Protein AF-0000000076191071 (afdb_homodimer)

Solvent-accessible surface area (backbone atoms only — not comparable to full-atom values): 24967 Å² total; per-residue (Å²): 43,14,32,34,33,32,49,63,74,74,67,77,75,71,65,75,71,72,71,62,66,61,55,51,50,50,45,49,48,48,50,48,48,50,49,38,72,73,47,75,65,87,52,49,63,75,56,60,53,90,53,92,70,77,57,72,87,53,54,81,71,45,52,56,24,39,54,51,14,39,45,52,16,48,44,14,65,70,53,83,60,22,46,65,83,58,52,74,64,58,53,44,42,50,20,42,46,45,25,70,73,34,89,54,34,42,24,14,29,40,44,48,44,69,68,32,42,71,90,40,75,61,52,21,40,30,14,35,64,53,96,94,31,43,35,33,33,50,46,44,75,83,38,76,57,84,38,81,81,31,56,80,46,34,58,61,59,72,48,85,44,80,79,56,48,71,44,56,39,37,34,29,51,66,60,90,90,41,79,46,70,74,44,77,47,76,41,69,43,57,52,81,83,67,33,46,71,50,58,43,19,40,33,34,85,68,79,64,41,48,29,33,38,42,27,21,53,18,37,42,63,44,98,86,67,44,54,32,75,50,42,14,33,35,32,31,50,63,73,74,66,77,73,69,65,77,70,73,72,62,66,59,57,50,50,50,45,48,49,49,49,47,49,51,50,37,71,73,47,72,64,88,54,51,64,75,57,59,52,90,53,91,69,78,56,71,85,54,54,83,72,44,53,57,24,39,51,50,13,40,44,51,15,47,45,12,65,72,53,82,60,22,47,66,83,58,53,73,64,59,53,43,42,50,20,43,47,45,25,69,73,34,88,54,32,42,23,14,30,38,45,47,44,68,69,31,42,70,91,39,73,61,51,20,40,31,15,34,64,53,96,92,32,42,36,32,34,50,46,42,78,83,39,76,59,85,37,82,81,31,55,81,47,33,58,60,59,73,49,86,44,82,80,55,49,73,43,56,38,37,35,27,51,67,59,90,89,39,77,46,72,74,42,77,46,77,41,68,44,58,52,81,83,66,33,47,71,52,57,44,19,40,32,34,85,69,79,65,42,48,30,33,37,41,26,19,54,17,37,42,62,47,96,86,67,44,53,34,75,49

pLDDT: mean 80.53, std 22.05, range [27.61, 98.5]

Organism: Mytilus galloprovincialis (NCBI:txid29158)

Secondary structure (DSSP, 8-state):
-EEEEEE------------HHHHHHHHHHHHHHHHHHHS---SBS--B--S---GGGGGGG-HHHHHHHHHHHHHHHHTTT--TTS-HHHHHHHHHHHHHH-TTEEEEEE---TTSSTT-SS--EEEEEETTEEEEEEGGGT--TTSTT-HHHHHHHTS--TT--EEEEEEEEEETTEEEEEEEEEEE---GGGSEEPPPEEEBTTT-EEEEEEEE--EEE-TTS-EEE-/-EEEEEE------------HHHHHHHHHHHHHHHHHHHS---SBS--B--S---GGGGGGG-HHHHHHHHHHHHHHHHTTT--TTS-HHHHHHHHHHHHHH-TTEEEEEE---TTSSTT-SS--EEEEEETTEEEEEEGGGT--TTSTT-HHHHHHHTS--TT--EEEEEEEEEETTEEEEEEEEEEE---GGGSEEPPPEEEBTTT-EEEEEEEE--EEE-TTS-EEE-

Structure (mmCIF, N/CA/C/O backbone):
data_AF-0000000076191071-model_v1
#
loop_
_entity.id
_entity.type
_entity.pdbx_description
1 polymer 'Uncharacterized protein'
#
loop_
_atom_site.group_PDB
_atom_site.id
_atom_site.type_symbol
_atom_site.label_atom_id
_atom_site.label_alt_id
_atom_site.label_comp_id
_atom_site.label_asym_id
_atom_site.label_entity_id
_atom_site.label_seq_id
_atom_site.pdbx_PDB_ins_code
_atom_site.Cartn_x
_atom_site.Cartn_y
_atom_site.Cartn_z
_atom_site.occupancy
_atom_si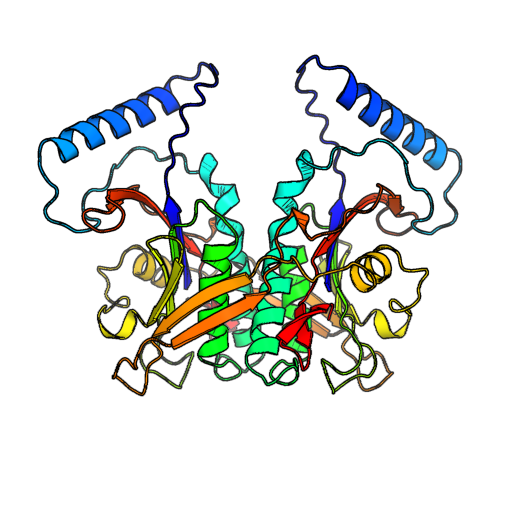te.B_iso_or_equiv
_atom_site.auth_seq_id
_atom_site.auth_comp_id
_atom_site.auth_asym_id
_atom_site.auth_atom_id
_atom_site.pdbx_PDB_model_num
ATOM 1 N N . MET A 1 1 ? -5.758 10.375 8.156 1 95.5 1 MET A N 1
ATOM 2 C CA . MET A 1 1 ? -5.617 10.461 6.703 1 95.5 1 MET A CA 1
ATOM 3 C C . MET A 1 1 ? -4.176 10.203 6.277 1 95.5 1 MET A C 1
ATOM 5 O O . MET A 1 1 ? -3.273 10.172 7.117 1 95.5 1 MET A O 1
ATOM 9 N N . VAL A 1 2 ? -4.059 9.898 5.004 1 95.19 2 VAL A N 1
ATOM 10 C CA . VAL A 1 2 ? -2.75 9.727 4.383 1 95.19 2 VAL A CA 1
ATOM 11 C C . VAL A 1 2 ? -2.529 10.805 3.326 1 95.19 2 VAL A C 1
ATOM 13 O O . VAL A 1 2 ? -3.391 11.039 2.477 1 95.19 2 VAL A O 1
ATOM 16 N N . LEU A 1 3 ? -1.415 11.516 3.49 1 88.44 3 LEU A N 1
ATOM 17 C CA . LEU A 1 3 ? -1.103 12.633 2.6 1 88.44 3 LEU A CA 1
ATOM 18 C C . LEU A 1 3 ? 0.007 12.25 1.625 1 88.44 3 LEU A C 1
ATOM 20 O O . LEU A 1 3 ? 0.937 11.523 1.987 1 88.44 3 LEU A O 1
ATOM 24 N N . LEU A 1 4 ? -0.157 12.766 0.418 1 79.19 4 LEU A N 1
ATOM 25 C CA . LEU A 1 4 ? 0.929 12.805 -0.554 1 79.19 4 LEU A CA 1
ATOM 26 C C . LEU A 1 4 ? 1.215 14.242 -0.99 1 79.19 4 LEU A C 1
ATOM 28 O O . LEU A 1 4 ? 0.296 14.977 -1.352 1 79.19 4 LEU A O 1
ATOM 32 N N . ILE A 1 5 ? 2.426 14.703 -0.844 1 75 5 ILE A N 1
ATOM 33 C CA . ILE A 1 5 ? 2.896 15.969 -1.397 1 75 5 ILE A CA 1
ATOM 34 C C . ILE A 1 5 ? 3.557 15.727 -2.752 1 75 5 ILE A C 1
ATOM 36 O O . ILE A 1 5 ? 4.551 15.008 -2.846 1 75 5 ILE A O 1
ATOM 40 N N . ILE A 1 6 ? 3.025 16.297 -3.768 1 64.25 6 ILE A N 1
ATOM 41 C CA . ILE A 1 6 ? 3.41 15.992 -5.141 1 64.25 6 ILE A CA 1
ATOM 42 C C . ILE A 1 6 ? 4.016 17.234 -5.797 1 64.25 6 ILE A C 1
ATOM 44 O O . ILE A 1 6 ? 3.443 18.312 -5.734 1 64.25 6 ILE A O 1
ATOM 48 N N . LEU A 1 7 ? 5.211 16.984 -6.336 1 64.19 7 LEU A N 1
ATOM 49 C CA . LEU A 1 7 ? 5.867 18.062 -7.074 1 64.19 7 LEU A CA 1
ATOM 50 C C . LEU A 1 7 ? 5.129 18.359 -8.375 1 64.19 7 LEU A C 1
ATOM 52 O O . LEU A 1 7 ? 4.699 17.438 -9.07 1 64.19 7 LEU A O 1
ATOM 56 N N . MET A 1 8 ? 4.918 19.594 -8.602 1 54.22 8 MET A N 1
ATOM 57 C CA . MET A 1 8 ? 4.336 19.969 -9.891 1 54.22 8 MET A CA 1
ATOM 58 C C . MET A 1 8 ? 5.422 20.219 -10.93 1 54.22 8 MET A C 1
ATOM 60 O O . MET A 1 8 ? 5.934 21.328 -11.039 1 54.22 8 MET A O 1
ATOM 64 N N . LEU A 1 9 ? 6.141 19 -11.344 1 46.75 9 LEU A N 1
ATOM 65 C CA . LEU A 1 9 ? 7.16 19.172 -12.375 1 46.75 9 LEU A CA 1
ATOM 66 C C . LEU A 1 9 ? 6.527 19.578 -13.695 1 46.75 9 LEU A C 1
ATOM 68 O O . LEU A 1 9 ? 5.664 18.875 -14.219 1 46.75 9 LEU A O 1
ATOM 72 N N . PHE A 1 10 ? 6.281 20.766 -13.906 1 40.22 10 PHE A N 1
ATOM 73 C CA . PHE A 1 10 ? 5.855 21.219 -15.219 1 40.22 10 PHE A CA 1
ATOM 74 C C . PHE A 1 10 ? 6.809 20.719 -16.297 1 40.22 10 PHE A C 1
ATOM 76 O O . PHE A 1 10 ? 7.973 21.141 -16.344 1 40.22 10 PHE A O 1
ATOM 83 N N . TRP A 1 11 ? 6.902 19.438 -16.469 1 35.62 11 TRP A N 1
ATOM 84 C CA . TRP A 1 11 ? 7.562 19.125 -17.734 1 35.62 11 TRP A CA 1
ATOM 85 C C . TRP A 1 11 ? 7.062 20.031 -18.859 1 35.62 11 TRP A C 1
ATOM 87 O O . TRP A 1 11 ? 5.887 20.406 -18.875 1 35.62 11 TRP A O 1
ATOM 97 N N . GLN A 1 12 ? 8.031 20.734 -19.531 1 30.42 12 GLN A N 1
ATOM 98 C CA . GLN A 1 12 ? 8.023 21.344 -20.844 1 30.42 12 GLN A CA 1
ATOM 99 C C . GLN A 1 12 ? 7.406 20.422 -21.891 1 30.42 12 GLN A C 1
ATOM 101 O O . GLN A 1 12 ? 7.676 20.547 -23.078 1 30.42 12 GLN A O 1
ATOM 106 N N . THR A 1 13 ? 7.113 19.266 -21.688 1 31.05 13 THR A N 1
ATOM 107 C CA . THR A 1 13 ? 6.57 18.766 -22.953 1 31.05 13 THR A CA 1
ATOM 108 C C . THR A 1 13 ? 5.285 19.516 -23.312 1 31.05 13 THR A C 1
ATOM 110 O O . THR A 1 13 ? 4.312 19.484 -22.547 1 31.05 13 THR A O 1
ATOM 113 N N . TYR A 1 14 ? 5.504 20.672 -24 1 29.45 14 TYR A N 1
ATOM 114 C CA . TYR A 1 14 ? 4.586 21.328 -24.922 1 29.45 14 TYR A CA 1
ATOM 115 C C . TYR A 1 14 ? 3.812 20.312 -25.734 1 29.45 14 TYR A C 1
ATOM 117 O O . TYR A 1 14 ? 4.305 19.812 -26.766 1 29.45 14 TYR A O 1
ATOM 125 N N . ASP A 1 15 ? 3.465 19.266 -25.297 1 29.5 15 ASP A N 1
ATOM 126 C CA . ASP A 1 15 ? 2.525 18.797 -26.312 1 29.5 15 ASP A CA 1
ATOM 127 C C . ASP A 1 15 ? 1.517 19.875 -26.672 1 29.5 15 ASP A C 1
ATOM 129 O O . ASP A 1 15 ? 1.041 20.609 -25.797 1 29.5 15 ASP A O 1
ATOM 133 N N . ASN A 1 16 ? 1.626 20.359 -27.953 1 29.12 16 ASN A N 1
ATOM 134 C CA . ASN A 1 16 ? 0.774 21.219 -28.766 1 29.12 16 ASN A CA 1
ATOM 135 C C . ASN A 1 16 ? -0.705 20.969 -28.484 1 29.12 16 ASN A C 1
ATOM 137 O O . ASN A 1 16 ? -1.559 21.25 -29.328 1 29.12 16 ASN A O 1
ATOM 141 N N . TYR A 1 17 ? -0.992 20.062 -27.703 1 27.66 17 TYR A N 1
ATOM 142 C CA . TYR A 1 17 ? -2.443 20.109 -27.828 1 27.66 17 TYR A CA 1
ATOM 143 C C . TYR A 1 17 ? -2.984 21.453 -27.375 1 27.66 17 TYR A C 1
ATOM 145 O O . TYR A 1 17 ? -2.518 22.016 -26.375 1 27.66 17 TYR A O 1
ATOM 153 N N . ALA A 1 18 ? -3.73 22.219 -28.219 1 28.88 18 ALA A N 1
ATOM 154 C CA . ALA A 1 18 ? -4.375 23.516 -28.406 1 28.88 18 ALA A CA 1
ATOM 155 C C . ALA A 1 18 ? -5.055 23.984 -27.109 1 28.88 18 ALA A C 1
ATOM 157 O O . ALA A 1 18 ? -5.414 25.156 -26.984 1 28.88 18 ALA A O 1
ATOM 158 N N . GLY A 1 19 ? -5.734 23.094 -26.359 1 30.45 19 GLY A N 1
ATOM 159 C CA . GLY A 1 19 ? -6.664 23.969 -25.672 1 30.45 19 GLY A CA 1
ATOM 160 C C . GLY A 1 19 ? -6 24.859 -24.641 1 30.45 19 GLY A C 1
ATOM 161 O O . GLY A 1 19 ? -4.926 24.547 -24.125 1 30.45 19 GLY A O 1
ATOM 162 N N . HIS A 1 20 ? -6.191 26.219 -24.531 1 33.41 20 HIS A N 1
ATOM 163 C CA . HIS A 1 20 ? -5.863 27.484 -23.891 1 33.41 20 HIS A CA 1
ATOM 164 C C . HIS A 1 20 ? -5.617 27.281 -22.391 1 33.41 20 HIS A C 1
ATOM 166 O O . HIS A 1 20 ? -4.855 28.031 -21.781 1 33.41 20 HIS A O 1
ATOM 172 N N . THR A 1 21 ? -6.348 26.344 -21.766 1 35.38 21 THR A N 1
ATOM 173 C CA . THR A 1 21 ? -6.504 26.5 -20.328 1 35.38 21 THR A CA 1
ATOM 174 C C . THR A 1 21 ? -5.258 26 -19.594 1 35.38 21 THR A C 1
ATOM 176 O O . THR A 1 21 ? -4.891 26.547 -18.547 1 35.38 21 THR A O 1
ATOM 179 N N . GLY A 1 22 ? -4.559 25.062 -20.109 1 36.94 22 GLY A N 1
ATOM 180 C CA . GLY A 1 22 ? -3.35 24.594 -19.453 1 36.94 22 GLY A CA 1
ATOM 181 C C . GLY A 1 22 ? -2.189 25.562 -19.562 1 36.94 22 GLY A C 1
ATOM 182 O O . GLY A 1 22 ? -1.414 25.734 -18.625 1 36.94 22 GLY A O 1
ATOM 183 N N . LYS A 1 23 ? -2.113 26.188 -20.797 1 41.91 23 LYS A N 1
ATOM 184 C CA . LYS A 1 23 ? -1.057 27.172 -21.047 1 41.91 23 LYS A CA 1
ATOM 185 C C . LYS A 1 23 ? -1.201 28.391 -20.141 1 41.91 23 LYS A C 1
ATOM 187 O O . LYS A 1 23 ? -0.209 28.891 -19.625 1 41.91 23 LYS A O 1
ATOM 192 N N . GLU A 1 24 ? -2.449 28.75 -20.078 1 39.25 24 GLU A N 1
ATOM 193 C CA . GLU A 1 24 ? -2.666 29.953 -19.281 1 39.25 24 GLU A CA 1
ATOM 194 C C . GLU A 1 24 ? -2.35 29.688 -17.812 1 39.25 24 GLU A C 1
ATOM 196 O O . GLU A 1 24 ? -1.743 30.531 -17.141 1 39.25 24 GLU A O 1
ATOM 201 N N . ALA A 1 25 ? -2.729 28.453 -17.406 1 40.78 25 ALA A N 1
ATOM 202 C CA . ALA A 1 25 ? -2.447 28.109 -16.016 1 40.78 25 ALA A CA 1
ATOM 203 C C . ALA A 1 25 ? -0.947 27.969 -15.773 1 40.78 25 ALA A C 1
ATOM 205 O O . ALA A 1 25 ? -0.425 28.453 -14.766 1 40.78 25 ALA A O 1
ATOM 206 N N . ALA A 1 26 ? -0.253 27.312 -16.75 1 43.25 26 ALA A N 1
ATOM 207 C CA . ALA A 1 26 ? 1.204 27.234 -16.688 1 43.25 26 ALA A CA 1
ATOM 208 C C . ALA A 1 26 ? 1.836 28.625 -16.734 1 43.25 26 ALA A C 1
ATOM 210 O O . ALA A 1 26 ? 2.779 28.906 -15.992 1 43.25 26 ALA A O 1
ATOM 211 N N . LYS A 1 27 ? 1.235 29.391 -17.562 1 43.53 27 LYS A N 1
ATOM 212 C CA . LYS A 1 27 ? 1.751 30.766 -17.656 1 43.53 27 LYS A CA 1
ATOM 213 C C . LYS A 1 27 ? 1.574 31.516 -16.344 1 43.53 27 LYS A C 1
ATOM 215 O O . LYS A 1 27 ? 2.492 32.188 -15.891 1 43.53 27 LYS A O 1
ATOM 220 N N . LEU A 1 28 ? 0.405 31.359 -15.812 1 42.84 28 LEU A N 1
ATOM 221 C CA . LEU A 1 28 ? 0.143 32.062 -14.555 1 42.84 28 LEU A CA 1
ATOM 222 C C . LEU A 1 28 ? 1.006 31.5 -13.43 1 42.84 28 LEU A C 1
ATOM 224 O O . LEU A 1 28 ? 1.518 32.25 -12.602 1 42.84 28 LEU A O 1
ATOM 228 N N . ALA A 1 29 ? 1.16 30.188 -13.508 1 46.19 29 ALA A N 1
ATOM 229 C CA . ALA A 1 29 ? 2.076 29.578 -12.547 1 46.19 29 ALA A CA 1
ATOM 230 C C . ALA A 1 29 ? 3.498 30.109 -12.742 1 46.19 29 ALA A C 1
ATOM 232 O O . ALA A 1 29 ? 4.184 30.438 -11.766 1 46.19 29 ALA A O 1
ATOM 233 N N . LEU A 1 30 ? 3.852 30.109 -13.953 1 45.78 30 LEU A N 1
ATOM 234 C CA . LEU A 1 30 ? 5.172 30.625 -14.273 1 45.78 30 LEU A CA 1
ATOM 235 C C . LEU A 1 30 ? 5.289 32.094 -13.875 1 45.78 30 LEU A C 1
ATOM 237 O O . LEU A 1 30 ? 6.32 32.531 -13.352 1 45.78 30 LEU A O 1
ATOM 241 N N . GLU A 1 31 ? 4.266 32.844 -14.172 1 45.91 31 GLU A N 1
ATOM 242 C CA . GLU A 1 31 ? 4.301 34.25 -13.781 1 45.91 31 GLU A CA 1
ATOM 243 C C . GLU A 1 31 ? 4.371 34.406 -12.266 1 45.91 31 GLU A C 1
ATOM 245 O O . GLU A 1 31 ? 5.098 35.25 -11.75 1 45.91 31 GLU A O 1
ATOM 250 N N . TYR A 1 32 ? 3.68 33.656 -11.617 1 44.78 32 TYR A N 1
ATOM 251 C CA . TYR A 1 32 ? 3.705 33.688 -10.156 1 44.78 32 TYR A CA 1
ATOM 252 C C . TYR A 1 32 ? 5.059 33.25 -9.617 1 44.78 32 TYR A C 1
ATOM 254 O O . TYR A 1 32 ? 5.629 33.906 -8.742 1 44.78 32 TYR A O 1
ATOM 262 N N . VAL A 1 33 ? 5.578 32.219 -10.195 1 46.28 33 VAL A N 1
ATOM 263 C CA . VAL A 1 33 ? 6.934 31.812 -9.844 1 46.28 33 VAL A CA 1
ATOM 264 C C . VAL A 1 33 ? 7.898 32.969 -10.055 1 46.28 33 VAL A C 1
ATOM 266 O O . VAL A 1 33 ? 8.758 33.25 -9.211 1 46.28 33 VAL A O 1
ATOM 269 N N . SER A 1 34 ? 7.664 33.531 -11.148 1 46.28 34 SER A N 1
ATOM 270 C CA . SER A 1 34 ? 8.516 34.656 -11.438 1 46.28 34 SER A CA 1
ATOM 271 C C . SER A 1 34 ? 8.375 35.75 -10.367 1 46.28 34 SER A C 1
ATOM 273 O O . SER A 1 34 ? 9.367 36.344 -9.953 1 46.28 34 SER A O 1
ATOM 275 N N . ARG A 1 35 ? 7.223 36 -9.914 1 46.34 35 ARG A N 1
ATOM 276 C CA . ARG A 1 35 ? 7.02 37.031 -8.906 1 46.34 35 ARG A CA 1
ATOM 277 C C . ARG A 1 35 ? 7.656 36.656 -7.582 1 46.34 35 ARG A C 1
ATOM 279 O O . ARG A 1 35 ? 8.258 37.469 -6.902 1 46.34 35 ARG A O 1
ATOM 286 N N . ILE A 1 36 ? 7.52 35.469 -7.27 1 47.19 36 ILE A N 1
ATOM 287 C CA . ILE A 1 36 ? 8.102 35 -6.016 1 47.19 36 ILE A CA 1
ATOM 288 C C . ILE A 1 36 ? 9.625 35.031 -6.117 1 47.19 36 ILE A C 1
ATOM 290 O O . ILE A 1 36 ? 10.32 35.375 -5.152 1 47.19 36 ILE A O 1
ATOM 294 N N . GLU A 1 37 ? 10.109 34.531 -7.191 1 47.47 37 GLU A N 1
ATOM 295 C CA . GLU A 1 37 ? 11.547 34.656 -7.391 1 47.47 37 GLU A CA 1
ATOM 296 C C . GLU A 1 37 ? 12.016 36.094 -7.227 1 47.47 37 GLU A C 1
ATOM 298 O O . GLU A 1 37 ? 13.117 36.344 -6.727 1 47.47 37 GLU A O 1
ATOM 303 N N . GLN A 1 38 ? 11.242 36.938 -7.594 1 49.19 38 GLN A N 1
ATOM 304 C CA . GLN A 1 38 ? 11.648 38.344 -7.5 1 49.19 38 GLN A CA 1
ATOM 305 C C . GLN A 1 38 ? 11.438 38.875 -6.09 1 49.19 38 GLN A C 1
ATOM 307 O O . GLN A 1 38 ? 12.133 39.781 -5.66 1 49.19 38 GLN A O 1
ATOM 312 N N . ASN A 1 39 ? 10.391 38.312 -5.332 1 45.19 39 ASN A N 1
ATOM 313 C CA . ASN A 1 39 ? 10.211 38.625 -3.924 1 45.19 39 ASN A CA 1
ATOM 314 C C . ASN A 1 39 ? 10.344 37.406 -3.033 1 45.19 39 ASN A C 1
ATOM 316 O O . ASN A 1 39 ? 9.453 36.562 -3.01 1 45.19 39 ASN A O 1
ATOM 320 N N . PRO A 1 40 ? 11.625 37.156 -2.525 1 43.12 40 PRO A N 1
ATOM 321 C CA . PRO A 1 40 ? 12 35.969 -1.767 1 43.12 40 PRO A CA 1
ATOM 322 C C . PRO A 1 40 ? 10.969 35.594 -0.701 1 43.12 40 PRO A C 1
ATOM 324 O O . PRO A 1 40 ? 10.531 36.469 0.062 1 43.12 40 PRO A O 1
ATOM 327 N N . CYS A 1 41 ? 10.219 34.656 -1.024 1 45.81 41 CYS A N 1
ATOM 328 C CA . CYS A 1 41 ? 9.211 34.125 -0.106 1 45.81 41 CYS A CA 1
ATOM 329 C C . CYS A 1 41 ? 9.828 33.781 1.246 1 45.81 41 CYS A C 1
ATOM 331 O O . CYS A 1 41 ? 10.977 33.375 1.316 1 45.81 41 CYS A O 1
ATOM 333 N N . THR A 1 42 ? 9.414 34.469 2.252 1 42.94 42 THR A N 1
ATOM 334 C CA . THR A 1 42 ? 9.938 34.375 3.609 1 42.94 42 THR A CA 1
ATOM 335 C C . THR A 1 42 ? 9.547 33.062 4.25 1 42.94 42 THR A C 1
ATOM 337 O O . THR A 1 42 ? 9.508 32.938 5.477 1 42.94 42 THR A O 1
ATOM 340 N N . GLY A 1 43 ? 9.234 32.094 3.459 1 42.81 43 GLY A N 1
ATOM 341 C CA . GLY A 1 43 ? 9.039 30.828 4.148 1 42.81 43 GLY A CA 1
ATOM 342 C C . GLY A 1 43 ? 7.582 30.422 4.258 1 42.81 43 GLY A C 1
ATOM 343 O O . GLY A 1 43 ? 6.691 31.266 4.188 1 42.81 43 GLY A O 1
ATOM 344 N N . GLY A 1 44 ? 7.078 29.266 4.137 1 47.22 44 GLY A N 1
ATOM 345 C CA . GLY A 1 44 ? 5.77 28.688 4.41 1 47.22 44 GLY A CA 1
ATOM 346 C C . GLY A 1 44 ? 4.973 28.406 3.15 1 47.22 44 GLY A C 1
ATOM 347 O O . GLY A 1 44 ? 5.531 28.359 2.053 1 47.22 44 GLY A O 1
ATOM 348 N N . THR A 1 45 ? 3.955 27.547 3.146 1 44.25 45 THR A N 1
ATOM 349 C CA . THR A 1 45 ? 3.008 27.125 2.125 1 44.25 45 THR A CA 1
ATOM 350 C C . THR A 1 45 ? 1.914 28.172 1.924 1 44.25 45 THR A C 1
ATOM 352 O O . THR A 1 45 ? 0.822 27.844 1.451 1 44.25 45 THR A O 1
ATOM 355 N N . GLU A 1 46 ? 2.1 29.328 2.242 1 42.38 46 GLU A N 1
ATOM 356 C CA . GLU A 1 46 ? 0.985 30.266 2.348 1 42.38 46 GLU A CA 1
ATOM 357 C C . GLU A 1 46 ? 0.575 30.797 0.976 1 42.38 46 GLU A C 1
ATOM 359 O O . GLU A 1 46 ? -0.512 31.359 0.819 1 42.38 46 GLU A O 1
ATOM 364 N N . GLU A 1 47 ? 1.378 30.656 -0.013 1 40.62 47 GLU A N 1
ATOM 365 C CA . GLU A 1 47 ? 0.917 31.25 -1.264 1 40.62 47 GLU A CA 1
ATOM 366 C C . GLU A 1 47 ? 0.122 30.25 -2.092 1 40.62 47 GLU A C 1
ATOM 368 O O . GLU A 1 47 ? 0.646 29.188 -2.473 1 40.62 47 GLU A O 1
ATOM 373 N N . THR A 1 48 ? -1.246 30.328 -2.078 1 44 48 THR A N 1
ATOM 374 C CA . THR A 1 48 ? -2.15 29.438 -2.803 1 44 48 THR A CA 1
ATOM 375 C C . THR A 1 48 ? -2.611 30.094 -4.105 1 44 48 THR A C 1
ATOM 377 O O . THR A 1 48 ? -2.799 31.312 -4.168 1 44 48 THR A O 1
ATOM 380 N N . LEU A 1 49 ? -2.436 29.453 -5.242 1 42.91 49 LEU A N 1
ATOM 381 C CA . LEU A 1 49 ? -3.018 29.875 -6.512 1 42.91 49 LEU A CA 1
ATOM 382 C C . LEU A 1 49 ? -4.457 29.391 -6.637 1 42.91 49 LEU A C 1
ATOM 384 O O . LEU A 1 49 ? -4.723 28.188 -6.578 1 42.91 49 LEU A O 1
ATOM 388 N N . ILE A 1 50 ? -5.492 30.25 -6.566 1 41.53 50 ILE A N 1
ATOM 389 C CA . ILE A 1 50 ? -6.918 29.938 -6.645 1 41.53 50 ILE A CA 1
ATOM 390 C C . ILE A 1 50 ? -7.289 29.578 -8.086 1 41.53 50 ILE A C 1
ATOM 392 O O . ILE A 1 50 ? -7.621 30.453 -8.883 1 41.53 50 ILE A O 1
ATOM 396 N N . LEU A 1 51 ? -6.473 29.188 -8.945 1 40.28 51 LEU A N 1
ATOM 397 C CA . LEU A 1 51 ? -6.941 28.781 -10.258 1 40.28 51 LEU A CA 1
ATOM 398 C C . LEU A 1 51 ? -7.656 27.438 -10.195 1 40.28 51 LEU A C 1
ATOM 400 O O . LEU A 1 51 ? -7.391 26.625 -9.297 1 40.28 51 LEU A O 1
ATOM 404 N N . THR A 1 52 ? -8.859 27.391 -10.898 1 45.19 52 THR A N 1
ATOM 405 C CA . THR A 1 52 ? -9.469 26.094 -11.125 1 45.19 52 THR A CA 1
ATOM 406 C C . THR A 1 52 ? -8.406 25.047 -11.43 1 45.19 52 THR A C 1
ATOM 408 O O . THR A 1 52 ? -7.809 25.047 -12.508 1 45.19 52 THR A O 1
ATOM 411 N N . PHE A 1 53 ? -7.801 24.719 -10.477 1 54.66 53 PHE A N 1
ATOM 412 C CA . PHE A 1 53 ? -6.738 23.719 -10.578 1 54.66 53 PHE A CA 1
ATOM 413 C C . PHE A 1 53 ? -7.293 22.375 -11.062 1 54.66 53 PHE A C 1
ATOM 415 O O . PHE A 1 53 ? -8.164 21.797 -10.422 1 54.66 53 PHE A O 1
ATOM 422 N N . ASN A 1 54 ? -7.16 22.156 -12.406 1 59.34 54 ASN A N 1
ATOM 423 C CA . ASN A 1 54 ? -7.449 20.828 -12.922 1 59.34 54 ASN A CA 1
ATOM 424 C C . ASN A 1 54 ? -6.41 19.812 -12.453 1 59.34 54 ASN A C 1
ATOM 426 O O . ASN A 1 54 ? -5.27 19.828 -12.914 1 59.34 54 ASN A O 1
ATOM 430 N N . HIS A 1 55 ? -6.793 19.016 -11.492 1 67.69 55 HIS A N 1
ATOM 431 C CA . HIS A 1 55 ? -5.859 18.094 -10.859 1 67.69 55 HIS A CA 1
ATOM 432 C C . HIS A 1 55 ? -5.785 16.766 -11.625 1 67.69 55 HIS A C 1
ATOM 434 O O . HIS A 1 55 ? -5.059 15.859 -11.227 1 67.69 55 HIS A O 1
ATOM 440 N N . THR A 1 56 ? -6.469 16.641 -12.727 1 70.12 56 THR A N 1
ATOM 441 C CA . THR A 1 56 ? -6.59 15.352 -13.406 1 70.12 56 THR A CA 1
ATOM 442 C C . THR A 1 56 ? -5.215 14.797 -13.773 1 70.12 56 THR A C 1
ATOM 444 O O . THR A 1 56 ? -4.988 13.594 -13.711 1 70.12 56 THR A O 1
ATOM 447 N N . ALA A 1 57 ? -4.301 15.719 -14.094 1 67.88 57 ALA A N 1
ATOM 448 C CA . ALA A 1 57 ? -2.971 15.297 -14.516 1 67.88 57 ALA A CA 1
ATOM 449 C C . ALA A 1 57 ? -2.221 14.617 -13.375 1 67.88 57 ALA A C 1
ATOM 451 O O . ALA A 1 57 ? -1.3 13.836 -13.602 1 67.88 57 ALA A O 1
ATOM 452 N N . TRP A 1 58 ? -2.68 14.859 -12.109 1 78.88 58 TRP A N 1
ATOM 453 C CA . TRP A 1 58 ? -1.925 14.367 -10.961 1 78.88 58 TRP A CA 1
ATOM 454 C C . TRP A 1 58 ? -2.656 13.219 -10.273 1 78.88 58 TRP A C 1
ATOM 456 O O . TRP A 1 58 ? -2.156 12.641 -9.305 1 78.88 58 TRP A O 1
ATOM 466 N N . ASP A 1 59 ? -3.791 12.844 -10.859 1 80.44 59 ASP A N 1
ATOM 467 C CA . ASP A 1 59 ? -4.598 11.773 -10.273 1 80.44 59 ASP A CA 1
ATOM 468 C C . ASP A 1 59 ? -3.809 10.469 -10.195 1 80.44 59 ASP A C 1
ATOM 470 O O . ASP A 1 59 ? -3.953 9.703 -9.242 1 80.44 59 ASP A O 1
ATOM 474 N N . LYS A 1 60 ? -2.924 10.312 -11.117 1 77.25 60 LYS A N 1
ATOM 475 C CA . LYS A 1 60 ? -2.188 9.055 -11.227 1 77.25 60 LYS A CA 1
ATOM 476 C C . LYS A 1 60 ? -1.21 8.898 -10.062 1 77.25 60 LYS A C 1
ATOM 478 O O . LYS A 1 60 ? -0.742 7.789 -9.789 1 77.25 60 LYS A O 1
ATOM 483 N N . TYR A 1 61 ? -0.934 9.992 -9.352 1 85.38 61 TYR A N 1
ATOM 484 C CA . TYR A 1 61 ? 0.071 9.945 -8.297 1 85.38 61 TYR A CA 1
ATOM 485 C C . TYR A 1 61 ? -0.576 9.711 -6.938 1 85.38 61 TYR A C 1
ATOM 487 O O . TYR A 1 61 ? 0.119 9.57 -5.93 1 85.38 61 TYR A O 1
ATOM 495 N N . THR A 1 62 ? -1.925 9.523 -6.91 1 91 62 THR A N 1
ATOM 496 C CA . THR A 1 62 ? -2.619 9.516 -5.625 1 91 62 THR A CA 1
ATOM 497 C C . THR A 1 62 ? -2.754 8.094 -5.09 1 91 62 THR A C 1
ATOM 499 O O . THR A 1 62 ? -3.094 7.895 -3.92 1 91 62 THR A O 1
ATOM 502 N N . GLN A 1 63 ? -2.361 7.121 -5.824 1 91.25 63 GLN A N 1
ATOM 503 C CA . GLN A 1 63 ? -2.658 5.727 -5.508 1 91.25 63 GLN A CA 1
ATOM 504 C C . GLN A 1 63 ? -1.99 5.305 -4.203 1 91.25 63 GLN A C 1
ATOM 506 O O . GLN A 1 63 ? -2.613 4.648 -3.367 1 91.25 63 GLN A O 1
ATOM 511 N N . PRO A 1 64 ? -0.749 5.703 -3.971 1 94.62 64 PRO A N 1
ATOM 512 C CA . PRO A 1 64 ? -0.125 5.293 -2.713 1 94.62 64 PRO A CA 1
ATOM 513 C C . PRO A 1 64 ? -0.888 5.785 -1.485 1 94.62 64 PRO A C 1
ATOM 515 O O . PRO A 1 64 ? -1.01 5.059 -0.496 1 94.62 64 PRO A O 1
ATOM 518 N N . ALA A 1 65 ? -1.422 6.996 -1.562 1 96.12 65 ALA A N 1
ATOM 519 C CA . ALA A 1 65 ? -2.174 7.535 -0.43 1 96.12 65 ALA A CA 1
ATOM 520 C C . ALA A 1 65 ? -3.473 6.766 -0.217 1 96.12 65 ALA A C 1
ATOM 522 O O . ALA A 1 65 ? -3.824 6.43 0.917 1 96.12 65 ALA A O 1
ATOM 523 N N . ILE A 1 66 ? -4.137 6.449 -1.291 1 96.06 66 ILE A N 1
ATOM 524 C CA . ILE A 1 66 ? -5.426 5.77 -1.224 1 96.06 66 ILE A CA 1
ATOM 525 C C . ILE A 1 66 ? -5.23 4.336 -0.731 1 96.06 66 ILE A C 1
ATOM 527 O O . ILE A 1 66 ? -5.961 3.869 0.144 1 96.06 66 ILE A O 1
ATOM 531 N N . LEU A 1 67 ? -4.207 3.66 -1.222 1 96.69 67 LEU A N 1
ATOM 532 C CA . LEU A 1 67 ? -3.908 2.297 -0.797 1 96.69 67 LEU A CA 1
ATOM 533 C C . LEU A 1 67 ? -3.539 2.256 0.681 1 96.69 67 LEU A C 1
ATOM 535 O O . LEU A 1 67 ? -4.016 1.391 1.421 1 96.69 67 LEU A O 1
ATOM 539 N N . THR A 1 68 ? -2.711 3.195 1.078 1 98.12 68 THR A N 1
ATOM 540 C CA . THR A 1 68 ? -2.281 3.236 2.471 1 98.12 68 THR A CA 1
ATOM 541 C C . THR A 1 68 ? -3.463 3.527 3.393 1 98.12 68 THR A C 1
ATOM 543 O O . THR A 1 68 ? -3.639 2.859 4.414 1 98.12 68 THR A O 1
ATOM 546 N N . SER A 1 69 ? -4.301 4.5 3.035 1 98.25 69 SER A N 1
ATOM 547 C CA . SER A 1 69 ? -5.449 4.844 3.869 1 98.25 69 SER A CA 1
ATOM 548 C C . SER A 1 69 ? -6.41 3.668 3.996 1 98.25 69 SER A C 1
ATOM 550 O O . SER A 1 69 ? -6.895 3.369 5.09 1 98.25 69 SER A O 1
ATOM 552 N N . ASN A 1 70 ? -6.656 2.986 2.902 1 98 70 ASN A N 1
ATOM 553 C CA . ASN A 1 70 ? -7.59 1.866 2.926 1 98 70 ASN A CA 1
ATOM 554 C C . ASN A 1 70 ? -7.016 0.673 3.684 1 98 70 ASN A C 1
ATOM 556 O O . ASN A 1 70 ? -7.754 -0.071 4.332 1 98 70 ASN A O 1
ATOM 560 N N . PHE A 1 71 ? -5.727 0.499 3.609 1 98.25 71 PHE A N 1
ATOM 561 C CA . PHE A 1 71 ? -5.098 -0.532 4.43 1 98.25 71 PHE A CA 1
ATOM 562 C C . PHE A 1 71 ? -5.281 -0.232 5.91 1 98.25 71 PHE A C 1
ATOM 564 O O . PHE A 1 71 ? -5.68 -1.107 6.684 1 98.25 71 PHE A O 1
ATOM 571 N N . LEU A 1 72 ? -5.004 0.995 6.309 1 98.5 72 LEU A N 1
ATOM 572 C CA . LEU A 1 72 ? -5.152 1.382 7.711 1 98.5 72 LEU A CA 1
ATOM 573 C C . LEU A 1 72 ? -6.605 1.261 8.156 1 98.5 72 LEU A C 1
ATOM 575 O O . LEU A 1 72 ? -6.879 0.831 9.281 1 98.5 72 LEU A O 1
ATOM 579 N N . THR A 1 73 ? -7.527 1.629 7.285 1 98.12 73 THR A N 1
ATOM 580 C CA . THR A 1 73 ? -8.945 1.443 7.578 1 98.12 73 THR A CA 1
ATOM 581 C C . THR A 1 73 ? -9.25 -0.026 7.848 1 98.12 73 THR A C 1
ATOM 583 O O . THR A 1 73 ? -9.953 -0.353 8.805 1 98.12 73 THR A O 1
ATOM 586 N N . SER A 1 74 ? -8.711 -0.904 7.016 1 97.19 74 SER A N 1
ATOM 587 C CA . SER A 1 74 ? -8.938 -2.334 7.203 1 97.19 74 SER A CA 1
ATOM 588 C C . SER A 1 74 ? -8.398 -2.811 8.547 1 97.19 74 SER A C 1
ATOM 590 O O . SER A 1 74 ? -9.016 -3.641 9.211 1 97.19 74 SER A O 1
ATOM 592 N N . VAL A 1 75 ? -7.219 -2.299 8.914 1 97.25 75 VAL A N 1
ATOM 593 C CA . VAL A 1 75 ? -6.617 -2.668 10.188 1 97.25 75 VAL A CA 1
ATOM 594 C C . VAL A 1 75 ? -7.52 -2.213 11.336 1 97.25 75 VAL A C 1
ATOM 596 O O . VAL A 1 75 ? -7.746 -2.961 12.289 1 97.25 75 VAL A O 1
ATOM 599 N N . ILE A 1 76 ? -8.047 -1.01 11.227 1 97.19 76 ILE A N 1
ATOM 600 C CA . ILE A 1 76 ? -8.93 -0.476 12.25 1 97.19 76 ILE A CA 1
ATOM 601 C C . ILE A 1 76 ? -10.172 -1.36 12.367 1 97.19 76 ILE A C 1
ATOM 603 O O . ILE A 1 76 ? -10.586 -1.712 13.477 1 97.19 76 ILE A O 1
ATOM 607 N N . MET A 1 77 ? -10.734 -1.712 11.234 1 94.75 77 MET A N 1
ATOM 608 C CA . MET A 1 77 ? -11.969 -2.492 11.195 1 94.75 77 MET A CA 1
ATOM 609 C C . MET A 1 77 ? -11.766 -3.871 11.812 1 94.75 77 MET A C 1
ATOM 611 O O . MET A 1 77 ? -12.656 -4.398 12.477 1 94.75 77 MET A O 1
ATOM 615 N N . LYS A 1 78 ? -10.602 -4.441 11.648 1 91.25 78 LYS A N 1
ATOM 616 C CA . LYS A 1 78 ? -10.32 -5.781 12.148 1 91.25 78 LYS A CA 1
ATOM 617 C C . LYS A 1 78 ? -9.977 -5.75 13.633 1 91.25 78 LYS A C 1
ATOM 619 O O . LYS A 1 78 ? -10.281 -6.699 14.367 1 91.25 78 LYS A O 1
ATOM 624 N N . ASN A 1 79 ? -9.297 -4.754 14.109 1 86.38 79 ASN A N 1
ATOM 625 C CA . ASN A 1 79 ? -8.75 -4.703 15.461 1 86.38 79 ASN A CA 1
ATOM 626 C C . ASN A 1 79 ? -9.641 -3.895 16.391 1 86.38 79 ASN A C 1
ATOM 628 O O . ASN A 1 79 ? -9.148 -3.111 17.203 1 86.38 79 ASN A O 1
ATOM 632 N N . THR A 1 80 ? -10.922 -4 16.234 1 82.88 80 THR A N 1
ATOM 633 C CA . THR A 1 80 ? -11.914 -3.402 17.141 1 82.88 80 THR A CA 1
ATOM 634 C C . THR A 1 80 ? -11.734 -1.889 17.203 1 82.88 80 THR A C 1
ATOM 636 O O . THR A 1 80 ? -11.734 -1.305 18.281 1 82.88 80 THR A O 1
ATOM 639 N N . GLY A 1 81 ? -11.266 -1.35 16.188 1 90.25 81 GLY A N 1
ATOM 640 C CA . GLY A 1 81 ? -11.32 0.1 16.078 1 90.25 81 GLY A CA 1
ATOM 641 C C . GLY A 1 81 ? -10 0.772 16.375 1 90.25 81 GLY A C 1
ATOM 642 O O . GLY A 1 81 ? -9.953 1.972 16.656 1 90.25 81 GLY A O 1
ATOM 643 N N . SER A 1 82 ? -8.891 0.05 16.406 1 95.44 82 SER A N 1
ATOM 644 C CA . SER A 1 82 ? -7.609 0.673 16.734 1 95.44 82 SER A CA 1
ATOM 645 C C . SER A 1 82 ? -6.523 0.245 15.75 1 95.44 82 SER A C 1
ATOM 647 O O . SER A 1 82 ? -6.707 -0.702 14.984 1 95.44 82 SER A O 1
ATOM 649 N N . LEU A 1 83 ? -5.457 0.97 15.781 1 97.62 83 LEU A N 1
ATOM 650 C CA . LEU A 1 83 ? -4.277 0.657 14.984 1 97.62 83 LEU A CA 1
ATOM 651 C C . LEU A 1 83 ? -3.176 0.057 15.852 1 97.62 83 LEU A C 1
ATOM 653 O O . LEU A 1 83 ? -2.02 -0.019 15.43 1 97.62 83 LEU A O 1
ATOM 657 N N . ASP A 1 84 ? -3.525 -0.491 17.047 1 97 84 ASP A N 1
ATOM 658 C CA . ASP A 1 84 ? -2.547 -0.902 18.047 1 97 84 ASP A CA 1
ATOM 659 C C . ASP A 1 84 ? -1.875 -2.215 17.656 1 97 84 ASP A C 1
ATOM 661 O O . ASP A 1 84 ? -0.866 -2.604 18.25 1 97 84 ASP A O 1
ATOM 665 N N . SER A 1 85 ? -2.436 -2.881 16.641 1 95.75 85 SER A N 1
ATOM 666 C CA . SER A 1 85 ? -1.787 -4.09 16.156 1 95.75 85 SER A CA 1
ATOM 667 C C . SER A 1 85 ? -0.585 -3.758 15.273 1 95.75 85 SER A C 1
ATOM 669 O O . SER A 1 85 ? 0.19 -4.645 14.906 1 95.75 85 SER A O 1
ATOM 671 N N . LEU A 1 86 ? -0.408 -2.475 14.883 1 96.62 86 LEU A N 1
ATOM 672 C CA . LEU A 1 86 ? 0.747 -2.033 14.109 1 96.62 86 LEU A CA 1
ATOM 673 C C . LEU A 1 86 ? 1.85 -1.517 15.023 1 96.62 86 LEU A C 1
ATOM 675 O O . LEU A 1 86 ? 1.652 -1.4 16.234 1 96.62 86 LEU A O 1
ATOM 679 N N . THR A 1 87 ? 3.01 -1.321 14.461 1 95.94 87 THR A N 1
ATOM 680 C CA . THR A 1 87 ? 4.152 -0.748 15.156 1 95.94 87 THR A CA 1
ATOM 681 C C . THR A 1 87 ? 4.555 0.586 14.539 1 95.94 87 THR A C 1
ATOM 683 O O . THR A 1 87 ? 4.172 0.891 13.406 1 95.94 87 THR A O 1
ATOM 686 N N . ASP A 1 88 ? 5.383 1.351 15.297 1 97.38 88 ASP A N 1
ATOM 687 C CA . ASP A 1 88 ? 5.91 2.594 14.742 1 97.38 88 ASP A CA 1
ATOM 688 C C . ASP A 1 88 ? 6.59 2.35 13.398 1 97.38 88 ASP A C 1
ATOM 690 O O . ASP A 1 88 ? 6.367 3.088 12.438 1 97.38 88 ASP A O 1
ATOM 694 N N . GLU A 1 89 ? 7.371 1.353 13.344 1 96.38 89 GLU A N 1
ATOM 695 C CA . GLU A 1 89 ? 8.148 1.074 12.133 1 96.38 89 GLU A CA 1
ATOM 696 C C . GLU A 1 89 ? 7.23 0.795 10.945 1 96.38 89 GLU A C 1
ATOM 698 O O . GLU A 1 89 ? 7.543 1.179 9.812 1 96.38 89 GLU A O 1
ATOM 703 N N . MET A 1 90 ? 6.152 0.103 11.188 1 96.94 90 MET A N 1
ATOM 704 C CA . MET A 1 90 ? 5.238 -0.189 10.086 1 96.94 90 MET A CA 1
ATOM 705 C C . MET A 1 90 ? 4.652 1.096 9.508 1 96.94 90 MET A C 1
ATOM 707 O O . MET A 1 90 ? 4.551 1.241 8.289 1 96.94 90 MET A O 1
ATOM 711 N N . PHE A 1 91 ? 4.305 2.059 10.359 1 98.31 91 PHE A N 1
ATOM 712 C CA . PHE A 1 91 ? 3.812 3.348 9.883 1 98.31 91 PHE A CA 1
ATOM 713 C C . PHE A 1 91 ? 4.883 4.074 9.078 1 98.31 91 PHE A C 1
ATOM 715 O O . PHE A 1 91 ? 4.617 4.566 7.984 1 98.31 91 PHE A O 1
ATOM 722 N N . PHE A 1 92 ? 6.066 4.098 9.617 1 98.25 92 PHE A N 1
ATOM 723 C CA . PHE A 1 92 ? 7.156 4.785 8.938 1 98.25 92 PHE A CA 1
ATOM 724 C C . PHE A 1 92 ? 7.484 4.105 7.617 1 98.25 92 PHE A C 1
ATOM 726 O O . PHE A 1 92 ? 7.785 4.773 6.625 1 98.25 92 PHE A O 1
ATOM 733 N N . SER A 1 93 ? 7.441 2.803 7.613 1 97.75 93 SER A N 1
ATOM 734 C CA . SER A 1 93 ? 7.707 2.082 6.371 1 97.75 93 SER A CA 1
ATOM 735 C C . SER A 1 93 ? 6.688 2.439 5.293 1 97.75 93 SER A C 1
ATOM 737 O O . SER A 1 93 ? 7.035 2.547 4.117 1 97.75 93 SER A O 1
ATOM 739 N N . LEU A 1 94 ? 5.434 2.582 5.688 1 98.12 94 LEU A N 1
ATOM 740 C CA . LEU A 1 94 ? 4.387 2.934 4.734 1 98.12 94 LEU A CA 1
ATOM 741 C C . LEU A 1 94 ? 4.664 4.293 4.102 1 98.12 94 LEU A C 1
ATOM 743 O O . LEU A 1 94 ? 4.629 4.43 2.875 1 98.12 94 LEU A O 1
ATOM 747 N N . VAL A 1 95 ? 4.992 5.297 4.902 1 97.88 95 VAL A N 1
ATOM 748 C CA . VAL A 1 95 ? 5.176 6.637 4.352 1 97.88 95 VAL A CA 1
ATOM 749 C C . VAL A 1 95 ? 6.48 6.691 3.559 1 97.88 95 VAL A C 1
ATOM 751 O O . VAL A 1 95 ? 6.562 7.371 2.531 1 97.88 95 VAL A O 1
ATOM 754 N N . ARG A 1 96 ? 7.523 6 3.977 1 97.81 96 ARG A N 1
ATOM 755 C CA . ARG A 1 96 ? 8.766 5.945 3.215 1 97.81 96 ARG A CA 1
ATOM 756 C C . ARG A 1 96 ? 8.547 5.277 1.86 1 97.81 96 ARG A C 1
ATOM 758 O O . ARG A 1 96 ? 9.062 5.746 0.841 1 97.81 96 ARG A O 1
ATOM 765 N N . ASN A 1 97 ? 7.809 4.227 1.943 1 97.06 97 ASN A N 1
ATOM 766 C CA . ASN A 1 97 ? 7.5 3.504 0.714 1 97.06 97 ASN A CA 1
ATOM 767 C C . ASN A 1 97 ? 6.695 4.363 -0.255 1 97.06 97 ASN A C 1
ATOM 769 O O . ASN A 1 97 ? 6.926 4.328 -1.465 1 97.06 97 ASN A O 1
ATOM 773 N N . ASN A 1 98 ? 5.715 5.09 0.249 1 96.06 98 ASN A N 1
ATOM 774 C CA . ASN A 1 98 ? 4.945 6 -0.588 1 96.06 98 ASN A CA 1
ATOM 775 C C . ASN A 1 98 ? 5.848 6.996 -1.313 1 96.06 98 ASN A C 1
ATOM 777 O O . ASN A 1 98 ? 5.715 7.195 -2.521 1 96.06 98 ASN A O 1
ATOM 781 N N . VAL A 1 99 ? 6.801 7.559 -0.629 1 94.5 99 VAL A N 1
ATOM 782 C CA . VAL A 1 99 ? 7.703 8.555 -1.196 1 94.5 99 VAL A CA 1
ATOM 783 C C . VAL A 1 99 ? 8.648 7.891 -2.191 1 94.5 99 VAL A C 1
ATOM 785 O O . VAL A 1 99 ? 8.867 8.406 -3.291 1 94.5 99 VAL A O 1
ATOM 788 N N . ASN A 1 100 ? 9.125 6.758 -1.824 1 94.38 100 ASN A N 1
ATOM 789 C CA . ASN A 1 100 ? 10.125 6.074 -2.635 1 94.38 100 ASN A CA 1
ATOM 790 C C . ASN A 1 100 ? 9.523 5.531 -3.93 1 94.38 100 ASN A C 1
ATOM 792 O O . ASN A 1 100 ? 10.234 5.355 -4.922 1 94.38 100 ASN A O 1
ATOM 796 N N . SER A 1 101 ? 8.266 5.273 -3.951 1 89 101 SER A N 1
ATOM 797 C CA . SER A 1 101 ? 7.625 4.559 -5.051 1 89 101 SER A CA 1
ATOM 798 C C . SER A 1 101 ? 7.445 5.461 -6.266 1 89 101 SER A C 1
ATOM 800 O O . SER A 1 101 ? 7.328 4.977 -7.395 1 89 101 SER A O 1
ATOM 802 N N . ILE A 1 102 ? 7.312 6.738 -6.043 1 85.94 102 ILE A N 1
ATOM 803 C CA . ILE A 1 102 ? 7.062 7.676 -7.133 1 85.94 102 ILE A CA 1
ATOM 804 C C . ILE A 1 102 ? 8.047 8.844 -7.043 1 85.94 102 ILE A C 1
ATOM 806 O O . ILE A 1 102 ? 8.062 9.578 -6.055 1 85.94 102 ILE A O 1
ATOM 810 N N . LYS A 1 103 ? 8.711 9.047 -8.109 1 83.31 103 LYS A N 1
ATOM 811 C CA . LYS A 1 103 ? 9.773 10.047 -8.125 1 83.31 103 LYS A CA 1
ATOM 812 C C . LYS A 1 103 ? 9.211 11.445 -7.902 1 83.31 103 LYS A C 1
ATOM 814 O O . LYS A 1 103 ? 9.867 12.297 -7.297 1 83.31 103 LYS A O 1
ATOM 819 N N . THR A 1 104 ? 7.965 11.664 -8.328 1 81.69 104 THR A N 1
ATOM 820 C CA . THR A 1 104 ? 7.395 13.008 -8.281 1 81.69 104 THR A CA 1
ATOM 821 C C . THR A 1 104 ? 6.766 13.289 -6.918 1 81.69 104 THR A C 1
ATOM 823 O O . THR A 1 104 ? 6.355 14.414 -6.637 1 81.69 104 THR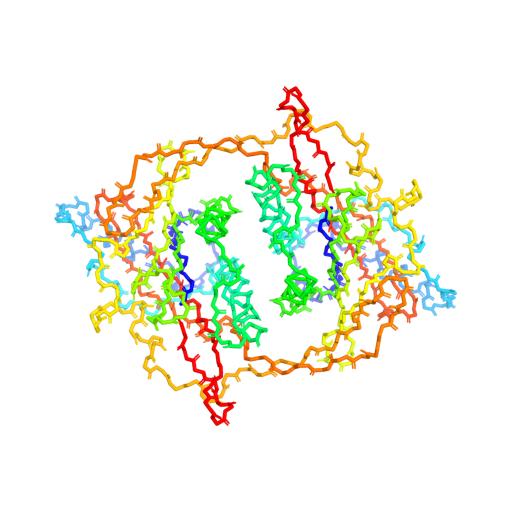 A O 1
ATOM 826 N N . VAL A 1 105 ? 6.711 12.305 -6.055 1 88.38 105 VAL A N 1
ATOM 827 C CA . VAL A 1 105 ? 6.203 12.508 -4.699 1 88.38 105 VAL A CA 1
ATOM 828 C C . VAL A 1 105 ? 7.324 13.008 -3.795 1 88.38 105 VAL A C 1
ATOM 830 O O . VAL A 1 105 ? 8.352 12.344 -3.639 1 88.38 105 VAL A O 1
ATOM 833 N N . PHE A 1 106 ? 7.113 14.172 -3.281 1 87.44 106 PHE A N 1
ATOM 834 C CA . PHE A 1 106 ? 8.109 14.781 -2.406 1 87.44 106 PHE A CA 1
ATOM 835 C C . PHE A 1 106 ? 7.973 14.25 -0.984 1 87.44 106 PHE A C 1
ATOM 837 O O . PHE A 1 106 ? 8.977 14.023 -0.306 1 87.44 106 PHE A O 1
ATOM 844 N N . GLY A 1 107 ? 6.711 14.102 -0.577 1 92.62 107 GLY A N 1
ATOM 845 C CA . GLY A 1 107 ? 6.492 13.695 0.802 1 92.62 107 GLY A CA 1
ATOM 846 C C . GLY A 1 107 ? 5.207 12.922 0.997 1 92.62 107 GLY A C 1
ATOM 847 O O . GLY A 1 107 ? 4.312 12.969 0.15 1 92.62 107 GLY A O 1
ATOM 848 N N . SER A 1 108 ? 5.133 12.211 2.078 1 96.25 108 SER A N 1
ATOM 849 C CA . SER A 1 108 ? 3.953 11.461 2.512 1 96.25 108 SER A CA 1
ATOM 850 C C . SER A 1 108 ? 3.832 11.461 4.031 1 96.25 108 SER A C 1
ATOM 852 O O . SER A 1 108 ? 4.84 11.406 4.742 1 96.25 108 SER A O 1
ATOM 854 N N . CYS A 1 109 ? 2.602 11.555 4.48 1 97 109 CYS A N 1
ATOM 855 C CA . CYS A 1 109 ? 2.33 11.602 5.91 1 97 109 CYS A CA 1
ATOM 856 C C . CYS A 1 109 ? 1.086 10.789 6.258 1 97 109 CYS A C 1
ATOM 858 O O . CYS A 1 109 ? 0.122 10.773 5.492 1 97 109 CYS A O 1
ATOM 860 N N . ILE A 1 110 ? 1.131 10.086 7.293 1 98.25 110 ILE A N 1
ATOM 861 C CA . ILE A 1 110 ? -0.048 9.508 7.934 1 98.25 110 ILE A CA 1
ATOM 862 C C . ILE A 1 110 ? -0.407 10.328 9.18 1 98.25 110 ILE A C 1
ATOM 864 O O . ILE A 1 110 ? 0.379 10.406 10.125 1 98.25 110 ILE A O 1
ATOM 868 N N . ALA A 1 111 ? -1.505 10.977 9.18 1 97.25 111 ALA A N 1
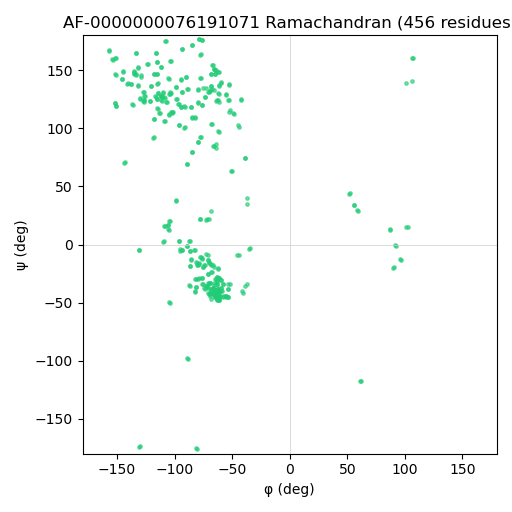ATOM 869 C CA . ALA A 1 111 ? -1.988 11.781 10.305 1 97.25 111 ALA A CA 1
ATOM 870 C C . ALA A 1 111 ? -3.248 11.164 10.914 1 97.25 111 ALA A C 1
ATOM 872 O O . ALA A 1 111 ? -4.309 11.164 10.281 1 97.25 111 ALA A O 1
ATOM 873 N N . ILE A 1 112 ? -3.166 10.68 12.133 1 96.44 112 ILE A N 1
ATOM 874 C CA . ILE A 1 112 ? -4.281 9.898 12.656 1 96.44 112 ILE A CA 1
ATOM 875 C C . ILE A 1 112 ? -4.973 10.664 13.781 1 96.44 112 ILE A C 1
ATOM 877 O O . ILE A 1 112 ? -4.355 11.508 14.438 1 96.44 112 ILE A O 1
ATOM 881 N N . GLU A 1 113 ? -6.227 10.375 13.93 1 96.69 113 GLU A N 1
ATOM 882 C CA . GLU A 1 113 ? -7.008 10.93 15.031 1 96.69 113 GLU A CA 1
ATOM 883 C C . GLU A 1 113 ? -6.516 10.414 16.375 1 96.69 113 GLU A C 1
ATOM 885 O O . GLU A 1 113 ? -6 9.297 16.469 1 96.69 113 GLU A O 1
ATOM 890 N N . PRO A 1 114 ? -6.711 11.273 17.375 1 95.69 114 PRO A N 1
ATOM 891 C CA . PRO A 1 114 ? -6.34 10.805 18.703 1 95.69 114 PRO A CA 1
ATOM 892 C C . PRO A 1 114 ? -7.113 9.555 19.125 1 95.69 114 PRO A C 1
ATOM 894 O O . PRO A 1 114 ? -8.305 9.43 18.828 1 95.69 114 PRO A O 1
ATOM 897 N N . GLY A 1 115 ? -6.383 8.609 19.781 1 94.62 115 GLY A N 1
ATOM 898 C CA . GLY A 1 115 ? -7.039 7.461 20.391 1 94.62 115 GLY A CA 1
ATOM 899 C C . GLY A 1 115 ? -7.02 6.227 19.516 1 94.62 115 GLY A C 1
ATOM 900 O O . GLY A 1 115 ? -7.301 5.121 19.984 1 94.62 115 GLY A O 1
ATOM 901 N N . ILE A 1 116 ? -6.68 6.363 18.25 1 95.62 116 ILE A N 1
ATOM 902 C CA . ILE A 1 116 ? -6.75 5.227 17.344 1 95.62 116 ILE A CA 1
ATOM 903 C C . ILE A 1 116 ? -5.453 4.426 17.406 1 95.62 116 ILE A C 1
ATOM 905 O O . ILE A 1 116 ? -5.445 3.221 17.156 1 95.62 116 ILE A O 1
ATOM 909 N N . TYR A 1 117 ? -4.355 5.066 17.562 1 97.38 117 TYR A N 1
ATOM 910 C CA . TYR A 1 117 ? -3.078 4.48 17.953 1 97.38 117 TYR A CA 1
ATOM 911 C C . TYR A 1 117 ? -2.715 4.871 19.391 1 97.38 117 TYR A C 1
ATOM 913 O O . TYR A 1 117 ? -2.336 6.016 19.641 1 97.38 117 TYR A O 1
ATOM 921 N N . SER A 1 118 ? -2.82 3.963 20.328 1 96.69 118 SER A N 1
ATOM 922 C CA . SER A 1 118 ? -2.855 4.289 21.75 1 96.69 118 SER A CA 1
ATOM 923 C C . SER A 1 118 ? -1.476 4.691 22.266 1 96.69 118 SER A C 1
ATOM 925 O O . SER A 1 118 ? -1.354 5.281 23.344 1 96.69 118 SER A O 1
ATOM 927 N N . LYS A 1 119 ? -0.498 4.367 21.547 1 96.62 119 LYS A N 1
ATOM 928 C CA . LYS A 1 119 ? 0.868 4.605 22 1 96.62 119 LYS A CA 1
ATOM 929 C C . LYS A 1 119 ? 1.138 6.098 22.172 1 96.62 119 LYS A C 1
ATOM 931 O O . LYS A 1 119 ? 1.929 6.504 23.016 1 96.62 119 LYS A O 1
ATOM 936 N N . TYR A 1 120 ? 0.495 6.914 21.344 1 97.12 120 TYR A N 1
ATOM 937 C CA . TYR A 1 120 ? 0.723 8.352 21.375 1 97.12 120 TYR A CA 1
ATOM 938 C C . TYR A 1 120 ? -0.595 9.117 21.312 1 97.12 120 TYR A C 1
ATOM 940 O O . TYR A 1 120 ? -1.547 8.672 20.672 1 97.12 120 TYR A O 1
ATOM 948 N N . SER A 1 121 ? -0.675 10.281 21.969 1 95.38 121 SER A N 1
ATOM 949 C CA . SER A 1 121 ? -1.854 11.141 21.891 1 95.38 121 SER A CA 1
ATOM 950 C C . SER A 1 121 ? -1.994 11.758 20.5 1 95.38 121 SER A C 1
ATOM 952 O O . SER A 1 121 ? -3.102 12.086 20.062 1 95.38 121 SER A O 1
ATOM 954 N N . SER A 1 122 ? -0.871 12.031 19.844 1 96.06 122 SER A N 1
ATOM 955 C CA . SER A 1 122 ? -0.788 12.469 18.453 1 96.06 122 SER A CA 1
ATOM 956 C C . SER A 1 122 ? 0.345 11.766 17.719 1 96.06 122 SER A C 1
ATOM 958 O O . SER A 1 122 ? 1.413 11.531 18.281 1 96.06 122 SER A O 1
ATOM 960 N N . PHE A 1 123 ? 0.094 11.375 16.516 1 97.56 123 PHE A N 1
ATOM 961 C CA . PHE A 1 123 ? 1.073 10.602 15.75 1 97.56 123 PHE A CA 1
ATOM 962 C C . PHE A 1 123 ? 0.922 10.867 14.258 1 97.56 123 PHE A C 1
ATOM 964 O O . PHE A 1 123 ? -0.154 10.664 13.688 1 97.56 123 PHE A O 1
ATOM 971 N N . ALA A 1 124 ? 1.98 11.383 13.656 1 97.38 124 ALA A N 1
ATOM 972 C CA . ALA A 1 124 ? 1.952 11.727 12.242 1 97.38 124 ALA A CA 1
ATOM 973 C C . ALA A 1 124 ? 3.297 11.438 11.578 1 97.38 124 ALA A C 1
ATOM 975 O O . ALA A 1 124 ? 4.004 12.359 11.164 1 97.38 124 ALA A O 1
ATOM 976 N N . PRO A 1 125 ? 3.604 10.102 11.43 1 98.06 125 PRO A N 1
ATOM 977 C CA . PRO A 1 125 ? 4.812 9.781 10.664 1 98.06 125 PRO A CA 1
ATOM 978 C C . PRO A 1 125 ? 4.836 10.445 9.289 1 98.06 125 PRO A C 1
ATOM 980 O O . PRO A 1 125 ? 3.879 10.312 8.523 1 98.06 125 PRO A O 1
ATOM 983 N N . TYR A 1 126 ? 5.8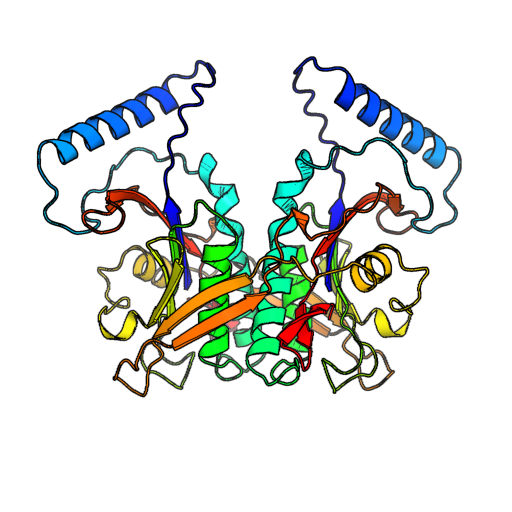98 11.195 9.023 1 96.56 126 TYR A N 1
ATOM 984 C CA . TYR A 1 126 ? 6.09 11.992 7.816 1 96.56 126 TYR A CA 1
ATOM 985 C C . TYR A 1 126 ? 7.418 11.648 7.148 1 96.56 126 TYR A C 1
ATOM 987 O O . TYR A 1 126 ? 8.469 11.648 7.797 1 96.56 126 TYR A O 1
ATOM 995 N N . SER A 1 127 ? 7.371 11.281 5.902 1 96.81 127 SER A N 1
ATOM 996 C CA . SER A 1 127 ? 8.555 11.016 5.098 1 96.81 127 SER A CA 1
ATOM 997 C C . SER A 1 127 ? 8.68 12.016 3.953 1 96.81 127 SER A C 1
ATOM 999 O O . SER A 1 127 ? 7.676 12.484 3.42 1 96.81 127 SER A O 1
ATOM 1001 N N . TYR A 1 128 ? 9.914 12.367 3.586 1 90.75 128 TYR A N 1
ATOM 1002 C CA . TYR A 1 128 ? 10.164 13.32 2.518 1 90.75 128 TYR A CA 1
ATOM 1003 C C . TYR A 1 128 ? 11.523 13.078 1.875 1 90.75 128 TYR A C 1
ATOM 1005 O O . TYR A 1 128 ? 12.398 12.445 2.477 1 90.75 128 TYR A O 1
ATOM 1013 N N . ARG A 1 129 ? 11.641 13.57 0.683 1 90.12 129 ARG A N 1
ATOM 1014 C CA . ARG A 1 129 ? 12.906 13.461 -0.042 1 90.12 129 ARG A CA 1
ATOM 1015 C C . ARG A 1 129 ? 13.82 14.648 0.267 1 90.12 129 ARG A C 1
ATOM 1017 O O . ARG A 1 129 ? 13.359 15.789 0.325 1 90.12 129 ARG A O 1
ATOM 1024 N N . GLN A 1 130 ? 15.023 14.297 0.521 1 85.25 130 GLN A N 1
ATOM 1025 C CA . GLN A 1 130 ? 16.031 15.336 0.72 1 85.25 130 GLN A CA 1
ATOM 1026 C C . GLN A 1 130 ? 17.422 14.836 0.315 1 85.25 130 GLN A C 1
ATOM 1028 O O . GLN A 1 130 ? 17.891 13.812 0.814 1 85.25 130 GLN A O 1
ATOM 1033 N N . SER A 1 131 ? 18.016 15.594 -0.667 1 84.06 131 SER A N 1
ATOM 1034 C CA . SER A 1 131 ? 19.391 15.328 -1.074 1 84.06 131 SER A CA 1
ATOM 1035 C C . SER A 1 131 ? 19.578 13.883 -1.521 1 84.06 131 SER A C 1
ATOM 1037 O O . SER A 1 131 ? 20.516 13.211 -1.104 1 84.06 131 SER A O 1
ATOM 1039 N N . GLY A 1 132 ? 18.625 13.297 -2.107 1 84 132 GLY A N 1
ATOM 1040 C CA . GLY A 1 132 ? 18.75 11.969 -2.68 1 84 132 GLY A CA 1
ATOM 1041 C C . GLY A 1 132 ? 18.344 10.867 -1.718 1 84 132 GLY A C 1
ATOM 1042 O O . GLY A 1 132 ? 18.344 9.688 -2.084 1 84 132 GLY A O 1
ATOM 1043 N N . PHE A 1 133 ? 17.953 11.266 -0.47 1 90.75 133 PHE A N 1
ATOM 1044 C CA . PHE A 1 133 ? 17.547 10.289 0.532 1 90.75 133 PHE A CA 1
ATOM 1045 C C . PHE A 1 133 ? 16.078 10.469 0.886 1 90.75 133 PHE A C 1
ATOM 1047 O O . PHE A 1 133 ? 15.469 11.492 0.564 1 90.75 133 PHE A O 1
ATOM 1054 N N . VAL A 1 134 ? 15.562 9.398 1.369 1 95.44 134 VAL A N 1
ATOM 1055 C CA . VAL A 1 134 ? 14.227 9.453 1.955 1 95.44 134 VAL A CA 1
ATOM 1056 C C . VAL A 1 134 ? 14.336 9.492 3.479 1 95.44 134 VAL A C 1
ATOM 1058 O O . VAL A 1 134 ? 14.844 8.555 4.098 1 95.44 134 VAL A O 1
ATOM 1061 N N . LEU A 1 135 ? 13.938 10.594 4.051 1 96.44 135 LEU A N 1
ATOM 1062 C CA . LEU A 1 135 ? 13.961 10.812 5.492 1 96.44 135 LEU A CA 1
ATOM 1063 C C . LEU A 1 135 ? 12.562 10.703 6.082 1 96.44 135 LEU A C 1
ATOM 1065 O O . LEU A 1 135 ? 11.57 10.844 5.367 1 96.44 135 LEU A O 1
ATOM 1069 N N . ALA A 1 136 ? 12.516 10.43 7.387 1 97.5 136 ALA A N 1
ATOM 1070 C CA . ALA A 1 136 ? 11.211 10.367 8.039 1 97.5 136 ALA A CA 1
ATOM 1071 C C . ALA A 1 136 ? 11.312 10.75 9.516 1 97.5 136 ALA A C 1
ATOM 1073 O O . ALA A 1 136 ? 12.359 10.562 10.141 1 97.5 136 ALA A O 1
ATOM 1074 N N . HIS A 1 137 ? 10.32 11.352 9.984 1 97.38 137 HIS A N 1
ATOM 1075 C CA . HIS A 1 137 ? 10.148 11.656 11.398 1 97.38 137 HIS A CA 1
ATOM 1076 C C . HIS A 1 137 ? 8.68 11.852 11.75 1 97.38 137 HIS A C 1
ATOM 1078 O O . HIS A 1 137 ? 7.82 11.875 10.867 1 97.38 137 HIS A O 1
ATOM 1084 N N . ASP A 1 138 ? 8.398 11.875 13.055 1 97.31 138 ASP A N 1
ATOM 1085 C CA . ASP A 1 138 ? 7.039 12.164 13.5 1 97.31 138 ASP A CA 1
ATOM 1086 C C . ASP A 1 138 ? 6.809 13.672 13.594 1 97.31 138 ASP A C 1
ATOM 1088 O O . ASP A 1 138 ? 7.258 14.32 14.547 1 97.31 138 ASP A O 1
ATOM 1092 N N . ILE A 1 139 ? 6.012 14.203 12.695 1 94.56 139 ILE A N 1
ATOM 1093 C CA . ILE A 1 139 ? 5.871 15.648 12.609 1 94.56 139 ILE A CA 1
ATOM 1094 C C . ILE A 1 139 ? 4.938 16.141 13.711 1 94.56 139 ILE A C 1
ATOM 1096 O O . ILE A 1 139 ? 4.895 17.344 14 1 94.56 139 ILE A O 1
ATOM 1100 N N . ALA A 1 140 ? 4.18 15.234 14.305 1 94.75 140 ALA A N 1
ATOM 1101 C CA . ALA A 1 140 ? 3.271 15.602 15.383 1 94.75 140 ALA A CA 1
ATOM 1102 C C . ALA A 1 140 ? 4.039 16.156 16.578 1 94.75 140 ALA A C 1
ATOM 1104 O O . ALA A 1 140 ? 3.461 16.812 17.453 1 94.75 140 ALA A O 1
ATOM 1105 N N . LEU A 1 141 ? 5.328 15.852 16.688 1 94.69 141 LEU A N 1
ATOM 1106 C CA . LEU A 1 141 ? 6.152 16.344 17.781 1 94.69 141 LEU A CA 1
ATOM 1107 C C . LEU A 1 141 ? 6.34 17.859 17.688 1 94.69 141 LEU A C 1
ATOM 1109 O O . LEU A 1 141 ? 6.582 18.516 18.703 1 94.69 141 LEU A O 1
ATOM 1113 N N . SER A 1 142 ? 6.223 18.516 16.516 1 90.25 142 SER A N 1
ATOM 1114 C CA . SER A 1 142 ? 6.527 19.922 16.344 1 90.25 142 SER A CA 1
ATOM 1115 C C . SER A 1 142 ? 5.395 20.656 15.625 1 90.25 142 SER A C 1
ATOM 1117 O O . SER A 1 142 ? 5.484 21.859 15.383 1 90.25 142 SER A O 1
ATOM 1119 N N . TYR A 1 143 ? 4.441 19.938 15.227 1 88.25 143 TYR A N 1
ATOM 1120 C CA . TYR A 1 143 ? 3.352 20.5 14.43 1 88.25 143 TYR A CA 1
ATOM 1121 C C . TYR A 1 143 ? 2.006 19.969 14.914 1 88.25 143 TYR A C 1
ATOM 1123 O O . TYR A 1 143 ? 1.773 18.75 14.93 1 88.25 143 TYR A O 1
ATOM 1131 N N . MET A 1 144 ? 1.093 20.875 15.344 1 90.75 144 MET A N 1
ATOM 1132 C CA . MET A 1 144 ? -0.241 20.484 15.797 1 90.75 144 MET A CA 1
ATOM 1133 C C . MET A 1 144 ? -1.197 20.359 14.617 1 90.75 144 MET A C 1
ATOM 1135 O O . MET A 1 144 ? -2.086 21.188 14.43 1 90.75 144 MET A O 1
ATOM 1139 N N . TYR A 1 145 ? -1.132 19.281 13.938 1 89.44 145 TYR A N 1
ATOM 1140 C CA . TYR A 1 145 ? -1.866 19.109 12.695 1 89.44 145 TYR A CA 1
ATOM 1141 C C . TYR A 1 145 ? -3.363 18.984 12.953 1 89.44 145 TYR A C 1
ATOM 1143 O O . TYR A 1 145 ? -4.172 19.156 12.039 1 89.44 145 TYR A O 1
ATOM 1151 N N . GLN A 1 146 ? -3.768 18.781 14.172 1 92.38 146 GLN A N 1
ATOM 1152 C CA . GLN A 1 146 ? -5.172 18.562 14.508 1 92.38 146 GLN A CA 1
ATOM 1153 C C . GLN A 1 146 ? -5.906 19.891 14.641 1 92.38 146 GLN A C 1
ATOM 1155 O O . GLN A 1 146 ? -7.129 19.922 14.812 1 92.38 146 GLN A O 1
ATOM 1160 N N . ASP A 1 147 ? -5.188 20.906 14.531 1 90 147 ASP A N 1
ATOM 1161 C CA . ASP A 1 147 ? -5.766 22.25 14.641 1 90 147 ASP A CA 1
ATOM 1162 C C . ASP A 1 147 ? -6.688 22.547 13.461 1 90 147 ASP A C 1
ATOM 1164 O O . ASP A 1 147 ? -6.496 22 12.367 1 90 147 ASP A O 1
ATOM 1168 N N . ASN A 1 148 ? -7.656 23.422 13.617 1 90.81 148 ASN A N 1
ATOM 1169 C CA . ASN A 1 148 ? -8.633 23.766 12.578 1 90.81 148 ASN A CA 1
ATOM 1170 C C . ASN A 1 148 ? -8 24.578 11.461 1 90.81 148 ASN A C 1
ATOM 1172 O O . ASN A 1 148 ? -8.586 24.719 10.383 1 90.81 148 ASN A O 1
ATOM 1176 N N . LYS A 1 149 ? -6.809 25.016 11.602 1 85.31 149 LYS A N 1
ATOM 1177 C CA . LYS A 1 149 ? -6.113 25.797 10.578 1 85.31 149 LYS A CA 1
ATOM 1178 C C . LYS A 1 149 ? -5.418 24.875 9.578 1 85.31 149 LYS A C 1
ATOM 1180 O O . LYS A 1 149 ? -5.012 25.328 8.5 1 85.31 149 LYS A O 1
ATOM 1185 N N . THR A 1 150 ? -5.242 23.625 10.016 1 84.38 150 THR A N 1
ATOM 1186 C CA . THR A 1 150 ? -4.613 22.672 9.125 1 84.38 150 THR A CA 1
ATOM 1187 C C . THR A 1 150 ? -5.609 22.172 8.078 1 84.38 150 THR A C 1
ATOM 1189 O O . THR A 1 150 ? -6.262 21.141 8.281 1 84.38 150 THR A O 1
ATOM 1192 N N . GLU A 1 151 ? -5.664 22.797 6.941 1 79.94 151 GLU A N 1
ATOM 1193 C CA . GLU A 1 151 ? -6.711 22.594 5.945 1 79.94 151 GLU A CA 1
ATOM 1194 C C . GLU A 1 151 ? -6.688 21.172 5.398 1 79.94 151 GLU A C 1
ATOM 1196 O O . GLU A 1 151 ? -7.742 20.562 5.184 1 79.94 151 GLU A O 1
ATOM 1201 N N . TRP A 1 152 ? -5.473 20.672 5.195 1 84.81 152 TRP A N 1
ATOM 1202 C CA . TRP A 1 152 ? -5.363 19.344 4.59 1 84.81 152 TRP A CA 1
ATOM 1203 C C . TRP A 1 152 ? -5.863 18.266 5.539 1 84.81 152 TRP A C 1
ATOM 1205 O O . TRP A 1 152 ? -6.113 17.125 5.125 1 84.81 152 TRP A O 1
ATOM 1215 N N . TYR A 1 153 ? -6.012 18.531 6.824 1 90 153 TYR A N 1
ATOM 1216 C CA . TYR A 1 153 ? -6.504 17.609 7.836 1 90 153 TYR A CA 1
ATOM 1217 C C . TYR A 1 153 ? -7.934 17.953 8.242 1 90 153 TYR A C 1
ATOM 1219 O O . TYR A 1 153 ? -8.828 17.109 8.156 1 90 153 TYR A O 1
ATOM 1227 N N . TYR A 1 154 ? -8.172 19.203 8.555 1 91.25 154 TYR A N 1
ATOM 1228 C CA . TYR A 1 154 ? -9.414 19.641 9.195 1 91.25 154 TYR A CA 1
ATOM 1229 C C . TYR A 1 154 ? -10.586 19.562 8.227 1 91.25 154 TYR A C 1
ATOM 1231 O O . TYR A 1 154 ? -11.695 19.188 8.617 1 91.25 154 TYR A O 1
ATOM 1239 N N . ASN A 1 155 ? -10.328 19.875 6.977 1 91.06 155 ASN A N 1
ATOM 1240 C CA . ASN A 1 155 ? -11.422 19.859 6.008 1 91.06 155 ASN A CA 1
ATOM 1241 C C . ASN A 1 155 ? -11.961 18.453 5.801 1 91.06 155 ASN A C 1
ATOM 1243 O O . ASN A 1 155 ? -13.156 18.266 5.578 1 91.06 155 ASN A O 1
ATOM 1247 N N . LEU A 1 156 ? -11.117 17.469 5.859 1 94.88 156 LEU A N 1
ATOM 1248 C CA . LEU A 1 156 ? -11.586 16.094 5.766 1 94.88 156 LEU A CA 1
ATOM 1249 C C . LEU A 1 156 ? -12.242 15.648 7.07 1 94.88 156 LEU A C 1
ATOM 1251 O O . LEU A 1 156 ? -13.219 14.898 7.055 1 94.88 156 LEU A O 1
ATOM 1255 N N . LYS A 1 157 ? -11.742 16.141 8.148 1 95.06 157 LYS A N 1
ATOM 1256 C CA . LYS A 1 157 ? -12.242 15.758 9.469 1 95.06 157 LYS A CA 1
ATOM 1257 C C . LYS A 1 157 ? -13.703 16.156 9.633 1 95.06 157 LYS A C 1
ATOM 1259 O O . LYS A 1 157 ? -14.5 15.398 10.188 1 95.06 157 LYS A O 1
ATOM 1264 N N . ILE A 1 158 ? -14.086 17.266 9.156 1 95.75 158 ILE A N 1
ATOM 1265 C CA . ILE A 1 158 ? -15.414 17.812 9.445 1 95.75 158 ILE A CA 1
ATOM 1266 C C . ILE A 1 158 ? -16.375 17.438 8.32 1 95.75 158 ILE A C 1
ATOM 1268 O O . ILE A 1 158 ? -17.562 17.797 8.367 1 95.75 158 ILE A O 1
ATOM 1272 N N . ARG A 1 159 ? -15.883 16.828 7.27 1 95.88 159 ARG A N 1
ATOM 1273 C CA . ARG A 1 159 ? -16.734 16.422 6.16 1 95.88 159 ARG A CA 1
ATOM 1274 C C . ARG A 1 159 ? -17.734 15.359 6.602 1 95.88 159 ARG A C 1
ATOM 1276 O O . ARG A 1 159 ? -17.422 14.516 7.449 1 95.88 159 ARG A O 1
ATOM 1283 N N . ASN A 1 160 ? -18.922 15.422 5.98 1 95.81 160 ASN A N 1
ATOM 1284 C CA . ASN A 1 160 ? -19.906 14.359 6.207 1 95.81 160 ASN A CA 1
ATOM 1285 C C . ASN A 1 160 ? -19.547 13.094 5.438 1 95.81 160 ASN A C 1
ATOM 1287 O O . ASN A 1 160 ? -19.484 13.102 4.207 1 95.81 160 ASN A O 1
ATOM 1291 N N . TRP A 1 161 ? -19.344 11.977 6.148 1 96.94 161 TRP A N 1
ATOM 1292 C CA . TRP A 1 161 ? -18.859 10.75 5.52 1 96.94 161 TRP A CA 1
ATOM 1293 C C . TRP A 1 161 ? -19.969 9.695 5.457 1 96.94 161 TRP A C 1
ATOM 1295 O O . TRP A 1 161 ? -19.688 8.523 5.207 1 96.94 161 TRP A O 1
ATOM 1305 N N . GLU A 1 162 ? -21.172 10.062 5.633 1 93.38 162 GLU A N 1
ATOM 1306 C CA . GLU A 1 162 ? -22.297 9.125 5.68 1 93.38 162 GLU A CA 1
ATOM 1307 C C . GLU A 1 162 ? -22.438 8.375 4.359 1 93.38 162 GLU A C 1
ATOM 1309 O O . GLU A 1 162 ? -22.859 7.219 4.344 1 93.38 162 GLU A O 1
ATOM 1314 N N . ASN A 1 163 ? -22.031 9 3.289 1 93.38 163 ASN A N 1
ATOM 1315 C CA . ASN A 1 163 ? -22.266 8.414 1.971 1 93.38 163 ASN A CA 1
ATOM 1316 C C . ASN A 1 163 ? -20.984 7.848 1.374 1 93.38 163 ASN A C 1
ATOM 1318 O O . ASN A 1 163 ? -20.891 7.637 0.163 1 93.38 163 ASN A O 1
ATOM 1322 N N . VAL A 1 164 ? -19.969 7.641 2.195 1 96.44 164 VAL A N 1
ATOM 1323 C CA . VAL A 1 164 ? -18.734 7.062 1.688 1 96.44 164 VAL A CA 1
ATOM 1324 C C . VAL A 1 164 ? -19 5.668 1.134 1 96.44 164 VAL A C 1
ATOM 1326 O O . VAL A 1 164 ? -19.938 4.992 1.557 1 96.44 164 VAL A O 1
ATOM 1329 N N . THR A 1 165 ? -18.25 5.297 0.138 1 95.81 165 THR A N 1
ATOM 1330 C CA . THR A 1 165 ? -18.375 3.979 -0.475 1 95.81 165 THR A CA 1
ATOM 1331 C C . THR A 1 165 ? -18.234 2.879 0.572 1 95.81 165 THR A C 1
ATOM 1333 O O . THR A 1 165 ? -17.297 2.896 1.37 1 95.81 165 THR A O 1
ATOM 1336 N N . GLN A 1 166 ? -19.203 1.962 0.572 1 95.12 166 GLN A N 1
ATOM 1337 C CA . GLN A 1 166 ? -19.125 0.75 1.383 1 95.12 166 GLN A CA 1
ATOM 1338 C C . GLN A 1 166 ? -18.812 -0.469 0.524 1 95.12 166 GLN A C 1
ATOM 1340 O O . GLN A 1 166 ? -19.641 -0.919 -0.265 1 95.12 166 GLN A O 1
ATOM 1345 N N . THR A 1 167 ? -17.609 -0.998 0.747 1 96 167 THR A N 1
ATOM 1346 C CA . THR A 1 167 ? -17.156 -2.107 -0.086 1 96 167 THR A CA 1
ATOM 1347 C C . THR A 1 167 ? -17.375 -3.439 0.623 1 96 167 THR A C 1
ATOM 1349 O O . THR A 1 167 ? -17.062 -3.58 1.806 1 96 167 THR A O 1
ATOM 1352 N N . VAL A 1 168 ? -17.875 -4.375 -0.114 1 95 168 VAL A N 1
ATOM 1353 C CA . VAL A 1 168 ? -18.094 -5.711 0.422 1 95 168 VAL A CA 1
ATOM 1354 C C . VAL A 1 168 ? -16.922 -6.613 0.057 1 95 168 VAL A C 1
ATOM 1356 O O . VAL A 1 168 ? -16.609 -6.797 -1.124 1 95 168 VAL A O 1
ATOM 1359 N N . PHE A 1 169 ? -16.281 -7.145 1.033 1 97.06 169 PHE A N 1
ATOM 1360 C CA . PHE A 1 169 ? -15.227 -8.133 0.86 1 97.06 169 PHE A CA 1
ATOM 1361 C C . PHE A 1 169 ? -15.68 -9.5 1.352 1 97.06 169 PHE A C 1
ATOM 1363 O O . PHE A 1 169 ? -16.25 -9.625 2.438 1 97.06 169 PHE A O 1
ATOM 1370 N N . LYS A 1 170 ? -15.484 -10.5 0.576 1 97.69 170 LYS A N 1
ATOM 1371 C CA . LYS A 1 170 ? -15.758 -11.883 0.948 1 97.69 170 LYS A CA 1
ATOM 1372 C C . LYS A 1 170 ? -14.469 -12.703 0.988 1 97.69 170 LYS A C 1
ATOM 1374 O O . LYS A 1 170 ? -13.805 -12.875 -0.035 1 97.69 170 LYS A O 1
ATOM 1379 N N . THR A 1 171 ? -14.148 -13.203 2.168 1 97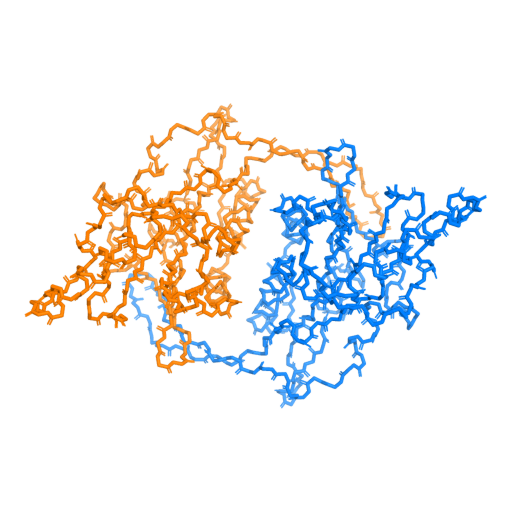.88 171 THR A N 1
ATOM 1380 C CA . THR A 1 171 ? -12.859 -13.867 2.33 1 97.88 171 THR A CA 1
ATOM 1381 C C . THR A 1 171 ? -13.031 -15.258 2.924 1 97.88 171 THR A C 1
ATOM 1383 O O . THR A 1 171 ? -13.805 -15.438 3.873 1 97.88 171 THR A O 1
ATOM 1386 N N . LYS A 1 172 ? -12.398 -16.25 2.326 1 98.06 172 LYS A N 1
ATOM 1387 C CA . LYS A 1 172 ? -12.234 -17.562 2.936 1 98.06 172 LYS A CA 1
ATOM 1388 C C . LYS A 1 172 ? -10.883 -17.688 3.627 1 98.06 172 LYS A C 1
ATOM 1390 O O . LYS A 1 172 ? -9.852 -17.875 2.969 1 98.06 172 LYS A O 1
ATOM 1395 N N . TYR A 1 173 ? -10.906 -17.594 4.891 1 97.5 173 TYR A N 1
ATOM 1396 C CA . TYR A 1 173 ? -9.703 -17.812 5.684 1 97.5 173 TYR A CA 1
ATOM 1397 C C . TYR A 1 173 ? -9.391 -19.312 5.785 1 97.5 173 TYR A C 1
ATOM 1399 O O . TYR A 1 173 ? -10.094 -20.141 5.211 1 97.5 173 TYR A O 1
ATOM 1407 N N . ARG A 1 174 ? -8.234 -19.547 6.449 1 96.62 174 ARG A N 1
ATOM 1408 C CA . ARG A 1 174 ? -7.93 -20.969 6.605 1 96.62 174 ARG A CA 1
ATOM 1409 C C . ARG A 1 174 ? -7.539 -21.297 8.047 1 96.62 174 ARG A C 1
ATOM 1411 O O . ARG A 1 174 ? -7.137 -20.406 8.797 1 96.62 174 ARG A O 1
ATOM 1418 N N . LYS A 1 175 ? -7.762 -22.469 8.5 1 95.81 175 LYS A N 1
ATOM 1419 C CA . LYS A 1 175 ? -7.234 -23.078 9.703 1 95.81 175 LYS A CA 1
ATOM 1420 C C . LYS A 1 175 ? -6.391 -24.312 9.367 1 95.81 175 LYS A C 1
ATOM 1422 O O . LYS A 1 175 ? -6.93 -25.359 8.984 1 95.81 175 LYS A O 1
ATOM 1427 N N . GLY A 1 176 ? -5.066 -24.125 9.539 1 94.31 176 GLY A N 1
ATOM 1428 C CA . GLY A 1 176 ? -4.199 -25.188 9.047 1 94.31 176 GLY A CA 1
ATOM 1429 C C . GLY A 1 176 ? -4.316 -25.406 7.551 1 94.31 176 GLY A C 1
ATOM 1430 O O . GLY A 1 176 ? -4.102 -24.484 6.766 1 94.31 176 GLY A O 1
ATOM 1431 N N . LYS A 1 177 ? -4.754 -26.594 7.152 1 94.88 177 LYS A N 1
ATOM 1432 C CA . LYS A 1 177 ? -4.859 -26.938 5.734 1 94.88 177 LYS A CA 1
ATOM 1433 C C . LYS A 1 177 ? -6.316 -26.922 5.277 1 94.88 177 LYS A C 1
ATOM 1435 O O . LYS A 1 177 ? -6.633 -27.391 4.184 1 94.88 177 LYS A O 1
ATOM 1440 N N . ILE A 1 178 ? -7.215 -26.359 6.113 1 95.62 178 ILE A N 1
ATOM 1441 C CA . ILE A 1 178 ? -8.641 -26.391 5.828 1 95.62 178 ILE A CA 1
ATOM 1442 C C . ILE A 1 178 ? -9.133 -24.984 5.512 1 95.62 178 ILE A C 1
ATOM 1444 O O . ILE A 1 178 ? -8.828 -24.031 6.242 1 95.62 178 ILE A O 1
ATOM 1448 N N . SER A 1 179 ? -9.812 -24.891 4.371 1 96.69 179 SER A N 1
ATOM 1449 C CA . SER A 1 179 ? -10.477 -23.641 4.043 1 96.69 179 SER A CA 1
ATOM 1450 C C . SER A 1 179 ? -11.727 -23.422 4.891 1 96.69 179 SER A C 1
ATOM 1452 O O . SER A 1 179 ? -12.547 -24.344 5.023 1 96.69 179 SER A O 1
ATOM 1454 N N . LEU A 1 180 ? -11.859 -22.312 5.543 1 97.62 180 LEU A N 1
ATOM 1455 C CA . LEU A 1 180 ? -13.023 -21.984 6.355 1 97.62 180 LEU A CA 1
ATOM 1456 C C . LEU A 1 180 ? -14.133 -21.391 5.496 1 97.62 180 LEU A C 1
ATOM 1458 O O . LEU A 1 180 ? -13.945 -21.156 4.301 1 97.62 180 LEU A O 1
ATOM 1462 N N . LEU A 1 181 ? -15.266 -21.219 6.094 1 97.44 181 LEU A N 1
ATOM 1463 C CA . LEU A 1 181 ? -16.406 -20.641 5.398 1 97.44 181 LEU A CA 1
ATOM 1464 C C . LEU A 1 181 ? -16.125 -19.188 5.012 1 97.44 181 LEU A C 1
ATOM 1466 O O . LEU A 1 181 ? -15.375 -18.5 5.703 1 97.44 181 LEU A O 1
ATOM 1470 N N . GLU A 1 182 ? -16.766 -18.844 3.934 1 97.44 182 GLU A N 1
ATOM 1471 C CA . GLU A 1 182 ? -16.625 -17.469 3.463 1 97.44 182 GLU A CA 1
ATOM 1472 C C . GLU A 1 182 ? -17.141 -16.469 4.496 1 97.44 182 GLU A C 1
ATOM 1474 O O . GLU A 1 182 ? -18.219 -16.672 5.07 1 97.44 182 GLU A O 1
ATOM 1479 N N . HIS A 1 183 ? -16.406 -15.555 4.789 1 96.62 183 HIS A N 1
ATOM 1480 C CA . HIS A 1 183 ? -16.75 -14.477 5.703 1 96.62 183 HIS A CA 1
ATOM 1481 C C . HIS A 1 183 ? -16.906 -13.148 4.961 1 96.62 183 HIS A C 1
ATOM 1483 O O . HIS A 1 183 ? -16 -12.734 4.234 1 96.62 183 HIS A O 1
ATOM 1489 N N . GLU A 1 184 ? -18.047 -12.461 5.137 1 95.88 184 GLU A N 1
ATOM 1490 C CA . GLU A 1 184 ? -18.328 -11.188 4.48 1 95.88 184 GLU A CA 1
ATOM 1491 C C . GLU A 1 184 ? -18.141 -10.023 5.449 1 95.88 184 GLU A C 1
ATOM 1493 O O . GLU A 1 184 ? -18.609 -10.078 6.59 1 95.88 184 GLU A O 1
ATOM 1498 N N . ILE A 1 185 ? -17.406 -9.039 4.992 1 93.62 185 ILE A N 1
ATOM 1499 C CA . ILE A 1 185 ? -17.297 -7.801 5.758 1 93.62 185 ILE A CA 1
ATOM 1500 C C . ILE A 1 185 ? -17.594 -6.605 4.855 1 93.62 185 ILE A C 1
ATOM 1502 O O . ILE A 1 185 ? -17.297 -6.641 3.656 1 93.62 185 ILE A O 1
ATOM 1506 N N . VAL A 1 186 ? -18.203 -5.621 5.445 1 94.56 186 VAL A N 1
ATOM 1507 C CA . VAL A 1 186 ? -18.438 -4.352 4.77 1 94.56 186 VAL A CA 1
ATOM 1508 C C . VAL A 1 186 ? -17.516 -3.279 5.34 1 94.56 186 VAL A C 1
ATOM 1510 O O . VAL A 1 186 ? -17.531 -3.023 6.547 1 94.56 186 VAL A O 1
ATOM 1513 N N . VAL A 1 187 ? -16.734 -2.68 4.5 1 95.88 187 VAL A N 1
ATOM 1514 C CA . VAL A 1 187 ? -15.695 -1.747 4.93 1 95.88 187 VAL A CA 1
ATOM 1515 C C . VAL A 1 187 ? -15.859 -0.417 4.195 1 95.88 187 VAL A C 1
ATOM 1517 O O . VAL A 1 187 ? -16.016 -0.389 2.975 1 95.88 187 VAL A O 1
ATOM 1520 N N . PRO A 1 188 ? -15.914 0.759 4.98 1 97.38 188 PRO A N 1
ATOM 1521 C CA . PRO A 1 188 ? -15.805 2.027 4.258 1 97.38 188 PRO A CA 1
ATOM 1522 C C . PRO A 1 188 ? -14.453 2.197 3.559 1 97.38 188 PRO A C 1
ATOM 1524 O O . PRO A 1 188 ? -13.406 2.035 4.188 1 97.38 188 PRO A O 1
ATOM 1527 N N . THR A 1 189 ? -14.477 2.426 2.285 1 97.38 189 THR A N 1
ATOM 1528 C CA . THR A 1 189 ? -13.234 2.559 1.521 1 97.38 189 THR A CA 1
ATOM 1529 C C . THR A 1 189 ? -13.156 3.928 0.856 1 97.38 189 THR A C 1
ATOM 1531 O O . THR A 1 189 ? -14.156 4.434 0.341 1 97.38 189 THR A O 1
ATOM 1534 N N . ALA A 1 190 ? -12 4.543 0.929 1 97.44 190 ALA A N 1
ATOM 1535 C CA . ALA A 1 190 ? -11.75 5.824 0.272 1 97.44 190 ALA A CA 1
ATOM 1536 C C . ALA A 1 190 ? -11.469 5.629 -1.216 1 97.44 190 ALA A C 1
ATOM 1538 O O . ALA A 1 190 ? -10.727 4.723 -1.603 1 97.44 190 ALA A O 1
ATOM 1539 N N . THR A 1 191 ? -12.117 6.441 -2.027 1 95.31 191 THR A N 1
ATOM 1540 C CA . THR A 1 191 ? -11.812 6.574 -3.447 1 95.31 191 THR A CA 1
ATOM 1541 C C . THR A 1 191 ? -11.125 7.906 -3.734 1 95.31 191 THR A C 1
ATOM 1543 O O . THR A 1 191 ? -10.945 8.727 -2.83 1 95.31 191 THR A O 1
ATOM 1546 N N . LEU A 1 192 ? -10.703 8.078 -5.004 1 92.81 192 LEU A N 1
ATOM 1547 C CA . LEU A 1 192 ? -10.047 9.32 -5.41 1 92.81 192 LEU A CA 1
ATOM 1548 C C . LEU A 1 192 ? -10.898 10.531 -5.051 1 92.81 192 LEU A C 1
ATOM 1550 O O . LEU A 1 192 ? -10.391 11.523 -4.531 1 92.81 192 LEU A O 1
ATOM 1554 N N . GLU A 1 193 ? -12.227 10.422 -5.195 1 92.5 193 GLU A N 1
ATOM 1555 C CA . GLU A 1 193 ? -13.148 11.531 -5.02 1 92.5 193 GLU A CA 1
ATOM 1556 C C . GLU A 1 193 ? -13.344 11.859 -3.541 1 92.5 193 GLU A C 1
ATOM 1558 O O . GLU A 1 193 ? -13.805 12.953 -3.199 1 92.5 193 GLU A O 1
ATOM 1563 N N . ASP A 1 194 ? -13.031 10.961 -2.744 1 95.25 194 ASP A N 1
ATOM 1564 C CA . ASP A 1 194 ? -13.195 11.172 -1.31 1 95.25 194 ASP A CA 1
ATOM 1565 C C . ASP A 1 194 ? -12.031 11.992 -0.743 1 95.25 194 ASP A C 1
ATOM 1567 O O . ASP A 1 194 ? -12.109 12.492 0.382 1 95.25 194 ASP A O 1
ATOM 1571 N N . GLY A 1 195 ? -10.953 12.047 -1.516 1 94.62 195 GLY A N 1
ATOM 1572 C CA . GLY A 1 195 ? -9.797 12.797 -1.049 1 94.62 195 GLY A CA 1
ATOM 1573 C C . GLY A 1 195 ? -9.945 14.297 -1.232 1 94.62 195 GLY A C 1
ATOM 1574 O O . GLY A 1 195 ? -10.984 14.773 -1.694 1 94.62 195 GLY A O 1
ATOM 1575 N N . LEU A 1 196 ? -8.922 15.039 -0.745 1 90.88 196 LEU A N 1
ATOM 1576 C CA . LEU A 1 196 ? -8.867 16.5 -0.811 1 90.88 196 LEU A CA 1
ATOM 1577 C C . LEU A 1 196 ? -7.562 16.969 -1.443 1 90.88 196 LEU A C 1
ATOM 1579 O O . LEU A 1 196 ? -6.477 16.547 -1.025 1 90.88 196 LEU A O 1
ATOM 1583 N N . TRP A 1 197 ? -7.723 17.703 -2.479 1 86.19 197 TRP A N 1
ATOM 1584 C CA . TRP A 1 197 ? -6.574 18.375 -3.076 1 86.19 197 TRP A CA 1
ATOM 1585 C C . TRP A 1 197 ? -6.422 19.797 -2.518 1 86.19 197 TRP A C 1
ATOM 1587 O O . TRP A 1 197 ? -7.41 20.516 -2.348 1 86.19 197 TRP A O 1
ATOM 1597 N N . THR A 1 198 ? -5.281 20.094 -2.141 1 76.25 198 THR A N 1
ATOM 1598 C CA . THR A 1 198 ? -5.031 21.5 -1.842 1 76.25 198 THR A CA 1
ATOM 1599 C C . THR A 1 198 ? -4.832 22.297 -3.127 1 76.25 198 THR A C 1
ATOM 1601 O O . THR A 1 198 ? -4.602 21.719 -4.191 1 76.25 198 THR A O 1
ATOM 1604 N N . LYS A 1 199 ? -4.953 23.59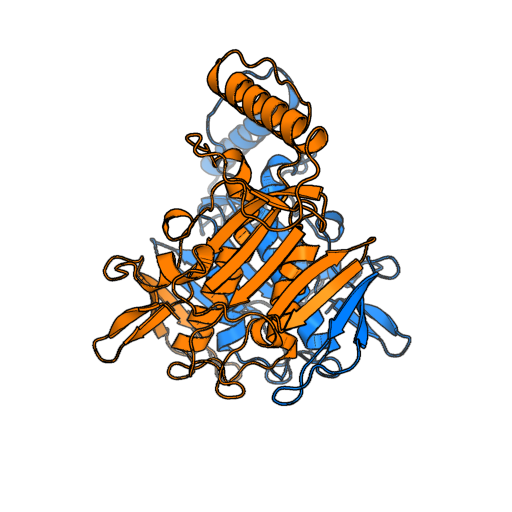4 -2.928 1 70.81 199 LYS A N 1
ATOM 1605 C CA . LYS A 1 199 ? -4.441 24.469 -3.982 1 70.81 199 LYS A CA 1
ATOM 1606 C C . LYS A 1 199 ? -2.92 24.391 -4.07 1 70.81 199 LYS A C 1
ATOM 1608 O O . LYS A 1 199 ? -2.25 24.078 -3.082 1 70.81 199 LYS A O 1
ATOM 1613 N N . PRO A 1 200 ? -2.443 24.531 -5.332 1 70.31 200 PRO A N 1
ATOM 1614 C CA . PRO A 1 200 ? -0.981 24.562 -5.418 1 70.31 200 PRO A CA 1
ATOM 1615 C C . PRO A 1 200 ? -0.357 25.594 -4.488 1 70.31 200 PRO A C 1
ATOM 1617 O O . PRO A 1 200 ? -0.909 26.688 -4.312 1 70.31 200 PRO A O 1
ATOM 1620 N N . TYR A 1 201 ? 0.689 25.25 -3.826 1 68.5 201 TYR A N 1
ATOM 1621 C CA . TYR A 1 201 ? 1.417 26.156 -2.939 1 68.5 201 TYR A CA 1
ATOM 1622 C C . TYR A 1 201 ? 2.92 26.031 -3.158 1 68.5 201 TYR A C 1
ATOM 1624 O O . TYR A 1 201 ? 3.412 25 -3.6 1 68.5 201 TYR A O 1
ATOM 1632 N N . PHE A 1 202 ? 3.566 27.109 -2.951 1 62.47 202 PHE A N 1
ATOM 1633 C CA . PHE A 1 202 ? 5.016 27.141 -3.123 1 62.47 202 PHE A CA 1
ATOM 1634 C C . PHE A 1 202 ? 5.723 26.828 -1.811 1 62.47 202 PHE A C 1
ATOM 1636 O O . PHE A 1 202 ? 5.438 27.438 -0.781 1 62.47 202 PHE A O 1
ATOM 1643 N N . ASP A 1 203 ? 6.504 25.719 -1.853 1 61.94 203 ASP A N 1
ATOM 1644 C CA . ASP A 1 203 ? 7.293 25.328 -0.684 1 61.94 203 ASP A CA 1
ATOM 1645 C C . ASP A 1 203 ? 8.578 26.156 -0.596 1 61.94 203 ASP A C 1
ATOM 1647 O O . ASP A 1 203 ? 9.633 25.719 -1.051 1 61.94 203 ASP A O 1
ATOM 1651 N N . CYS A 1 204 ? 8.461 27.266 0.043 1 55.66 204 CYS A N 1
ATOM 1652 C CA . CYS A 1 204 ? 9.586 28.188 0.161 1 55.66 204 CYS A CA 1
ATOM 1653 C C . CYS A 1 204 ? 10.555 27.734 1.246 1 55.66 204 CYS A C 1
ATOM 1655 O O . CYS A 1 204 ? 10.164 27.578 2.404 1 55.66 204 CYS A O 1
ATOM 1657 N N . GLY A 1 205 ? 11.766 27.516 0.879 1 49.28 205 GLY A N 1
ATOM 1658 C CA . GLY A 1 205 ? 12.789 27.125 1.844 1 49.28 205 GLY A CA 1
ATOM 1659 C C . GLY A 1 205 ? 12.914 25.625 2.02 1 49.28 205 GLY A C 1
ATOM 1660 O O . GLY A 1 205 ? 13.859 25.156 2.645 1 49.28 205 GLY A O 1
ATOM 1661 N N . GLY A 1 206 ? 11.898 25.031 1.621 1 54.59 206 GLY A N 1
ATOM 1662 C CA . GLY A 1 206 ? 12.016 23.594 1.575 1 54.59 206 GLY A CA 1
ATOM 1663 C C . GLY A 1 206 ? 12.555 23.078 0.254 1 54.59 206 GLY A C 1
ATOM 1664 O O . GLY A 1 206 ? 13.766 23.062 0.034 1 54.59 206 GLY A O 1
ATOM 1665 N N . GLY A 1 207 ? 11.688 22.703 -0.498 1 54.97 207 GLY A N 1
ATOM 1666 C CA . GLY A 1 207 ? 12.078 22.234 -1.817 1 54.97 207 GLY A CA 1
ATOM 1667 C C . GLY A 1 207 ? 12.203 23.344 -2.84 1 54.97 207 GLY A C 1
ATOM 1668 O O . GLY A 1 207 ? 12.828 23.156 -3.887 1 54.97 207 GLY A O 1
ATOM 1669 N N . ASP A 1 208 ? 11.656 24.641 -2.459 1 57.12 208 ASP A N 1
ATOM 1670 C CA . ASP A 1 208 ? 11.602 25.75 -3.391 1 57.12 208 ASP A CA 1
ATOM 1671 C C . ASP A 1 208 ? 10.938 25.344 -4.703 1 57.12 208 ASP A C 1
ATOM 1673 O O . ASP A 1 208 ? 11.484 25.578 -5.781 1 57.12 208 ASP A O 1
ATOM 1677 N N . ILE A 1 209 ? 9.906 24.656 -4.617 1 62.97 209 ILE A N 1
ATOM 1678 C CA . ILE A 1 209 ? 9.156 24.125 -5.75 1 62.97 209 ILE A CA 1
ATOM 1679 C C . ILE A 1 209 ? 7.664 24.125 -5.438 1 62.97 209 ILE A C 1
ATOM 1681 O O . ILE A 1 209 ? 7.27 24.125 -4.27 1 62.97 209 ILE A O 1
ATOM 1685 N N . TRP A 1 210 ? 6.828 24.297 -6.496 1 66.38 210 TRP A N 1
ATOM 1686 C CA . TRP A 1 210 ? 5.379 24.219 -6.344 1 66.38 210 TRP A CA 1
ATOM 1687 C C . TRP A 1 210 ? 4.934 22.797 -6.012 1 66.38 210 TRP A C 1
ATOM 1689 O O . TRP A 1 210 ? 5.438 21.844 -6.59 1 66.38 210 TRP A O 1
ATOM 1699 N N . MET A 1 211 ? 4.023 22.812 -5.047 1 74.25 211 MET A N 1
ATOM 1700 C CA . MET A 1 211 ? 3.539 21.516 -4.586 1 74.25 211 MET A CA 1
ATOM 1701 C C . MET A 1 211 ? 2.018 21.516 -4.48 1 74.25 211 MET A C 1
ATOM 1703 O O . MET A 1 211 ? 1.393 22.578 -4.402 1 74.25 211 MET A O 1
ATOM 1707 N N . VAL A 1 212 ? 1.457 20.422 -4.75 1 78.62 212 VAL A N 1
ATOM 1708 C CA . VAL A 1 212 ? 0.07 20.156 -4.391 1 78.62 212 VAL A CA 1
ATOM 1709 C C . VAL A 1 212 ? 0.011 18.984 -3.412 1 78.62 212 VAL A C 1
ATOM 1711 O O . VAL A 1 212 ? 0.887 18.109 -3.42 1 78.62 212 VAL A O 1
ATOM 1714 N N . THR A 1 213 ? -0.958 19.078 -2.535 1 83.56 213 THR A N 1
ATOM 1715 C CA . THR A 1 213 ? -1.129 18 -1.563 1 83.56 213 THR A CA 1
ATOM 1716 C C . THR A 1 213 ? -2.453 17.281 -1.787 1 83.56 213 THR A C 1
ATOM 1718 O O . THR A 1 213 ? -3.477 17.922 -2.055 1 83.56 213 THR A O 1
ATOM 1721 N N . TYR A 1 214 ? -2.436 16 -1.851 1 90.88 214 TYR A N 1
ATOM 1722 C CA . TYR A 1 214 ? -3.631 15.164 -1.851 1 90.88 214 TYR A CA 1
ATOM 1723 C C . TYR A 1 214 ? -3.77 14.414 -0.535 1 90.88 214 TYR A C 1
ATOM 1725 O O . TYR A 1 214 ? -2.814 13.781 -0.07 1 90.88 214 TYR A O 1
ATOM 1733 N N . SER A 1 215 ? -4.953 14.547 0.122 1 93.88 215 SER A N 1
ATOM 1734 C CA . SER A 1 215 ? -5.25 13.844 1.365 1 93.88 215 SER A CA 1
ATOM 1735 C C . SER A 1 215 ? -6.328 12.781 1.158 1 93.88 215 SER A C 1
ATOM 1737 O O . SER A 1 215 ? -7.391 13.078 0.605 1 93.88 215 SER A O 1
ATOM 1739 N N . SER A 1 216 ? -6.008 11.562 1.494 1 97.38 216 SER A N 1
ATOM 1740 C CA . SER A 1 216 ? -6.98 10.477 1.481 1 97.38 216 SER A CA 1
ATOM 1741 C C . SER A 1 216 ? -7.43 10.117 2.895 1 97.38 216 SER A C 1
ATOM 1743 O O . SER A 1 216 ? -6.598 9.867 3.77 1 97.38 216 SER A O 1
ATOM 1745 N N . PRO A 1 217 ? -8.727 10.039 3.15 1 98 217 PRO A N 1
ATOM 1746 C CA . PRO A 1 217 ? -9.211 9.805 4.516 1 98 217 PRO A CA 1
ATOM 1747 C C . PRO A 1 217 ? -9.07 8.344 4.949 1 98 217 PRO A C 1
ATOM 1749 O O . PRO A 1 217 ? -9.195 7.438 4.125 1 98 217 PRO A O 1
ATOM 1752 N N . ILE A 1 218 ? -8.75 8.141 6.215 1 98.38 218 ILE A N 1
ATOM 1753 C CA . ILE A 1 218 ? -8.852 6.863 6.91 1 98.38 218 ILE A CA 1
ATOM 1754 C C . ILE A 1 218 ? -10.188 6.781 7.641 1 98.38 218 ILE A C 1
ATOM 1756 O O . ILE A 1 218 ? -10.648 7.766 8.227 1 98.38 218 ILE A O 1
ATOM 1760 N N . PHE A 1 219 ? -10.773 5.578 7.633 1 97.94 219 PHE A N 1
ATOM 1761 C CA . PHE A 1 219 ? -12.109 5.48 8.211 1 97.94 219 PHE A CA 1
ATOM 1762 C C . PHE A 1 219 ? -12.141 4.43 9.312 1 97.94 219 PHE A C 1
ATOM 1764 O O . PHE A 1 219 ? -11.273 3.555 9.375 1 97.94 219 PHE A O 1
ATOM 1771 N N . SER A 1 220 ? -13.055 4.578 10.188 1 96.69 220 SER A N 1
ATOM 1772 C CA . SER A 1 220 ? -13.617 3.572 11.086 1 96.69 220 SER A CA 1
ATOM 1773 C C . SER A 1 220 ? -15.141 3.59 11.047 1 96.69 220 SER A C 1
ATOM 1775 O O . SER A 1 220 ? -15.742 4.18 10.148 1 96.69 220 SER A O 1
ATOM 1777 N N . LEU A 1 221 ? -15.719 2.82 11.891 1 94.5 221 LEU A N 1
ATOM 1778 C CA . LEU A 1 221 ? -17.156 2.885 12.117 1 94.5 221 LEU A CA 1
ATOM 1779 C C . LEU A 1 221 ? -17.469 3.359 13.531 1 94.5 221 LEU A C 1
ATOM 1781 O O . LEU A 1 221 ? -16.797 2.973 14.484 1 94.5 221 LEU A O 1
ATOM 1785 N N . ASP A 1 222 ? -18.453 4.207 13.641 1 91.62 222 ASP A N 1
ATOM 1786 C CA . ASP A 1 222 ? -18.859 4.613 14.977 1 91.62 222 ASP A CA 1
ATOM 1787 C C . ASP A 1 222 ? -19.781 3.568 15.609 1 91.62 222 ASP A C 1
ATOM 1789 O O . ASP A 1 222 ? -19.953 2.471 15.07 1 91.62 222 ASP A O 1
ATOM 1793 N N . ILE A 1 223 ? -20.297 3.848 16.781 1 89.88 223 ILE A N 1
ATOM 1794 C CA . ILE A 1 223 ? -21.062 2.885 17.562 1 89.88 223 ILE A CA 1
ATOM 1795 C C . ILE A 1 223 ? -22.328 2.496 16.797 1 89.88 223 ILE A C 1
ATOM 1797 O O . ILE A 1 223 ? -22.859 1.396 16.984 1 89.88 223 ILE A O 1
ATOM 1801 N N . ALA A 1 224 ? -22.875 3.375 15.93 1 92 224 ALA A N 1
ATOM 1802 C CA . ALA A 1 224 ? -24.078 3.119 15.148 1 92 224 ALA A CA 1
ATOM 1803 C C . ALA A 1 224 ? -23.734 2.455 13.812 1 92 224 ALA A C 1
ATOM 1805 O O . ALA A 1 224 ? -24.625 2.211 12.992 1 92 224 ALA A O 1
ATOM 1806 N N . GLY A 1 225 ? -22.453 2.234 13.523 1 90.44 225 GLY A N 1
ATOM 1807 C CA . GLY A 1 225 ? -22.031 1.586 12.297 1 90.44 225 GLY A CA 1
ATOM 1808 C C . GLY A 1 225 ? -21.844 2.555 11.141 1 90.44 225 GLY A C 1
ATOM 1809 O O . GLY A 1 225 ? -21.828 2.148 9.977 1 90.44 225 GLY A O 1
ATOM 1810 N N . ARG A 1 226 ? -21.828 3.859 11.5 1 93.81 226 ARG A N 1
ATOM 1811 C CA . ARG A 1 226 ? -21.641 4.875 10.469 1 93.81 226 ARG A CA 1
ATOM 1812 C C . ARG A 1 226 ? -20.156 5.188 10.289 1 93.81 226 ARG A C 1
ATOM 1814 O O . ARG A 1 226 ? -19.391 5.211 11.258 1 93.81 226 ARG A O 1
ATOM 1821 N N . PRO A 1 227 ? -19.734 5.469 8.984 1 96.31 227 PRO A N 1
ATOM 1822 C CA . PRO A 1 227 ? -18.328 5.809 8.75 1 96.31 227 PRO A CA 1
ATOM 1823 C C . PRO A 1 227 ? -17.906 7.07 9.492 1 96.31 227 PRO A C 1
ATOM 1825 O O . PRO A 1 227 ? -18.672 8.039 9.578 1 96.31 227 PRO A O 1
ATOM 1828 N N . LYS A 1 228 ? -16.75 6.945 10.047 1 96 228 LYS A N 1
ATOM 1829 C CA . LYS A 1 228 ? -16.156 8.047 10.797 1 96 228 LYS A CA 1
ATOM 1830 C C . LYS A 1 228 ? -14.695 8.273 10.375 1 96 228 LYS A C 1
ATOM 1832 O O . LYS A 1 228 ? -13.945 7.312 10.203 1 96 228 LYS A O 1
ATOM 1837 N N . PHE A 1 229 ? -14.359 9.539 10.211 1 97.25 229 PHE A N 1
ATOM 1838 C CA . PHE A 1 229 ? -12.992 9.93 9.891 1 97.25 229 PHE A CA 1
ATOM 1839 C C . PHE A 1 229 ? -12.047 9.609 11.039 1 97.25 229 PHE A C 1
ATOM 1841 O O . PHE A 1 229 ? -12.383 9.828 12.203 1 97.25 229 PHE A O 1
ATOM 1848 N N . GLN A 1 230 ? -10.914 8.992 10.633 1 96.62 230 GLN A N 1
ATOM 1849 C CA . GLN A 1 230 ? -9.906 8.672 11.641 1 96.62 230 GLN A CA 1
ATOM 1850 C C . GLN A 1 230 ? -8.523 9.164 11.219 1 96.62 230 GLN A C 1
ATOM 1852 O O . GLN A 1 230 ? -7.598 9.188 12.031 1 96.62 230 GLN A O 1
ATOM 1857 N N . MET B 1 1 ? 6.527 -12.742 -3.453 1 95.5 1 MET B N 1
ATOM 1858 C CA . MET B 1 1 ? 6.199 -11.711 -4.438 1 95.5 1 MET B CA 1
ATOM 1859 C C . MET B 1 1 ? 4.734 -11.305 -4.336 1 95.5 1 MET B C 1
ATOM 1861 O O . MET B 1 1 ? 3.951 -11.961 -3.648 1 95.5 1 MET B O 1
ATOM 1865 N N . VAL B 1 2 ? 4.469 -10.148 -4.914 1 95.12 2 VAL B N 1
ATOM 1866 C CA . VAL B 1 2 ? 3.107 -9.641 -5.016 1 95.12 2 VAL B CA 1
ATOM 1867 C C . VAL B 1 2 ? 2.691 -9.555 -6.48 1 95.12 2 VAL B C 1
ATOM 1869 O O . VAL B 1 2 ? 3.428 -9.023 -7.312 1 95.12 2 VAL B O 1
ATOM 1872 N N . LEU B 1 3 ? 1.565 -10.203 -6.766 1 88.62 3 LEU B N 1
ATOM 1873 C CA . LEU B 1 3 ? 1.074 -10.281 -8.133 1 88.62 3 LEU B CA 1
ATOM 1874 C C . LEU B 1 3 ? -0.119 -9.352 -8.336 1 88.62 3 LEU B C 1
ATOM 1876 O O . LEU B 1 3 ? -0.953 -9.195 -7.445 1 88.62 3 LEU B O 1
ATOM 1880 N N . LEU B 1 4 ? -0.13 -8.773 -9.523 1 80.19 4 LEU B N 1
ATOM 1881 C CA . LEU B 1 4 ? -1.328 -8.117 -10.047 1 80.19 4 LEU B CA 1
ATOM 1882 C C . LEU B 1 4 ? -1.75 -8.742 -11.375 1 80.19 4 LEU B C 1
ATOM 1884 O O . LEU B 1 4 ? -0.927 -8.898 -12.281 1 80.19 4 LEU B O 1
ATOM 1888 N N . ILE B 1 5 ? -2.953 -9.219 -11.484 1 74.5 5 ILE B N 1
ATOM 1889 C CA . ILE B 1 5 ? -3.562 -9.656 -12.742 1 74.5 5 ILE B CA 1
ATOM 1890 C C . ILE B 1 5 ? -4.371 -8.508 -13.344 1 74.5 5 ILE B C 1
ATOM 1892 O O . ILE B 1 5 ? -5.324 -8.023 -12.727 1 74.5 5 ILE B O 1
ATOM 1896 N N . ILE B 1 6 ? -4.016 -8.07 -14.492 1 63.84 6 ILE B N 1
ATOM 1897 C CA . ILE B 1 6 ? -4.551 -6.855 -15.086 1 63.84 6 ILE B CA 1
ATOM 1898 C C . ILE B 1 6 ? -5.309 -7.195 -16.375 1 63.84 6 ILE B C 1
ATOM 1900 O O . ILE B 1 6 ? -4.797 -7.922 -17.219 1 63.84 6 ILE B O 1
ATOM 1904 N N . LEU B 1 7 ? -6.547 -6.691 -16.391 1 64.19 7 LEU B N 1
ATOM 1905 C CA . LEU B 1 7 ? -7.355 -6.867 -17.594 1 64.19 7 LEU B CA 1
ATOM 1906 C C . LEU B 1 7 ? -6.801 -6.039 -18.734 1 64.19 7 LEU B C 1
ATOM 1908 O O . LEU B 1 7 ? -6.414 -4.883 -18.547 1 64.19 7 LEU B O 1
ATOM 1912 N N . MET B 1 8 ? -6.68 -6.664 -19.828 1 54.34 8 MET B N 1
ATOM 1913 C CA . MET B 1 8 ? -6.285 -5.914 -21.016 1 54.34 8 MET B CA 1
ATOM 1914 C C . MET B 1 8 ? -7.508 -5.371 -21.75 1 54.34 8 MET B C 1
ATOM 1916 O O . MET B 1 8 ? -8.094 -6.066 -22.578 1 54.34 8 MET B O 1
ATOM 1920 N N . LEU B 1 9 ? -8.211 -4.301 -21.016 1 47.28 9 LEU B N 1
ATOM 1921 C CA . LEU B 1 9 ? -9.352 -3.703 -21.688 1 47.28 9 LEU B CA 1
ATOM 1922 C C . LEU B 1 9 ? -8.914 -2.945 -22.938 1 47.28 9 LEU B C 1
ATOM 1924 O O . LEU B 1 9 ? -8.078 -2.045 -22.859 1 47.28 9 LEU B O 1
ATOM 1928 N N . PHE B 1 10 ? -8.766 -3.553 -23.984 1 40.09 10 PHE B N 1
ATOM 1929 C CA . PHE B 1 10 ? -8.531 -2.846 -25.234 1 40.09 10 PHE B CA 1
ATOM 1930 C C . PHE B 1 10 ? -9.562 -1.743 -25.438 1 40.09 10 PHE B C 1
ATOM 1932 O O . PHE B 1 10 ? -10.758 -2.021 -25.594 1 40.09 10 PHE B O 1
ATOM 1939 N N . TRP B 1 11 ? -9.578 -0.765 -24.562 1 35.59 11 TRP B N 1
ATOM 1940 C CA . TRP B 1 11 ? -10.359 0.366 -25.062 1 35.59 11 TRP B CA 1
ATOM 1941 C C . TRP B 1 11 ? -10.07 0.631 -26.531 1 35.59 11 TRP B C 1
ATOM 1943 O O . TRP B 1 11 ? -8.938 0.434 -26.984 1 35.59 11 TRP B O 1
ATOM 1953 N N . GLN B 1 12 ? -11.172 0.646 -27.344 1 30.55 12 GLN B N 1
ATOM 1954 C CA . GLN B 1 12 ? -11.367 1.218 -28.672 1 30.55 12 GLN B CA 1
ATOM 1955 C C . GLN B 1 12 ? -10.805 2.633 -28.75 1 30.55 12 GLN B C 1
ATOM 1957 O O . GLN B 1 12 ? -11.211 3.424 -29.609 1 30.55 12 GLN B O 1
ATOM 1962 N N . THR B 1 13 ? -10.414 3.242 -27.797 1 30.89 13 THR B N 1
ATOM 1963 C CA . THR B 1 13 ? -9.992 4.539 -28.312 1 30.89 13 THR B CA 1
ATOM 1964 C C . THR B 1 13 ? -8.805 4.383 -29.266 1 30.89 13 THR B C 1
ATOM 1966 O O . THR B 1 13 ? -7.738 3.912 -28.859 1 30.89 13 THR B O 1
ATOM 1969 N N . TYR B 1 14 ? -9.164 4.051 -30.531 1 29.02 14 TYR B N 1
ATOM 1970 C CA . TYR B 1 14 ? -8.391 4.34 -31.734 1 29.02 14 TYR B CA 1
ATOM 1971 C C . TYR B 1 14 ? -7.715 5.699 -31.625 1 29.02 14 TYR B C 1
ATOM 1973 O O . TYR B 1 14 ? -8.344 6.734 -31.859 1 29.02 14 TYR B O 1
ATOM 1981 N N . ASP B 1 15 ? -7.215 6.098 -30.625 1 29.28 15 ASP B N 1
ATOM 1982 C CA . ASP B 1 15 ? -6.418 7.23 -31.094 1 29.28 15 ASP B CA 1
ATOM 1983 C C . ASP B 1 15 ? -5.57 6.852 -32.312 1 29.28 15 ASP B C 1
ATOM 1985 O O . ASP B 1 15 ? -5.016 5.75 -32.344 1 29.28 15 ASP B O 1
ATOM 1989 N N . ASN B 1 16 ? -5.938 7.457 -33.469 1 29.16 16 ASN B N 1
ATOM 1990 C CA . ASN B 1 16 ? -5.285 7.562 -34.781 1 29.16 16 ASN B CA 1
ATOM 1991 C C . ASN B 1 16 ? -3.768 7.641 -34.625 1 29.16 16 ASN B C 1
ATOM 1993 O O . ASN B 1 16 ? -3.084 8.172 -35.531 1 29.16 16 ASN B O 1
ATOM 1997 N N . TYR B 1 17 ? -3.289 7.66 -33.5 1 27.61 17 TYR B N 1
ATOM 1998 C CA . TYR B 1 17 ? -1.882 7.848 -33.844 1 27.61 17 TYR B CA 1
ATOM 1999 C C . TYR B 1 17 ? -1.349 6.664 -34.625 1 27.61 17 TYR B C 1
ATOM 2001 O O . TYR B 1 17 ? -1.688 5.512 -34.344 1 27.61 17 TYR B O 1
ATOM 2009 N N . ALA B 1 18 ? -0.778 6.875 -35.875 1 29.12 18 ALA B N 1
ATOM 2010 C CA . ALA B 1 18 ? -0.241 6.219 -37.062 1 29.12 18 ALA B CA 1
ATOM 2011 C C . ALA B 1 18 ? 0.612 5.008 -36.688 1 29.12 18 ALA B C 1
ATOM 2013 O O . ALA B 1 18 ? 0.945 4.184 -37.531 1 29.12 18 ALA B O 1
ATOM 2014 N N . GLY B 1 19 ? 1.432 5.055 -35.625 1 30.47 19 GLY B N 1
ATOM 2015 C CA . GLY B 1 19 ? 2.398 4.02 -35.938 1 30.47 19 GLY B CA 1
ATOM 2016 C C . GLY B 1 19 ? 1.832 2.617 -35.844 1 30.47 19 GLY B C 1
ATOM 2017 O O . GLY B 1 19 ? 0.868 2.385 -35.125 1 30.47 19 GLY B O 1
ATOM 2018 N N . HIS B 1 20 ? 1.972 1.651 -36.812 1 33.47 20 HIS B N 1
ATOM 2019 C CA . HIS B 1 20 ? 1.657 0.31 -37.281 1 33.47 20 HIS B CA 1
ATOM 2020 C C . HIS B 1 20 ? 1.642 -0.693 -36.125 1 33.47 20 HIS B C 1
ATOM 2022 O O . HIS B 1 20 ? 0.908 -1.684 -36.188 1 33.47 20 HIS B O 1
ATOM 2028 N N . THR B 1 21 ? 2.533 -0.483 -35.156 1 35.22 21 THR B N 1
ATOM 2029 C CA . THR B 1 21 ? 2.873 -1.661 -34.375 1 35.22 21 THR B CA 1
ATOM 2030 C C . THR B 1 21 ? 1.787 -1.954 -33.344 1 35.22 21 THR B C 1
ATOM 2032 O O . THR B 1 21 ? 1.531 -3.115 -33 1 35.22 21 THR B O 1
ATOM 2035 N N . GLY B 1 22 ? 1.092 -1.004 -32.875 1 36.81 22 GLY B N 1
ATOM 2036 C CA . GLY B 1 22 ? 0.025 -1.256 -31.906 1 36.81 22 GLY B CA 1
ATOM 2037 C C . GLY B 1 22 ? -1.214 -1.86 -32.531 1 36.81 22 GLY B C 1
ATOM 2038 O O . GLY B 1 22 ? -1.875 -2.709 -31.938 1 36.81 22 GLY B O 1
ATOM 2039 N N . LYS B 1 23 ? -1.508 -1.359 -33.781 1 41.47 23 LYS B N 1
ATOM 2040 C CA . LYS B 1 23 ? -2.652 -1.862 -34.531 1 41.47 23 LYS B CA 1
ATOM 2041 C C . LYS B 1 23 ? -2.479 -3.338 -34.875 1 41.47 23 LYS B C 1
ATOM 2043 O O . LYS B 1 23 ? -3.428 -4.121 -34.781 1 41.47 23 LYS B O 1
ATOM 2048 N N . GLU B 1 24 ? -1.263 -3.553 -35.281 1 39.03 24 GLU B N 1
ATOM 2049 C CA . GLU B 1 24 ? -1.025 -4.938 -35.688 1 39.03 24 GLU B CA 1
ATOM 2050 C C . GLU B 1 24 ? -1.122 -5.883 -34.5 1 39.03 24 GLU B C 1
ATOM 2052 O O . GLU B 1 24 ? -1.69 -6.973 -34.594 1 39.03 24 GLU B O 1
ATOM 2057 N N . ALA B 1 25 ? -0.614 -5.352 -33.344 1 40.59 25 ALA B N 1
ATOM 2058 C CA . ALA B 1 25 ? -0.678 -6.188 -32.156 1 40.59 25 ALA B CA 1
ATOM 2059 C C . ALA B 1 25 ? -2.119 -6.363 -31.688 1 40.59 25 ALA B C 1
ATOM 2061 O O . ALA B 1 25 ? -2.531 -7.465 -31.328 1 40.59 25 ALA B O 1
ATOM 2062 N N . ALA B 1 26 ? -2.9 -5.246 -31.719 1 42.75 26 ALA B N 1
ATOM 2063 C CA . ALA B 1 26 ? -4.328 -5.316 -31.406 1 42.75 26 ALA B CA 1
ATOM 2064 C C . ALA B 1 26 ? -5.051 -6.23 -32.406 1 42.75 26 ALA B C 1
ATOM 2066 O O . ALA B 1 26 ? -5.906 -7.027 -32 1 42.75 26 ALA B O 1
ATOM 2067 N N . LYS B 1 27 ? -4.609 -6.082 -33.594 1 43.22 27 LYS B N 1
ATOM 2068 C CA . LYS B 1 27 ? -5.223 -6.93 -34.625 1 43.22 27 LYS B CA 1
ATOM 2069 C C . LYS B 1 27 ? -4.922 -8.406 -34.375 1 43.22 27 LYS B C 1
ATOM 2071 O O . LYS B 1 27 ? -5.816 -9.25 -34.469 1 43.22 27 LYS B O 1
ATOM 2076 N N . LEU B 1 28 ? -3.682 -8.656 -34.031 1 42.75 28 LEU B N 1
ATOM 2077 C CA . LEU B 1 28 ? -3.303 -10.039 -33.781 1 42.75 28 LEU B CA 1
ATOM 2078 C C . LEU B 1 28 ? -3.971 -10.562 -32.531 1 42.75 28 LEU B C 1
ATOM 2080 O O . LEU B 1 28 ? -4.414 -11.711 -32.469 1 42.75 28 LEU B O 1
ATOM 2084 N N . ALA B 1 29 ? -4.047 -9.664 -31.562 1 45.69 29 ALA B N 1
ATOM 2085 C CA . ALA B 1 29 ? -4.789 -10.039 -30.359 1 45.69 29 ALA B CA 1
ATOM 2086 C C . ALA B 1 29 ? -6.258 -10.312 -30.688 1 45.69 29 ALA B C 1
ATOM 2088 O O . ALA B 1 29 ? -6.832 -11.297 -30.219 1 45.69 29 ALA B O 1
ATOM 2089 N N . LEU B 1 30 ? -6.77 -9.414 -31.438 1 45.53 30 LEU B N 1
ATOM 2090 C CA . LEU B 1 30 ? -8.156 -9.586 -31.875 1 45.53 30 LEU B CA 1
ATOM 2091 C C . LEU B 1 30 ? -8.312 -10.859 -32.688 1 45.53 30 LEU B C 1
ATOM 2093 O O . LEU B 1 30 ? -9.297 -11.586 -32.531 1 45.53 30 LEU B O 1
ATOM 2097 N N . GLU B 1 31 ? -7.383 -11.078 -33.594 1 45.59 31 GLU B N 1
ATOM 2098 C CA . GLU B 1 31 ? -7.457 -12.297 -34.375 1 45.59 31 GLU B CA 1
ATOM 2099 C C . GLU B 1 31 ? -7.336 -13.547 -33.5 1 45.59 31 GLU B C 1
ATOM 2101 O O . GLU B 1 31 ? -8.039 -14.531 -33.719 1 45.59 31 GLU B O 1
ATOM 2106 N N . TYR B 1 32 ? -6.52 -13.5 -32.625 1 44.53 32 TYR B N 1
ATOM 2107 C CA . TYR B 1 32 ? -6.359 -14.625 -31.719 1 44.53 32 TYR B CA 1
ATOM 2108 C C . TYR B 1 32 ? -7.605 -14.812 -30.859 1 44.53 32 TYR B C 1
ATOM 2110 O O . TYR B 1 32 ? -8.094 -15.938 -30.703 1 44.53 32 TYR B O 1
ATOM 2118 N N . VAL B 1 33 ? -8.133 -13.727 -30.375 1 46 33 VAL B N 1
ATOM 2119 C CA . VAL B 1 33 ? -9.406 -13.797 -29.672 1 46 33 VAL B CA 1
ATOM 2120 C C . VAL B 1 33 ? -10.461 -14.453 -30.562 1 46 33 VAL B C 1
ATOM 2122 O O . VAL B 1 33 ? -11.227 -15.305 -30.109 1 46 33 VAL B O 1
ATOM 2125 N N . SER B 1 34 ? -10.414 -13.984 -31.719 1 45.91 34 SER B N 1
ATOM 2126 C CA . SER B 1 34 ? -11.359 -14.57 -32.656 1 45.91 34 SER B CA 1
ATOM 2127 C C . SER B 1 34 ? -11.156 -16.078 -32.812 1 45.91 34 SER B C 1
ATOM 2129 O O . SER B 1 34 ? -12.125 -16.828 -32.875 1 45.91 34 SER B O 1
ATOM 2131 N N . ARG B 1 35 ? -9.969 -16.516 -32.844 1 45.84 35 ARG B N 1
ATOM 2132 C CA . ARG B 1 35 ? -9.703 -17.953 -33 1 45.84 35 ARG B CA 1
ATOM 2133 C C . ARG B 1 35 ? -10.141 -18.719 -31.75 1 45.84 35 ARG B C 1
ATOM 2135 O O . ARG B 1 35 ? -10.711 -19.812 -31.859 1 45.84 35 ARG B O 1
ATOM 2142 N N . ILE B 1 36 ? -9.922 -18.156 -30.672 1 46.81 36 ILE B N 1
ATOM 2143 C CA . ILE B 1 36 ? -10.32 -18.828 -29.438 1 46.81 36 ILE B CA 1
ATOM 2144 C C . ILE B 1 36 ? -11.844 -18.859 -29.328 1 46.81 36 ILE B C 1
ATOM 2146 O O . ILE B 1 36 ? -12.43 -19.844 -28.891 1 46.81 36 ILE B O 1
ATOM 2150 N N . GLU B 1 37 ? -12.43 -17.75 -29.625 1 47.22 37 GLU B N 1
ATOM 2151 C CA . GLU B 1 37 ? -13.891 -17.75 -29.656 1 47.22 37 GLU B CA 1
ATOM 2152 C C . GLU B 1 37 ? -14.414 -18.859 -30.578 1 47.22 37 GLU B C 1
ATOM 2154 O O . GLU B 1 37 ? -15.453 -19.453 -30.312 1 47.22 37 GLU B O 1
ATOM 2159 N N . GLN B 1 38 ? -13.734 -19.094 -31.547 1 48.78 38 GLN B N 1
ATOM 2160 C CA . GLN B 1 38 ? -14.211 -20.094 -32.5 1 48.78 38 GLN B CA 1
ATOM 2161 C C . GLN B 1 38 ? -13.867 -21.5 -32.031 1 48.78 38 GLN B C 1
ATOM 2163 O O . GLN B 1 38 ? -14.562 -22.469 -32.344 1 48.78 38 GLN B O 1
ATOM 2168 N N . ASN B 1 39 ? -12.711 -21.656 -31.25 1 44.91 39 ASN B N 1
ATOM 2169 C CA . ASN B 1 39 ? -12.383 -22.922 -30.609 1 44.91 39 ASN B CA 1
ATOM 2170 C C . ASN B 1 39 ? -12.328 -22.781 -29.094 1 44.91 39 ASN B C 1
ATOM 2172 O O . ASN B 1 39 ? -11.383 -22.203 -28.547 1 44.91 39 ASN B O 1
ATOM 2176 N N . PRO B 1 40 ? -13.516 -23.047 -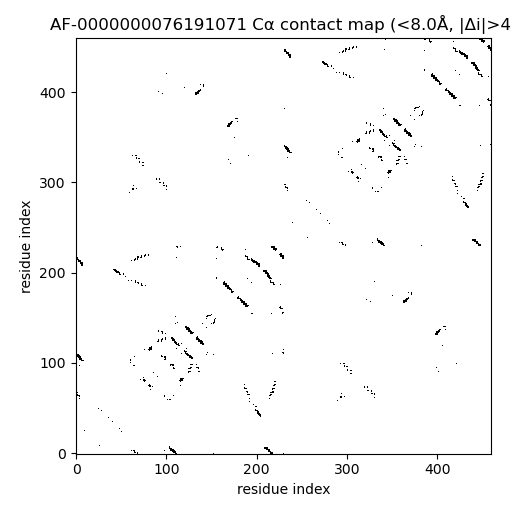28.422 1 42.47 40 PRO B N 1
ATOM 2177 C CA . PRO B 1 40 ? -13.711 -22.844 -26.984 1 42.47 40 PRO B CA 1
ATOM 2178 C C . PRO B 1 40 ? -12.547 -23.375 -26.141 1 42.47 40 PRO B C 1
ATOM 2180 O O . PRO B 1 40 ? -12.078 -24.484 -26.359 1 42.47 40 PRO B O 1
ATOM 2183 N N . CYS B 1 41 ? -11.781 -22.469 -25.719 1 45.47 41 CYS B N 1
ATOM 2184 C CA . CYS B 1 41 ? -10.648 -22.797 -24.875 1 45.47 41 CYS B CA 1
ATOM 2185 C C . CYS B 1 41 ? -11.078 -23.641 -23.672 1 45.47 41 CYS B C 1
ATOM 2187 O O . CYS B 1 41 ? -12.195 -23.484 -23.172 1 45.47 41 CYS B O 1
ATOM 2189 N N . THR B 1 42 ? -10.625 -24.828 -23.656 1 41.84 42 THR B N 1
ATOM 2190 C CA . THR B 1 42 ? -10.969 -25.812 -22.641 1 41.84 42 THR B CA 1
ATOM 2191 C C . THR B 1 42 ? -10.375 -25.438 -21.281 1 41.84 42 THR B C 1
ATOM 2193 O O . THR B 1 42 ? -10.047 -26.312 -20.484 1 41.84 42 THR B O 1
ATOM 2196 N N . GLY B 1 43 ? -10.195 -24.188 -21.031 1 42.69 43 GLY B N 1
ATOM 2197 C CA . GLY B 1 43 ? -9.836 -23.906 -19.656 1 42.69 43 GLY B CA 1
ATOM 2198 C C . GLY B 1 43 ? -8.352 -23.656 -19.469 1 42.69 43 GLY B C 1
ATOM 2199 O O . GLY B 1 43 ? -7.531 -24.109 -20.266 1 42.69 43 GLY B O 1
ATOM 2200 N N . GLY B 1 44 ? -7.773 -22.781 -18.734 1 47.06 44 GLY B N 1
ATOM 2201 C CA . GLY B 1 44 ? -6.402 -22.531 -18.297 1 47.06 44 GLY B CA 1
ATOM 2202 C C . GLY B 1 44 ? -5.766 -21.344 -18.984 1 47.06 44 GLY B C 1
ATOM 2203 O O . GLY B 1 44 ? -6.457 -20.531 -19.609 1 47.06 44 GLY B O 1
ATOM 2204 N N . THR B 1 45 ? -4.695 -20.719 -18.469 1 44.03 45 THR B N 1
ATOM 2205 C CA . THR B 1 45 ? -3.861 -19.594 -18.906 1 44.03 45 THR B CA 1
ATOM 2206 C C . THR B 1 45 ? -2.875 -20.062 -19.984 1 44.03 45 THR B C 1
ATOM 2208 O O . THR B 1 45 ? -1.84 -19.422 -20.188 1 44.03 45 THR B O 1
ATOM 2211 N N . GLU B 1 46 ? -3.113 -21.078 -20.641 1 41.91 46 GLU B N 1
ATOM 2212 C CA . GLU B 1 46 ? -2.041 -21.688 -21.406 1 41.91 46 GLU B CA 1
ATOM 2213 C C . GLU B 1 46 ? -1.841 -20.969 -22.75 1 41.91 46 GLU B C 1
ATOM 2215 O O . GLU B 1 46 ? -0.825 -21.172 -23.422 1 41.91 46 GLU B O 1
ATOM 2220 N N . GLU B 1 47 ? -2.748 -20.172 -23.172 1 40.69 47 GLU B N 1
ATOM 2221 C CA . GLU B 1 47 ? -2.463 -19.594 -24.484 1 40.69 47 GLU B CA 1
ATOM 2222 C C . GLU B 1 47 ? -1.73 -18.266 -24.344 1 40.69 47 GLU B C 1
ATOM 2224 O O . GLU B 1 47 ? -2.258 -17.312 -23.766 1 40.69 47 GLU B O 1
ATOM 2229 N N . THR B 1 48 ? -0.369 -18.25 -24.531 1 43.91 48 THR B N 1
ATOM 2230 C CA . THR B 1 48 ? 0.484 -17.062 -24.438 1 43.91 48 THR B CA 1
ATOM 2231 C C . THR B 1 48 ? 0.761 -16.5 -25.828 1 43.91 48 THR B C 1
ATOM 2233 O O . THR B 1 48 ? 0.893 -17.234 -26.797 1 43.91 48 THR B O 1
ATOM 2236 N N . LEU B 1 49 ? 0.49 -15.242 -26.078 1 42.66 49 LEU B N 1
ATOM 2237 C CA . LEU B 1 49 ? 0.9 -14.539 -27.281 1 42.66 49 LEU B CA 1
ATOM 2238 C C . LEU B 1 49 ? 2.342 -14.055 -27.172 1 42.66 49 LEU B C 1
ATOM 2240 O O . LEU B 1 49 ? 2.682 -13.312 -26.25 1 42.66 49 LEU B O 1
ATOM 2244 N N . ILE B 1 50 ? 3.32 -14.625 -27.906 1 41.16 50 ILE B N 1
ATOM 2245 C CA . ILE B 1 50 ? 4.742 -14.297 -27.906 1 41.16 50 ILE B CA 1
ATOM 2246 C C . ILE B 1 50 ? 4.965 -12.961 -28.594 1 41.16 50 ILE B C 1
ATOM 2248 O O . ILE B 1 50 ? 5.148 -12.914 -29.812 1 41.16 50 ILE B O 1
ATOM 2252 N N . LEU B 1 51 ? 4.094 -12.078 -28.734 1 40.16 51 LEU B N 1
ATOM 2253 C CA . LEU B 1 51 ? 4.426 -10.789 -29.344 1 40.16 51 LEU B CA 1
ATOM 2254 C C . LEU B 1 51 ? 5.199 -9.914 -28.359 1 40.16 51 LEU B C 1
ATOM 2256 O O . LEU B 1 51 ? 5.074 -10.078 -27.141 1 40.16 51 LEU B O 1
ATOM 2260 N N . THR B 1 52 ? 6.305 -9.289 -28.922 1 45.62 52 THR B N 1
ATOM 2261 C CA . THR B 1 52 ? 6.941 -8.227 -28.156 1 45.62 52 THR B CA 1
ATOM 2262 C C . THR B 1 52 ? 5.898 -7.363 -27.453 1 45.62 52 THR B C 1
ATOM 2264 O O . THR B 1 52 ? 5.176 -6.602 -28.094 1 45.62 52 THR B O 1
ATOM 2267 N N . PHE B 1 53 ? 5.426 -7.902 -26.516 1 54.91 53 PHE B N 1
ATOM 2268 C CA . PHE B 1 53 ? 4.406 -7.23 -25.719 1 54.91 53 PHE B CA 1
ATOM 2269 C C . PHE B 1 53 ? 4.961 -5.961 -25.078 1 54.91 53 PHE B C 1
ATOM 2271 O O . PHE B 1 53 ? 5.918 -6.02 -24.312 1 54.91 53 PHE B O 1
ATOM 2278 N N . ASN B 1 54 ? 4.688 -4.805 -25.75 1 59.47 54 ASN B N 1
ATOM 2279 C CA . ASN B 1 54 ? 4.98 -3.529 -25.109 1 59.47 54 ASN B CA 1
ATOM 2280 C C . ASN B 1 54 ? 4.07 -3.277 -23.906 1 59.47 54 ASN B C 1
ATOM 2282 O O . ASN B 1 54 ? 2.879 -3.004 -24.078 1 59.47 54 ASN B O 1
ATOM 2286 N N . HIS B 1 55 ? 4.605 -3.455 -22.734 1 67.94 55 HIS B N 1
ATOM 2287 C CA . HIS B 1 55 ? 3.809 -3.385 -21.516 1 67.94 55 HIS B CA 1
ATOM 2288 C C . HIS B 1 55 ? 3.715 -1.952 -21 1 67.94 55 HIS B C 1
ATOM 2290 O O . HIS B 1 55 ? 3.094 -1.698 -19.969 1 67.94 55 HIS B O 1
ATOM 2296 N N . THR B 1 56 ? 4.27 -0.985 -21.688 1 70.5 56 THR B N 1
ATOM 2297 C CA . THR B 1 56 ? 4.379 0.375 -21.172 1 70.5 56 THR B CA 1
ATOM 2298 C C . THR B 1 56 ? 3.004 0.932 -20.828 1 70.5 56 THR B C 1
ATOM 2300 O O . THR B 1 56 ? 2.855 1.658 -19.844 1 70.5 56 THR B O 1
ATOM 2303 N N . ALA B 1 57 ? 2.004 0.525 -21.609 1 68.06 57 ALA B N 1
ATOM 2304 C CA . ALA B 1 57 ? 0.657 1.047 -21.391 1 68.06 57 ALA B CA 1
ATOM 2305 C C . ALA B 1 57 ? 0.096 0.573 -20.062 1 68.06 57 ALA B C 1
ATOM 2307 O O . ALA B 1 57 ? -0.799 1.206 -19.5 1 68.06 57 ALA B O 1
ATOM 2308 N N . TRP B 1 58 ? 0.687 -0.504 -19.469 1 79.19 58 TRP B N 1
ATOM 2309 C CA . TRP B 1 58 ? 0.114 -1.101 -18.266 1 79.19 58 TRP B CA 1
ATOM 2310 C C . TRP B 1 58 ? 0.992 -0.826 -17.062 1 79.19 58 TRP B C 1
ATOM 2312 O O . TRP B 1 58 ? 0.648 -1.208 -15.938 1 79.19 58 TRP B O 1
ATOM 2322 N N . ASP B 1 59 ? 2.076 -0.084 -17.281 1 80.88 59 ASP B N 1
ATOM 2323 C CA . ASP B 1 59 ? 3.012 0.21 -16.203 1 80.88 59 ASP B CA 1
ATOM 2324 C C . ASP B 1 59 ? 2.32 0.964 -15.07 1 80.88 59 ASP B C 1
ATOM 2326 O O . ASP B 1 59 ? 2.629 0.749 -13.891 1 80.88 59 ASP B O 1
ATOM 2330 N N . LYS B 1 60 ? 1.334 1.725 -15.43 1 77.56 60 LYS B N 1
ATOM 2331 C CA . LYS B 1 60 ? 0.67 2.584 -14.453 1 77.56 60 LYS B CA 1
ATOM 2332 C C . LYS B 1 60 ? -0.147 1.76 -13.461 1 77.56 60 LYS B C 1
ATOM 2334 O O . LYS B 1 60 ? -0.511 2.25 -12.391 1 77.56 60 LYS B O 1
ATOM 2339 N N . TYR B 1 61 ? -0.401 0.488 -13.797 1 85.5 61 TYR B N 1
ATOM 2340 C CA . TYR B 1 61 ? -1.268 -0.334 -12.961 1 85.5 61 TYR B CA 1
ATOM 2341 C C . TYR B 1 61 ? -0.449 -1.176 -11.992 1 85.5 61 TYR B C 1
ATOM 2343 O O . TYR B 1 61 ? -1.008 -1.885 -11.148 1 85.5 61 TYR B O 1
ATOM 2351 N N . THR B 1 62 ? 0.902 -0.998 -11.992 1 91.06 62 THR B N 1
ATOM 2352 C CA . THR B 1 62 ? 1.744 -1.932 -11.25 1 91.06 62 THR B CA 1
ATOM 2353 C C . THR B 1 62 ? 2.029 -1.407 -9.844 1 91.06 62 THR B C 1
ATOM 2355 O O . THR B 1 62 ? 2.52 -2.146 -8.992 1 91.06 62 THR B O 1
ATOM 2358 N N . GLN B 1 63 ? 1.611 -0.239 -9.531 1 91.31 63 GLN B N 1
ATOM 2359 C CA . GLN B 1 63 ? 2.027 0.445 -8.305 1 91.31 63 GLN B CA 1
ATOM 2360 C C . GLN B 1 63 ? 1.55 -0.306 -7.066 1 91.31 63 GLN B C 1
ATOM 2362 O O . GLN B 1 63 ? 2.307 -0.477 -6.109 1 91.31 63 GLN B O 1
ATOM 2367 N N . PRO B 1 64 ? 0.325 -0.812 -7.07 1 94.62 64 PRO B N 1
ATOM 2368 C CA . PRO B 1 64 ? -0.115 -1.531 -5.871 1 94.62 64 PRO B CA 1
ATOM 2369 C C . PRO B 1 64 ? 0.762 -2.74 -5.555 1 94.62 64 PRO B C 1
ATOM 2371 O O . PRO B 1 64 ? 1.047 -3.01 -4.383 1 94.62 64 PRO B O 1
ATOM 2374 N N . ALA B 1 65 ? 1.214 -3.436 -6.574 1 96.19 65 ALA B N 1
ATOM 2375 C CA . ALA B 1 65 ? 2.066 -4.602 -6.348 1 96.19 65 ALA B CA 1
ATOM 2376 C C . ALA B 1 65 ? 3.424 -4.188 -5.793 1 96.19 65 ALA B C 1
ATOM 2378 O O . ALA B 1 65 ? 3.932 -4.805 -4.852 1 96.19 65 ALA B O 1
ATOM 2379 N N . ILE B 1 66 ? 3.979 -3.131 -6.328 1 96.12 66 ILE B N 1
ATOM 2380 C CA . ILE B 1 66 ? 5.305 -2.666 -5.934 1 96.12 66 ILE B CA 1
ATOM 2381 C C . ILE B 1 66 ? 5.254 -2.117 -4.508 1 96.12 66 ILE B C 1
ATOM 2383 O O . ILE B 1 66 ? 6.113 -2.43 -3.686 1 96.12 66 ILE B O 1
ATOM 2387 N N . LEU B 1 67 ? 4.207 -1.366 -4.184 1 96.62 67 LEU B N 1
ATOM 2388 C CA . LEU B 1 67 ? 4.047 -0.818 -2.842 1 96.62 67 LEU B CA 1
ATOM 2389 C C . LEU B 1 67 ? 3.869 -1.933 -1.816 1 96.62 67 LEU B C 1
ATOM 2391 O O . LEU B 1 67 ? 4.484 -1.901 -0.748 1 96.62 67 LEU B O 1
ATOM 2395 N N . THR B 1 68 ? 3.049 -2.891 -2.17 1 98.12 68 THR B N 1
ATOM 2396 C CA . THR B 1 68 ? 2.797 -3.996 -1.255 1 98.12 68 THR B CA 1
ATOM 2397 C C . THR B 1 68 ? 4.066 -4.816 -1.035 1 98.12 68 THR B C 1
ATOM 2399 O O . THR B 1 68 ? 4.41 -5.145 0.103 1 98.12 68 THR B O 1
ATOM 2402 N N . SER B 1 69 ? 4.793 -5.129 -2.107 1 98.25 69 SER B N 1
ATOM 2403 C CA . SER B 1 69 ? 6.012 -5.918 -1.976 1 98.25 69 SER B CA 1
ATOM 2404 C C . SER B 1 69 ? 7.051 -5.195 -1.125 1 98.25 69 SER B C 1
ATOM 2406 O O . SER B 1 69 ? 7.68 -5.801 -0.257 1 98.25 69 SER B O 1
ATOM 2408 N N . ASN B 1 70 ? 7.203 -3.906 -1.344 1 98 70 ASN B N 1
ATOM 2409 C CA . ASN B 1 70 ? 8.195 -3.141 -0.598 1 98 70 ASN B CA 1
ATOM 2410 C C . ASN B 1 70 ? 7.793 -2.973 0.864 1 98 70 ASN B C 1
ATOM 2412 O O . ASN B 1 70 ? 8.648 -2.936 1.749 1 98 70 ASN B O 1
ATOM 2416 N N . PHE B 1 71 ? 6.508 -2.885 1.116 1 98.25 71 PHE B N 1
ATOM 2417 C CA . PHE B 1 71 ? 6.051 -2.869 2.5 1 98.25 71 PHE B CA 1
ATOM 2418 C C . PHE B 1 71 ? 6.398 -4.176 3.201 1 98.25 71 PHE B C 1
ATOM 2420 O O . PHE B 1 71 ? 6.941 -4.168 4.309 1 98.25 71 PHE B O 1
ATOM 2427 N N . LEU B 1 72 ? 6.113 -5.289 2.561 1 98.5 72 LEU B N 1
ATOM 2428 C CA . LEU B 1 72 ? 6.406 -6.59 3.145 1 98.5 72 LEU B CA 1
ATOM 2429 C C . LEU B 1 72 ? 7.91 -6.77 3.34 1 98.5 72 LEU B C 1
ATOM 2431 O O . LEU B 1 72 ? 8.344 -7.332 4.348 1 98.5 72 LEU B O 1
ATOM 2435 N N . THR B 1 73 ? 8.695 -6.301 2.391 1 98.12 73 THR B N 1
ATOM 2436 C CA . THR B 1 73 ? 10.141 -6.324 2.541 1 98.12 73 THR B CA 1
ATOM 2437 C C . THR B 1 73 ? 10.57 -5.555 3.789 1 98.12 73 THR B C 1
ATOM 2439 O O . THR B 1 73 ? 11.406 -6.031 4.562 1 98.12 73 THR B O 1
ATOM 2442 N N . SER B 1 74 ? 9.977 -4.383 3.988 1 97.19 74 SER B N 1
ATOM 2443 C CA . SER B 1 74 ? 10.312 -3.582 5.16 1 97.19 74 SER B CA 1
ATOM 2444 C C . SER B 1 74 ? 9.961 -4.32 6.449 1 97.19 74 SER B C 1
ATOM 2446 O O . SER B 1 74 ? 10.711 -4.25 7.43 1 97.19 74 SER B O 1
ATOM 2448 N N . VAL B 1 75 ? 8.82 -4.996 6.441 1 97.25 75 VAL B N 1
ATOM 2449 C CA . VAL B 1 75 ? 8.406 -5.758 7.617 1 97.25 75 VAL B CA 1
ATOM 2450 C C . VAL B 1 75 ? 9.414 -6.871 7.891 1 97.25 75 VAL B C 1
ATOM 2452 O O . VAL B 1 75 ? 9.805 -7.094 9.039 1 97.25 75 VAL B O 1
ATOM 2455 N N . ILE B 1 76 ? 9.859 -7.531 6.844 1 97.19 76 ILE B N 1
ATOM 2456 C CA . ILE B 1 76 ? 10.836 -8.602 6.984 1 97.19 76 ILE B CA 1
ATOM 2457 C C . ILE B 1 76 ? 12.133 -8.047 7.578 1 97.19 76 ILE B C 1
ATOM 2459 O O . ILE B 1 76 ? 12.695 -8.633 8.5 1 97.19 76 ILE B O 1
ATOM 2463 N N . MET B 1 77 ? 12.57 -6.934 7.047 1 94.81 77 MET B N 1
ATOM 2464 C CA . MET B 1 77 ? 13.828 -6.32 7.453 1 94.81 77 MET B CA 1
ATOM 2465 C C . MET B 1 77 ? 13.781 -5.906 8.922 1 94.81 77 MET B C 1
ATOM 2467 O O . MET B 1 77 ? 14.781 -6.016 9.633 1 94.81 77 MET B O 1
ATOM 2471 N N . LYS B 1 78 ? 12.641 -5.488 9.391 1 91.38 78 LYS B N 1
ATOM 2472 C CA . LYS B 1 78 ? 12.5 -5.016 10.766 1 91.38 78 LYS B CA 1
ATOM 2473 C C . LYS B 1 78 ? 12.352 -6.184 11.742 1 91.38 78 LYS B C 1
ATOM 2475 O O . LYS B 1 78 ? 12.797 -6.105 12.883 1 91.38 78 LYS B O 1
ATOM 2480 N N . ASN B 1 79 ? 11.672 -7.227 11.367 1 86.75 79 ASN B N 1
ATOM 2481 C CA . ASN B 1 79 ? 11.297 -8.312 12.266 1 86.75 79 ASN B CA 1
ATOM 2482 C C . ASN B 1 79 ? 12.25 -9.5 12.133 1 86.75 79 ASN B C 1
ATOM 2484 O O . ASN B 1 79 ? 11.812 -10.656 12.117 1 86.75 79 ASN B O 1
ATOM 2488 N N . THR B 1 80 ? 13.5 -9.242 11.961 1 82.88 80 THR B N 1
ATOM 2489 C CA . THR B 1 80 ? 14.555 -10.25 11.953 1 82.88 80 THR B CA 1
ATOM 2490 C C . THR B 1 80 ? 14.297 -11.289 10.867 1 82.88 80 THR B C 1
ATOM 2492 O O . THR B 1 80 ? 14.391 -12.492 11.117 1 82.88 80 THR B O 1
ATOM 2495 N N . GLY B 1 81 ? 13.688 -10.891 9.859 1 90.06 81 GLY B N 1
ATOM 2496 C CA . GLY B 1 81 ? 13.641 -11.742 8.688 1 90.06 81 GLY B CA 1
ATOM 2497 C C . GLY B 1 81 ? 12.328 -12.484 8.539 1 90.06 81 GLY B C 1
ATOM 2498 O O . GLY B 1 81 ? 12.242 -13.477 7.809 1 90.06 81 GLY B O 1
ATOM 2499 N N . SER B 1 82 ? 11.281 -12.102 9.242 1 95.38 82 SER B N 1
ATOM 2500 C CA . SER B 1 82 ? 10.023 -12.82 9.141 1 95.38 82 SER B CA 1
ATOM 2501 C C . SER B 1 82 ? 8.844 -11.859 8.977 1 95.38 82 SER B C 1
ATOM 2503 O O . SER B 1 82 ? 8.992 -10.656 9.18 1 95.38 82 SER B O 1
ATOM 2505 N N . LEU B 1 83 ? 7.746 -12.422 8.578 1 97.62 83 LEU B N 1
ATOM 2506 C CA . LEU B 1 83 ? 6.496 -11.68 8.453 1 97.62 83 LEU B CA 1
ATOM 2507 C C . LEU B 1 83 ? 5.551 -12.008 9.602 1 97.62 83 LEU B C 1
ATOM 2509 O O . LEU B 1 83 ? 4.355 -11.711 9.539 1 97.62 83 LEU B O 1
ATOM 2513 N N . ASP B 1 84 ? 6.074 -12.539 10.75 1 97 84 ASP B N 1
ATOM 2514 C CA . ASP B 1 84 ? 5.254 -13.086 11.828 1 97 84 ASP B CA 1
ATOM 2515 C C . ASP B 1 84 ? 4.617 -11.969 12.648 1 97 84 ASP B C 1
ATOM 2517 O O . ASP B 1 84 ? 3.713 -12.219 13.453 1 97 84 ASP B O 1
ATOM 2521 N N . SER B 1 85 ? 5.086 -10.742 12.438 1 95.81 85 SER B N 1
ATOM 2522 C CA . SER B 1 85 ? 4.453 -9.617 13.117 1 95.81 85 SER B CA 1
ATOM 2523 C C . SER B 1 85 ? 3.133 -9.242 12.453 1 95.81 85 SER B C 1
ATOM 2525 O O . SER B 1 85 ? 2.371 -8.43 12.992 1 95.81 85 SER B O 1
ATOM 2527 N N . LEU B 1 86 ? 2.828 -9.789 11.25 1 96.62 86 LEU B N 1
ATOM 2528 C CA . LEU B 1 86 ? 1.562 -9.555 10.57 1 96.62 86 LEU B CA 1
ATOM 2529 C C . LEU B 1 86 ? 0.554 -10.648 10.898 1 96.62 86 LEU B C 1
ATOM 2531 O O . LEU B 1 86 ? 0.897 -11.641 11.555 1 96.62 86 LEU B O 1
ATOM 2535 N N . THR B 1 87 ? -0.678 -10.414 10.547 1 95.88 87 THR B N 1
ATOM 2536 C CA . THR B 1 87 ? -1.755 -11.383 10.711 1 95.88 87 THR B CA 1
ATOM 2537 C C . THR B 1 87 ? -2.311 -11.805 9.352 1 95.88 87 THR B C 1
ATOM 2539 O O . THR B 1 87 ? -2.092 -11.125 8.344 1 95.88 87 THR B O 1
ATOM 2542 N N . ASP B 1 88 ? -3.086 -12.922 9.367 1 97.31 88 ASP B N 1
ATOM 2543 C CA . ASP B 1 88 ? -3.75 -13.344 8.133 1 97.31 88 ASP B CA 1
ATOM 2544 C C . ASP B 1 88 ? -4.582 -12.203 7.543 1 97.31 88 ASP B C 1
ATOM 2546 O O . ASP B 1 88 ? -4.52 -11.945 6.34 1 97.31 88 ASP B O 1
ATOM 2550 N N . GLU B 1 89 ? -5.301 -11.555 8.352 1 96.38 89 GLU B N 1
ATOM 2551 C CA . GLU B 1 89 ? -6.203 -10.508 7.883 1 96.38 89 GLU B CA 1
ATOM 2552 C C . GLU B 1 89 ? -5.434 -9.375 7.215 1 96.38 89 GLU B C 1
ATOM 2554 O O . GLU B 1 89 ? -5.902 -8.789 6.238 1 96.38 89 GLU B O 1
ATOM 2559 N N . MET B 1 90 ? -4.289 -9.055 7.766 1 96.94 90 MET B N 1
ATOM 2560 C CA . MET B 1 90 ? -3.506 -7.98 7.164 1 96.94 90 MET B CA 1
ATOM 2561 C C . MET B 1 90 ? -3.076 -8.344 5.75 1 96.94 90 MET B C 1
ATOM 2563 O O . MET B 1 90 ? -3.137 -7.516 4.84 1 96.94 90 MET B O 1
ATOM 2567 N N . PHE B 1 91 ? -2.676 -9.586 5.516 1 98.31 91 PHE B N 1
ATOM 2568 C CA . PHE B 1 91 ? -2.322 -10.039 4.176 1 98.31 91 PHE B CA 1
ATOM 2569 C C . PHE B 1 91 ? -3.527 -9.969 3.244 1 98.31 91 PHE B C 1
ATOM 2571 O O . PHE B 1 91 ? -3.43 -9.438 2.135 1 98.31 91 PHE B O 1
ATOM 2578 N N . PHE B 1 92 ? -4.629 -10.461 3.713 1 98.25 92 PHE B N 1
ATOM 2579 C CA . PHE B 1 92 ? -5.832 -10.461 2.891 1 98.25 92 PHE B CA 1
ATOM 2580 C C . PHE B 1 92 ? -6.285 -9.039 2.596 1 98.25 92 PHE B C 1
ATOM 2582 O O . PHE B 1 92 ? -6.746 -8.742 1.491 1 98.25 92 PHE B O 1
ATOM 2589 N N . SER B 1 93 ? -6.172 -8.18 3.578 1 97.69 93 SER B N 1
ATOM 2590 C CA . SER B 1 93 ? -6.555 -6.789 3.359 1 97.69 93 SER B CA 1
ATOM 2591 C C . SER B 1 93 ? -5.699 -6.145 2.273 1 97.69 93 SER B C 1
ATOM 2593 O O . SER B 1 93 ? -6.195 -5.348 1.478 1 97.69 93 SER B O 1
ATOM 2595 N N . LEU B 1 94 ? -4.406 -6.461 2.264 1 98.12 94 LEU B N 1
ATOM 2596 C CA . LEU B 1 94 ? -3.51 -5.906 1.257 1 98.12 94 LEU B CA 1
ATOM 2597 C C . LEU B 1 94 ? -3.939 -6.328 -0.145 1 98.12 94 LEU B C 1
ATOM 2599 O O . LEU B 1 94 ? -4.066 -5.488 -1.038 1 98.12 94 LEU B O 1
ATOM 2603 N N . VAL B 1 95 ? -4.223 -7.602 -0.357 1 97.94 95 VAL B N 1
ATOM 2604 C CA . VAL B 1 95 ? -4.555 -8.062 -1.701 1 97.94 95 VAL B CA 1
ATOM 2605 C C . VAL B 1 95 ? -5.949 -7.578 -2.088 1 97.94 95 VAL B C 1
ATOM 2607 O O . VAL B 1 95 ? -6.195 -7.242 -3.25 1 97.94 95 VAL B O 1
ATOM 2610 N N . ARG B 1 96 ? -6.887 -7.508 -1.164 1 97.81 96 ARG B N 1
ATOM 2611 C CA . ARG B 1 96 ? -8.211 -6.969 -1.454 1 97.81 96 ARG B CA 1
ATOM 2612 C C . ARG B 1 96 ? -8.133 -5.496 -1.843 1 97.81 96 ARG B C 1
ATOM 2614 O O . ARG B 1 96 ? -8.789 -5.059 -2.789 1 97.81 96 ARG B O 1
ATOM 2621 N N . ASN B 1 97 ? -7.332 -4.824 -1.092 1 97 97 ASN B N 1
ATOM 2622 C CA . ASN B 1 97 ? -7.141 -3.406 -1.373 1 97 97 ASN B CA 1
ATOM 2623 C C . ASN B 1 97 ? -6.516 -3.188 -2.748 1 97 97 ASN B C 1
ATOM 2625 O O . ASN B 1 97 ? -6.898 -2.264 -3.469 1 97 97 ASN B O 1
ATOM 2629 N N . ASN B 1 98 ? -5.523 -3.99 -3.092 1 96.12 98 ASN B N 1
ATOM 2630 C CA . ASN B 1 98 ? -4.914 -3.906 -4.418 1 96.12 98 ASN B CA 1
ATOM 2631 C C . ASN B 1 98 ? -5.957 -4.059 -5.52 1 96.12 98 ASN B C 1
ATOM 2633 O O . ASN B 1 98 ? -5.988 -3.266 -6.465 1 96.12 98 ASN B O 1
ATOM 2637 N N . VAL B 1 99 ? -6.848 -4.988 -5.387 1 94.44 99 VAL B N 1
ATOM 2638 C CA . VAL B 1 99 ? -7.871 -5.262 -6.391 1 94.44 99 VAL B CA 1
ATOM 2639 C C . VAL B 1 99 ? -8.898 -4.129 -6.406 1 94.44 99 VAL B C 1
ATOM 2641 O O . VAL B 1 99 ? -9.281 -3.648 -7.477 1 94.44 99 VAL B O 1
ATOM 2644 N N . ASN B 1 100 ? -9.25 -3.699 -5.258 1 94.31 100 ASN B N 1
ATOM 2645 C CA . ASN B 1 100 ? -10.305 -2.697 -5.133 1 94.31 100 ASN B CA 1
ATOM 2646 C C . ASN B 1 100 ? -9.836 -1.331 -5.629 1 94.31 100 ASN B C 1
ATOM 2648 O O . ASN B 1 100 ? -10.648 -0.506 -6.047 1 94.31 100 ASN B O 1
ATOM 2652 N N . SER B 1 101 ? -8.586 -1.077 -5.605 1 89.06 101 SER B N 1
ATOM 2653 C CA . SER B 1 101 ? -8.047 0.257 -5.848 1 89.06 101 SER B CA 1
ATOM 2654 C C . SER B 1 101 ? -8.07 0.6 -7.336 1 89.06 101 SER B C 1
ATOM 2656 O O . SER B 1 101 ? -8.055 1.774 -7.707 1 89.06 101 SER B O 1
ATOM 2658 N N . ILE B 1 102 ? -7.984 -0.386 -8.188 1 86 102 ILE B N 1
ATOM 2659 C CA . ILE B 1 102 ? -7.926 -0.158 -9.625 1 86 102 ILE B CA 1
ATOM 2660 C C . ILE B 1 102 ? -8.961 -1.039 -10.328 1 86 102 ILE B C 1
ATOM 2662 O O . ILE B 1 102 ? -8.891 -2.268 -10.242 1 86 102 ILE B O 1
ATOM 2666 N N . LYS B 1 103 ? -9.758 -0.401 -11.078 1 83.5 103 LYS B N 1
ATOM 2667 C CA . LYS B 1 103 ? -10.867 -1.104 -11.719 1 83.5 103 LYS B CA 1
ATOM 2668 C C . LYS B 1 103 ? -10.359 -2.152 -12.703 1 83.5 103 LYS B C 1
ATOM 2670 O O . LYS B 1 103 ? -10.984 -3.199 -12.875 1 83.5 103 LYS B O 1
ATOM 2675 N N . THR B 1 104 ? -9.195 -1.903 -13.289 1 81.94 104 THR B N 1
ATOM 2676 C CA . THR B 1 104 ? -8.703 -2.779 -14.352 1 81.94 104 THR B CA 1
ATOM 2677 C C . THR B 1 104 ? -7.922 -3.951 -13.758 1 81.94 104 THR B C 1
ATOM 2679 O O . THR B 1 104 ? -7.539 -4.871 -14.484 1 81.94 104 THR B O 1
ATOM 2682 N N . VAL B 1 105 ? -7.703 -3.965 -12.477 1 88.56 105 VAL B N 1
ATOM 2683 C CA . VAL B 1 105 ? -7.043 -5.086 -11.82 1 88.56 105 VAL B CA 1
ATOM 2684 C C . VAL B 1 105 ? -8.07 -6.164 -11.477 1 88.56 105 VAL B C 1
ATOM 2686 O O . VAL B 1 105 ? -9.023 -5.91 -10.742 1 88.56 105 VAL B O 1
ATOM 2689 N N . PHE B 1 106 ? -7.871 -7.293 -12.047 1 87.56 106 PHE B N 1
ATOM 2690 C CA . PHE B 1 106 ? -8.781 -8.414 -11.82 1 87.56 106 PHE B CA 1
ATOM 2691 C C . PHE B 1 106 ? -8.438 -9.133 -10.523 1 87.56 106 PHE B C 1
ATOM 2693 O O . PHE B 1 106 ? -9.336 -9.562 -9.789 1 87.56 106 PHE B O 1
ATOM 2700 N N . GLY B 1 107 ? -7.125 -9.289 -10.312 1 92.69 107 GLY B N 1
ATOM 2701 C CA . GLY B 1 107 ? -6.711 -10.055 -9.148 1 92.69 107 GLY B CA 1
ATOM 2702 C C . GLY B 1 107 ? -5.367 -9.617 -8.594 1 92.69 107 GLY B C 1
ATOM 2703 O O . GLY B 1 107 ? -4.59 -8.961 -9.289 1 92.69 107 GLY B O 1
ATOM 2704 N N . SER B 1 108 ? -5.125 -9.969 -7.379 1 96.31 108 SER B N 1
ATOM 2705 C CA . SER B 1 108 ? -3.863 -9.742 -6.684 1 96.31 108 SER B CA 1
ATOM 2706 C C . SER B 1 108 ? -3.551 -10.883 -5.719 1 96.31 108 SER B C 1
ATOM 2708 O O . SER B 1 108 ? -4.457 -11.445 -5.098 1 96.31 108 SER B O 1
ATOM 2710 N N . CYS B 1 109 ? -2.275 -11.203 -5.656 1 96.94 109 CYS B N 1
ATOM 2711 C CA . CYS B 1 109 ? -1.83 -12.305 -4.805 1 96.94 109 CYS B CA 1
ATOM 2712 C C . CYS B 1 109 ? -0.507 -11.969 -4.125 1 96.94 109 CYS B C 1
ATOM 2714 O O . CYS B 1 109 ? 0.349 -11.305 -4.719 1 96.94 109 CYS B O 1
ATOM 2716 N N . ILE B 1 110 ? -0.389 -12.297 -2.914 1 98.25 110 ILE B N 1
ATOM 2717 C CA . ILE B 1 110 ? 0.893 -12.344 -2.221 1 98.25 110 ILE B CA 1
ATOM 2718 C C . ILE B 1 110 ? 1.355 -13.797 -2.09 1 98.25 110 ILE B C 1
ATOM 2720 O O . ILE B 1 110 ? 0.689 -14.609 -1.444 1 98.25 110 ILE B O 1
ATOM 2724 N N . ALA B 1 111 ? 2.41 -14.156 -2.725 1 97.25 111 ALA B N 1
ATOM 2725 C CA . ALA B 1 111 ? 2.98 -15.5 -2.672 1 97.25 111 ALA B CA 1
ATOM 2726 C C . ALA B 1 111 ? 4.34 -15.492 -1.979 1 97.25 111 ALA B C 1
ATOM 2728 O O . ALA B 1 111 ? 5.316 -14.961 -2.518 1 97.25 111 ALA B O 1
ATOM 2729 N N . ILE B 1 112 ? 4.438 -16.109 -0.809 1 96.38 112 ILE B N 1
ATOM 2730 C CA . ILE B 1 112 ? 5.652 -15.922 -0.023 1 96.38 112 ILE B CA 1
ATOM 2731 C C . ILE B 1 112 ? 6.434 -17.234 0.024 1 96.38 112 ILE B C 1
ATOM 2733 O O . ILE B 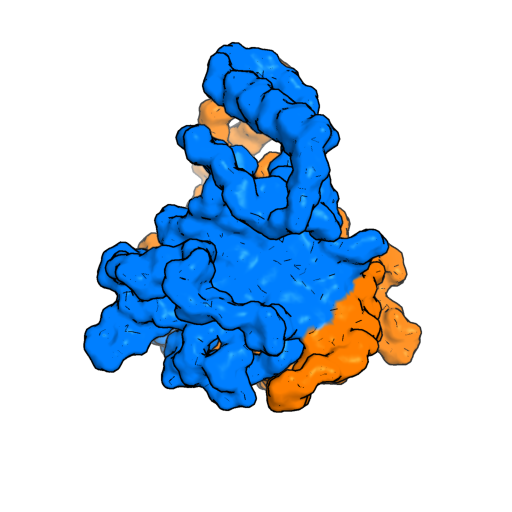1 112 ? 5.852 -18.312 -0.106 1 96.38 112 ILE B O 1
ATOM 2737 N N . GLU B 1 113 ? 7.723 -17.094 0.178 1 96.62 113 GLU B N 1
ATOM 2738 C CA . GLU B 1 113 ? 8.602 -18.25 0.36 1 96.62 113 GLU B CA 1
ATOM 2739 C C . GLU B 1 113 ? 8.312 -18.953 1.679 1 96.62 113 GLU B C 1
ATOM 2741 O O . GLU B 1 113 ? 7.879 -18.328 2.646 1 96.62 113 GLU B O 1
ATOM 2746 N N . PRO B 1 114 ? 8.586 -20.25 1.639 1 95.69 114 PRO B N 1
ATOM 2747 C CA . PRO B 1 114 ? 8.414 -20.984 2.898 1 95.69 114 PRO B CA 1
ATOM 2748 C C . PRO B 1 114 ? 9.297 -20.438 4.016 1 95.69 114 PRO B C 1
ATOM 2750 O O . PRO B 1 114 ? 10.445 -20.062 3.77 1 95.69 114 PRO B O 1
ATOM 2753 N N . GLY B 1 115 ? 8.711 -20.375 5.254 1 94.62 115 GLY B N 1
ATOM 2754 C CA . GLY B 1 115 ? 9.508 -20.047 6.43 1 94.62 115 GLY B CA 1
ATOM 2755 C C . GLY B 1 115 ? 9.453 -18.578 6.801 1 94.62 115 GLY B C 1
ATOM 2756 O O . GLY B 1 115 ? 9.859 -18.203 7.902 1 94.62 115 GLY B O 1
ATOM 2757 N N . ILE B 1 116 ? 8.945 -17.734 5.93 1 95.69 116 ILE B N 1
ATOM 2758 C CA . ILE B 1 116 ? 8.977 -16.297 6.195 1 95.69 116 ILE B CA 1
ATOM 2759 C C . ILE B 1 116 ? 7.742 -15.898 7.004 1 95.69 116 ILE B C 1
ATOM 2761 O O . ILE B 1 116 ? 7.77 -14.914 7.746 1 95.69 116 ILE B O 1
ATOM 2765 N N . TYR B 1 117 ? 6.645 -16.516 6.766 1 97.44 117 TYR B N 1
ATOM 2766 C CA . TYR B 1 117 ? 5.465 -16.5 7.621 1 97.44 117 TYR B CA 1
ATOM 2767 C C . TYR B 1 117 ? 5.254 -17.844 8.289 1 97.44 117 TYR B C 1
ATOM 2769 O O . TYR B 1 117 ? 4.832 -18.812 7.637 1 97.44 117 TYR B O 1
ATOM 2777 N N . SER B 1 118 ? 5.535 -17.969 9.578 1 96.69 118 SER B N 1
ATOM 2778 C CA . SER B 1 118 ? 5.727 -19.25 10.242 1 96.69 118 SER B CA 1
ATOM 2779 C C . SER B 1 118 ? 4.402 -19.984 10.438 1 96.69 118 SER B C 1
ATOM 2781 O O . SER B 1 118 ? 4.383 -21.188 10.68 1 96.69 118 SER B O 1
ATOM 2783 N N . LYS B 1 119 ? 3.359 -19.266 10.344 1 96.62 119 LYS B N 1
ATOM 2784 C CA . LYS B 1 119 ? 2.051 -19.859 10.625 1 96.62 119 LYS B CA 1
ATOM 2785 C C . LYS B 1 119 ? 1.717 -20.969 9.625 1 96.62 119 LYS B C 1
ATOM 2787 O O . LYS B 1 119 ? 1.02 -21.922 9.961 1 96.62 119 LYS B O 1
ATOM 2792 N N . TYR B 1 120 ? 2.205 -20.828 8.398 1 97.12 120 TYR B N 1
ATOM 2793 C CA . TYR B 1 120 ? 1.899 -21.812 7.355 1 97.12 120 TYR B CA 1
ATOM 2794 C C . TYR B 1 120 ? 3.152 -22.172 6.57 1 97.12 120 TYR B C 1
ATOM 2796 O O . TYR B 1 120 ? 4.031 -21.344 6.363 1 97.12 120 TYR B O 1
ATOM 2804 N N . SER B 1 121 ? 3.248 -23.422 6.102 1 95.31 121 SER B N 1
ATOM 2805 C CA . SER B 1 121 ? 4.355 -23.859 5.254 1 95.31 121 SER B CA 1
ATOM 2806 C C . SER B 1 121 ? 4.277 -23.203 3.877 1 95.31 121 SER B C 1
ATOM 2808 O O . SER B 1 121 ? 5.301 -23.031 3.207 1 95.31 121 SER B O 1
ATOM 2810 N N . SER B 1 122 ? 3.074 -22.953 3.404 1 96 122 SER B N 1
ATOM 2811 C CA . SER B 1 122 ? 2.787 -22.203 2.188 1 96 122 SER B CA 1
ATOM 2812 C C . SER B 1 122 ? 1.61 -21.25 2.389 1 96 122 SER B C 1
ATOM 2814 O O . SER B 1 122 ? 0.637 -21.594 3.062 1 96 122 SER B O 1
ATOM 2816 N N . PHE B 1 123 ? 1.73 -20.062 1.883 1 97.56 123 PHE B N 1
ATOM 2817 C CA . PHE B 1 123 ? 0.71 -19.047 2.1 1 97.56 123 PHE B CA 1
ATOM 2818 C C . PHE B 1 123 ? 0.657 -18.078 0.924 1 97.56 123 PHE B C 1
ATOM 2820 O O . PHE B 1 123 ? 1.664 -17.453 0.581 1 97.56 123 PHE B O 1
ATOM 2827 N N . ALA B 1 124 ? -0.498 -18.031 0.287 1 97.31 124 ALA B N 1
ATOM 2828 C CA . ALA B 1 124 ? -0.667 -17.172 -0.886 1 97.31 124 ALA B CA 1
ATOM 2829 C C . ALA B 1 124 ? -2.064 -16.562 -0.922 1 97.31 124 ALA B C 1
ATOM 2831 O O . ALA B 1 124 ? -2.867 -16.891 -1.801 1 97.31 124 ALA B O 1
ATOM 2832 N N . PRO B 1 125 ? -2.309 -15.594 0.023 1 98.06 125 PRO B N 1
ATOM 2833 C CA . PRO B 1 125 ? -3.584 -14.875 -0.07 1 98.06 125 PRO B CA 1
ATOM 2834 C C . PRO B 1 125 ? -3.818 -14.266 -1.45 1 98.06 125 PRO B C 1
ATOM 2836 O O . PRO B 1 125 ? -2.957 -13.547 -1.966 1 98.06 125 PRO B O 1
ATOM 2839 N N . TYR B 1 126 ? -4.949 -14.617 -2.055 1 96.5 126 TYR B N 1
ATOM 2840 C CA . TYR B 1 126 ? -5.336 -14.234 -3.406 1 96.5 126 TYR B CA 1
ATOM 2841 C C . TYR B 1 126 ? -6.715 -13.586 -3.414 1 96.5 126 TYR B C 1
ATOM 2843 O O . TYR B 1 126 ? -7.672 -14.133 -2.863 1 96.5 126 TYR B O 1
ATOM 2851 N N . SER B 1 127 ? -6.805 -12.398 -3.936 1 96.81 127 SER B N 1
ATOM 2852 C CA . SER B 1 127 ? -8.07 -11.688 -4.105 1 96.81 127 SER B CA 1
ATOM 2853 C C . SER B 1 127 ? -8.391 -11.477 -5.578 1 96.81 127 SER B C 1
ATOM 2855 O O . SER B 1 127 ? -7.492 -11.328 -6.406 1 96.81 127 SER B O 1
ATOM 2857 N N . TYR B 1 128 ? -9.672 -11.492 -5.922 1 90.81 128 TYR B N 1
ATOM 2858 C CA . TYR B 1 128 ? -10.109 -11.32 -7.305 1 90.81 128 TYR B CA 1
ATOM 2859 C C . TYR B 1 128 ? -11.523 -10.75 -7.359 1 90.81 128 TYR B C 1
ATOM 2861 O O . TYR B 1 128 ? -12.273 -10.844 -6.387 1 90.81 128 TYR B O 1
ATOM 2869 N N . ARG B 1 129 ? -11.82 -10.18 -8.492 1 90.12 129 ARG B N 1
ATOM 2870 C CA . ARG B 1 129 ? -13.156 -9.625 -8.719 1 90.12 129 ARG B CA 1
ATOM 2871 C C . ARG B 1 129 ? -14.094 -10.688 -9.297 1 90.12 129 ARG B C 1
ATOM 2873 O O . ARG B 1 129 ? -13.703 -11.453 -10.18 1 90.12 129 ARG B O 1
ATOM 2880 N N . GLN B 1 130 ? -15.234 -10.711 -8.719 1 85.31 130 GLN B N 1
ATOM 2881 C CA . GLN B 1 130 ? -16.266 -11.594 -9.25 1 85.31 130 GLN B CA 1
ATOM 2882 C C . GLN B 1 130 ? -17.672 -11.039 -8.953 1 85.31 130 GLN B C 1
ATOM 2884 O O . GLN B 1 130 ? -18 -10.781 -7.797 1 85.31 130 GLN B O 1
ATOM 2889 N N . SER B 1 131 ? -18.422 -10.828 -10.062 1 84 131 SER B N 1
ATOM 2890 C CA . SER B 1 131 ? -19.828 -10.43 -9.945 1 84 131 SER B CA 1
ATOM 2891 C C . SER B 1 131 ? -19.984 -9.164 -9.117 1 84 131 SER B C 1
ATOM 2893 O O . SER B 1 131 ? -20.828 -9.094 -8.219 1 84 131 SER B O 1
ATOM 2895 N N . GLY B 1 132 ? -19.078 -8.281 -9.18 1 84.06 132 GLY B N 1
ATOM 2896 C CA . GLY B 1 132 ? -19.188 -6.984 -8.523 1 84.06 132 GLY B CA 1
ATOM 2897 C C . GLY B 1 132 ? -18.609 -6.977 -7.117 1 84.06 132 GLY B C 1
ATOM 2898 O O . GLY B 1 132 ? -18.578 -5.934 -6.461 1 84.06 132 GLY B O 1
ATOM 2899 N N . PHE B 1 133 ? -18.078 -8.156 -6.664 1 90.75 133 PHE B N 1
ATOM 2900 C CA . PHE B 1 133 ? -17.484 -8.266 -5.336 1 90.75 133 PHE B CA 1
ATOM 2901 C C . PHE B 1 133 ? -16 -8.555 -5.434 1 90.75 133 PHE B C 1
ATOM 2903 O O . PHE B 1 133 ? -15.508 -8.945 -6.496 1 90.75 133 PHE B O 1
ATOM 2910 N N . VAL B 1 134 ? -15.375 -8.211 -4.383 1 95.44 134 VAL B N 1
ATOM 2911 C CA . VAL B 1 134 ? -13.984 -8.617 -4.219 1 95.44 134 VAL B CA 1
ATOM 2912 C C . VAL B 1 134 ? -13.898 -9.797 -3.264 1 95.44 134 VAL B C 1
ATOM 2914 O O . VAL B 1 134 ? -14.266 -9.688 -2.092 1 95.44 134 VAL B O 1
ATOM 2917 N N . LEU B 1 135 ? -13.508 -10.922 -3.775 1 96.5 135 LEU B N 1
ATOM 2918 C CA . LEU B 1 135 ? -13.359 -12.164 -3.02 1 96.5 135 LEU B CA 1
ATOM 2919 C C . LEU B 1 135 ? -11.891 -12.453 -2.729 1 96.5 135 LEU B C 1
ATOM 2921 O O . LEU B 1 135 ? -11.008 -11.938 -3.412 1 96.5 135 LEU B O 1
ATOM 2925 N N . ALA B 1 136 ? -11.664 -13.266 -1.696 1 97.44 136 ALA B N 1
ATOM 2926 C CA . ALA B 1 136 ? -10.281 -13.648 -1.392 1 97.44 136 ALA B CA 1
ATOM 2927 C C . ALA B 1 136 ? -10.227 -15.016 -0.726 1 97.44 136 ALA B C 1
ATOM 2929 O O . ALA B 1 136 ? -11.172 -15.43 -0.055 1 97.44 136 ALA B O 1
ATOM 2930 N N . HIS B 1 137 ? -9.211 -15.703 -1.002 1 97.38 137 HIS B N 1
ATOM 2931 C CA . HIS B 1 137 ? -8.891 -16.969 -0.349 1 97.38 137 HIS B CA 1
ATOM 2932 C C . HIS B 1 137 ? -7.398 -17.266 -0.454 1 97.38 137 HIS B C 1
ATOM 2934 O O . HIS B 1 137 ? -6.664 -16.578 -1.154 1 97.38 137 HIS B O 1
ATOM 2940 N N . ASP B 1 138 ? -6.957 -18.25 0.336 1 97.25 138 ASP B N 1
ATOM 2941 C CA . ASP B 1 138 ? -5.57 -18.703 0.232 1 97.25 138 ASP B CA 1
ATOM 2942 C C . ASP B 1 138 ? -5.418 -19.734 -0.877 1 97.25 138 ASP B C 1
ATOM 2944 O O . ASP B 1 138 ? -5.777 -20.906 -0.701 1 97.25 138 ASP B O 1
ATOM 2948 N N . ILE B 1 139 ? -4.77 -19.359 -1.96 1 94.62 139 ILE B N 1
ATOM 2949 C CA . ILE B 1 139 ? -4.723 -20.234 -3.129 1 94.62 139 ILE B CA 1
ATOM 2950 C C . ILE B 1 139 ? -3.688 -21.328 -2.91 1 94.62 139 ILE B C 1
ATOM 2952 O O . ILE B 1 139 ? -3.672 -22.328 -3.637 1 94.62 139 ILE B O 1
ATOM 2956 N N . ALA B 1 140 ? -2.811 -21.141 -1.932 1 94.75 140 ALA B N 1
ATOM 2957 C CA . ALA B 1 140 ? -1.797 -22.141 -1.63 1 94.75 140 ALA B CA 1
ATOM 2958 C C . ALA B 1 140 ? -2.439 -23.453 -1.18 1 94.75 140 ALA B C 1
ATOM 2960 O O . ALA B 1 140 ? -1.794 -24.5 -1.184 1 94.75 140 ALA B O 1
ATOM 2961 N N . LEU B 1 141 ? -3.691 -23.406 -0.731 1 94.62 141 LEU B N 1
ATOM 2962 C CA . LEU B 1 141 ? -4.395 -24.609 -0.291 1 94.62 141 LEU B CA 1
ATOM 2963 C C . LEU B 1 141 ? -4.676 -25.531 -1.468 1 94.62 141 LEU B C 1
ATOM 2965 O O . LEU B 1 141 ? -4.82 -26.75 -1.288 1 94.62 141 LEU B O 1
ATOM 2969 N N . SER B 1 142 ? -4.742 -25.062 -2.746 1 90.19 142 SER B N 1
ATOM 2970 C CA . SER B 1 142 ? -5.145 -25.875 -3.889 1 90.19 142 SER B CA 1
ATOM 2971 C C . SER B 1 142 ? -4.152 -25.734 -5.039 1 90.19 142 SER B C 1
ATOM 2973 O O . SER B 1 142 ? -4.336 -26.344 -6.098 1 90.19 142 SER B O 1
ATOM 2975 N N . TYR B 1 143 ? -3.225 -24.906 -4.875 1 88.25 143 TYR B N 1
ATOM 2976 C CA . TYR B 1 143 ? -2.279 -24.594 -5.945 1 88.25 143 TYR B CA 1
ATOM 2977 C C . TYR B 1 143 ? -0.853 -24.547 -5.41 1 88.25 143 TYR B C 1
ATOM 2979 O O . TYR B 1 143 ? -0.547 -23.75 -4.52 1 88.25 143 TYR B O 1
ATOM 2987 N N . MET B 1 144 ? 0.05 -25.406 -5.93 1 90.69 144 MET B N 1
ATOM 2988 C CA . MET B 1 144 ? 1.451 -25.422 -5.52 1 90.69 144 MET B CA 1
ATOM 2989 C C . MET B 1 144 ? 2.258 -24.391 -6.305 1 90.69 144 MET B C 1
ATOM 2991 O O . MET B 1 144 ? 3.049 -24.75 -7.176 1 90.69 144 MET B O 1
ATOM 2995 N N . TYR B 1 145 ? 2.17 -23.188 -5.91 1 89.44 145 TYR B N 1
ATOM 2996 C CA . TYR B 1 145 ? 2.748 -22.094 -6.68 1 89.44 145 TYR B CA 1
ATOM 2997 C C . TYR B 1 145 ? 4.27 -22.125 -6.617 1 89.44 145 TYR B C 1
ATOM 2999 O O . TYR B 1 145 ? 4.945 -21.484 -7.434 1 89.44 145 TYR B O 1
ATOM 3007 N N . GLN B 1 146 ? 4.844 -22.891 -5.719 1 92.31 146 GLN B N 1
ATOM 3008 C CA . GLN B 1 146 ? 6.289 -22.922 -5.531 1 92.31 146 GLN B CA 1
ATOM 3009 C C . GLN B 1 146 ? 6.957 -23.844 -6.547 1 92.31 146 GLN B C 1
ATOM 3011 O O . GLN B 1 146 ? 8.188 -23.922 -6.609 1 92.31 146 GLN B O 1
ATOM 3016 N N . ASP B 1 147 ? 6.164 -24.469 -7.285 1 89.69 147 ASP B N 1
ATOM 3017 C CA . ASP B 1 147 ? 6.668 -25.375 -8.305 1 89.69 147 ASP B CA 1
ATOM 3018 C C . ASP B 1 147 ? 7.418 -24.625 -9.398 1 89.69 147 ASP B C 1
ATOM 3020 O O . ASP B 1 147 ? 7.113 -23.453 -9.672 1 89.69 147 ASP B O 1
ATOM 3024 N N . ASN B 1 148 ? 8.352 -25.266 -10.094 1 90.81 148 ASN B N 1
ATOM 3025 C CA . ASN B 1 148 ? 9.172 -24.641 -11.125 1 90.81 148 ASN B CA 1
ATOM 3026 C C . ASN B 1 148 ? 8.352 -24.359 -12.391 1 90.81 148 ASN B C 1
ATOM 3028 O O . ASN B 1 148 ? 8.797 -23.609 -13.266 1 90.81 148 ASN B O 1
ATOM 3032 N N . LYS B 1 149 ? 7.164 -24.812 -12.477 1 85.5 149 LYS B N 1
ATOM 3033 C CA . LYS B 1 149 ? 6.301 -24.578 -13.633 1 85.5 149 LYS B CA 1
ATOM 3034 C C . LYS B 1 149 ? 5.535 -23.266 -13.492 1 85.5 149 LYS B C 1
ATOM 3036 O O . LYS B 1 149 ? 4.973 -22.766 -14.469 1 85.5 149 LYS B O 1
ATOM 3041 N N . THR B 1 150 ? 5.484 -22.812 -12.25 1 84.38 150 THR B N 1
ATOM 3042 C CA . THR B 1 150 ? 4.805 -21.531 -12.016 1 84.38 150 THR B CA 1
ATOM 3043 C C . THR B 1 150 ? 5.684 -20.359 -12.438 1 84.38 150 THR B C 1
ATOM 3045 O O . THR B 1 150 ? 6.418 -19.812 -11.617 1 84.38 150 THR B O 1
ATOM 3048 N N . GLU B 1 151 ? 5.559 -19.906 -13.648 1 80.12 151 GLU B N 1
ATOM 3049 C CA . GLU B 1 151 ? 6.48 -18.969 -14.266 1 80.12 151 GLU B CA 1
ATOM 3050 C C . GLU B 1 151 ? 6.477 -17.625 -13.539 1 80.12 151 GLU B C 1
ATOM 3052 O O . GLU B 1 151 ? 7.527 -17.016 -13.352 1 80.12 151 GLU B O 1
ATOM 3057 N N . TRP B 1 152 ? 5.27 -17.203 -13.125 1 85 152 TRP B N 1
ATOM 3058 C CA . TRP B 1 152 ? 5.16 -15.898 -12.5 1 85 152 TRP B CA 1
ATOM 3059 C C . TRP B 1 152 ? 5.848 -15.883 -11.133 1 85 152 TRP B C 1
ATOM 3061 O O . TRP B 1 152 ? 6.113 -14.82 -10.578 1 85 152 TRP B O 1
ATOM 3071 N N . TYR B 1 153 ? 6.129 -17.031 -10.531 1 90.06 153 TYR B N 1
ATOM 3072 C CA . TYR B 1 153 ? 6.801 -17.172 -9.242 1 90.06 153 TYR B CA 1
ATOM 3073 C C . TYR B 1 153 ? 8.25 -17.609 -9.43 1 90.06 153 TYR B C 1
ATOM 3075 O O . TYR B 1 153 ? 9.172 -16.953 -8.961 1 90.06 153 TYR B O 1
ATOM 3083 N N . TYR B 1 154 ? 8.461 -18.641 -10.203 1 91.31 154 TYR B N 1
ATOM 3084 C CA . TYR B 1 154 ? 9.742 -19.344 -10.281 1 91.31 154 TYR B CA 1
ATOM 3085 C C . TYR B 1 154 ? 10.789 -18.484 -10.984 1 91.31 154 TYR B C 1
ATOM 3087 O O . TYR B 1 154 ? 11.953 -18.469 -10.594 1 91.31 154 TYR B O 1
ATOM 3095 N N . ASN B 1 155 ? 10.359 -17.766 -11.992 1 91.06 155 ASN B N 1
ATOM 3096 C CA . ASN B 1 155 ? 11.32 -16.969 -12.742 1 91.06 155 ASN B CA 1
ATOM 3097 C C . ASN B 1 155 ? 11.906 -15.852 -11.875 1 91.06 155 ASN B C 1
ATOM 3099 O O . ASN B 1 155 ? 13.07 -15.484 -12.039 1 91.06 155 ASN B O 1
ATOM 3103 N N . LEU B 1 156 ? 11.141 -15.312 -10.977 1 94.88 156 LEU B N 1
ATOM 3104 C CA . LEU B 1 156 ? 11.672 -14.32 -10.055 1 94.88 156 LEU B CA 1
ATOM 3105 C C . LEU B 1 156 ? 12.508 -14.984 -8.969 1 94.88 156 LEU B C 1
ATOM 3107 O O . LEU B 1 156 ? 13.523 -14.43 -8.531 1 94.88 156 LEU B O 1
ATOM 3111 N N . LYS B 1 157 ? 12.117 -16.156 -8.594 1 95.12 157 LYS B N 1
ATOM 3112 C CA . LYS B 1 157 ? 12.805 -16.859 -7.523 1 95.12 157 LYS B CA 1
ATOM 3113 C C . LYS B 1 157 ? 14.25 -17.172 -7.902 1 95.12 157 LYS B C 1
ATOM 3115 O O . LYS B 1 157 ? 15.156 -17.047 -7.07 1 95.12 157 LYS B O 1
ATOM 3120 N N . ILE B 1 158 ? 14.5 -17.516 -9.102 1 95.75 158 ILE B N 1
ATOM 3121 C CA . ILE B 1 158 ? 15.82 -18 -9.484 1 95.75 158 ILE B CA 1
ATOM 3122 C C . ILE B 1 158 ? 16.656 -16.859 -10.047 1 95.75 158 ILE B C 1
ATOM 3124 O O . ILE B 1 158 ? 17.812 -17.062 -10.438 1 95.75 158 ILE B O 1
ATOM 3128 N N . ARG B 1 159 ? 16.094 -15.695 -10.188 1 95.81 159 ARG B N 1
ATOM 3129 C CA . ARG B 1 159 ? 16.828 -14.539 -10.695 1 95.81 159 ARG B CA 1
ATOM 3130 C C . ARG B 1 159 ? 17.938 -14.125 -9.734 1 95.81 159 ARG B C 1
ATOM 3132 O O . ARG B 1 159 ? 17.781 -14.242 -8.516 1 95.81 159 ARG B O 1
ATOM 3139 N N . ASN B 1 160 ? 19.031 -13.625 -10.336 1 95.88 160 ASN B N 1
ATOM 3140 C CA . ASN B 1 160 ? 20.094 -13.047 -9.508 1 95.88 160 ASN B CA 1
ATOM 3141 C C . ASN B 1 160 ? 19.703 -11.664 -8.992 1 95.88 160 ASN B C 1
ATOM 3143 O O . ASN B 1 160 ? 19.5 -10.742 -9.781 1 95.88 160 ASN B O 1
ATOM 3147 N N . TRP B 1 161 ? 19.656 -11.492 -7.676 1 97 161 TRP B N 1
ATOM 3148 C CA . TRP B 1 161 ? 19.172 -10.25 -7.086 1 97 161 TRP B CA 1
ATOM 3149 C C . TRP B 1 161 ? 20.312 -9.453 -6.469 1 97 161 TRP B C 1
ATOM 3151 O O . TRP B 1 161 ? 20.078 -8.516 -5.703 1 97 161 TRP B O 1
ATOM 3161 N N . GLU B 1 162 ? 21.516 -9.75 -6.777 1 93.38 162 GLU B N 1
ATOM 3162 C CA . GLU B 1 162 ? 22.688 -9.117 -6.18 1 93.38 162 GLU B CA 1
ATOM 3163 C C . GLU B 1 162 ? 22.703 -7.617 -6.473 1 93.38 162 GLU B C 1
ATOM 3165 O O . GLU B 1 162 ? 23.188 -6.828 -5.656 1 93.38 162 GLU B O 1
ATOM 3170 N N . ASN B 1 163 ? 22.125 -7.227 -7.582 1 93.38 163 ASN B N 1
ATOM 3171 C CA . ASN B 1 163 ? 22.219 -5.836 -8.016 1 93.38 163 ASN B CA 1
ATOM 3172 C C . ASN B 1 163 ? 20.906 -5.09 -7.805 1 93.38 163 ASN B C 1
ATOM 3174 O O . ASN B 1 163 ? 20.688 -4.039 -8.406 1 93.38 163 ASN B O 1
ATOM 3178 N N . VAL B 1 164 ? 20.016 -5.641 -6.98 1 96.44 164 VAL B N 1
ATOM 3179 C CA . VAL B 1 164 ? 18.766 -4.953 -6.715 1 96.44 164 VAL B CA 1
ATOM 3180 C C . VAL B 1 164 ? 19.031 -3.611 -6.039 1 96.44 164 VAL B C 1
ATOM 3182 O O . VAL B 1 164 ? 20.062 -3.441 -5.375 1 96.44 164 VAL B O 1
ATOM 3185 N N . THR B 1 165 ? 18.188 -2.652 -6.305 1 95.88 165 THR B N 1
ATOM 3186 C CA . THR B 1 165 ? 18.328 -1.324 -5.715 1 95.88 165 THR B CA 1
ATOM 3187 C C . THR B 1 165 ? 18.375 -1.409 -4.191 1 95.88 165 THR B C 1
ATOM 3189 O O . THR B 1 165 ? 17.547 -2.074 -3.578 1 95.88 165 THR B O 1
ATOM 3192 N N . GLN B 1 166 ? 19.391 -0.758 -3.627 1 95.12 166 GLN B N 1
ATOM 3193 C CA . GLN B 1 166 ? 19.5 -0.59 -2.182 1 95.12 166 GLN B CA 1
ATOM 3194 C C . GLN B 1 166 ? 19.141 0.834 -1.767 1 95.12 166 GLN B C 1
ATOM 3196 O O . GLN B 1 166 ? 19.891 1.772 -2.029 1 95.12 166 GLN B O 1
ATOM 3201 N N . THR B 1 167 ? 18.016 0.939 -1.08 1 96.12 167 THR B N 1
ATOM 3202 C CA . THR B 1 167 ? 17.531 2.266 -0.718 1 96.12 167 THR B CA 1
ATOM 3203 C C . THR B 1 167 ? 17.906 2.607 0.72 1 96.12 167 THR B C 1
ATOM 3205 O O . THR B 1 167 ? 17.734 1.785 1.624 1 96.12 167 THR B O 1
ATOM 3208 N N . VAL B 1 168 ? 18.375 3.801 0.895 1 95 168 VAL B N 1
ATOM 3209 C CA . VAL B 1 168 ? 18.734 4.277 2.227 1 95 168 VAL B CA 1
ATOM 3210 C C . VAL B 1 168 ? 17.562 5.074 2.82 1 95 168 VAL B C 1
ATOM 3212 O O . VAL B 1 168 ? 17.125 6.066 2.238 1 95 168 VAL B O 1
ATOM 3215 N N . PHE B 1 169 ? 17.078 4.637 3.928 1 97.06 169 PHE B N 1
ATOM 3216 C CA . PHE B 1 169 ? 16.062 5.352 4.695 1 97.06 169 PHE B CA 1
ATOM 3217 C C . PHE B 1 169 ? 16.656 5.898 5.992 1 97.06 169 PHE B C 1
ATOM 3219 O O . PHE B 1 169 ? 17.359 5.188 6.707 1 97.06 169 PHE B O 1
ATOM 3226 N N . LYS B 1 170 ? 16.438 7.133 6.266 1 97.81 170 LYS B N 1
ATOM 3227 C CA . LYS B 1 170 ? 16.828 7.77 7.52 1 97.81 170 LYS B CA 1
ATOM 3228 C C . LYS B 1 170 ? 15.602 8.195 8.328 1 97.81 170 LYS B C 1
ATOM 3230 O O . LYS B 1 170 ? 14.82 9.039 7.883 1 97.81 170 LYS B O 1
ATOM 3235 N N . THR B 1 171 ? 15.453 7.602 9.508 1 97.94 171 THR B N 1
ATOM 3236 C CA . THR B 1 171 ? 14.234 7.836 10.273 1 97.94 171 THR B CA 1
ATOM 3237 C C . THR B 1 171 ? 14.57 8.305 11.688 1 97.94 171 THR B C 1
ATOM 3239 O O . THR B 1 171 ? 15.461 7.75 12.336 1 97.94 171 THR B O 1
ATOM 3242 N N . LYS B 1 172 ? 13.922 9.375 12.133 1 98.12 172 LYS B N 1
ATOM 3243 C CA . LYS B 1 172 ? 13.914 9.758 13.539 1 98.12 172 LYS B CA 1
ATOM 3244 C C . LYS B 1 172 ? 12.664 9.234 14.25 1 98.12 172 LYS B C 1
ATOM 3246 O O . LYS B 1 172 ? 11.578 9.797 14.094 1 98.12 172 LYS B O 1
ATOM 3251 N N . TYR B 1 173 ? 12.844 8.219 14.984 1 97.56 173 TYR B N 1
ATOM 3252 C CA . TYR B 1 173 ? 11.766 7.695 15.812 1 97.56 173 TYR B CA 1
ATOM 3253 C C . TYR B 1 173 ? 11.555 8.57 17.047 1 97.56 173 TYR B C 1
ATOM 3255 O O . TYR B 1 173 ? 12.227 9.586 17.203 1 97.56 173 TYR B O 1
ATOM 3263 N N . ARG B 1 174 ? 10.516 8.164 17.797 1 96.69 174 ARG B N 1
ATOM 3264 C CA . ARG B 1 174 ? 10.32 8.953 19.016 1 96.69 174 ARG B CA 1
ATOM 3265 C C . ARG B 1 174 ? 10.133 8.047 20.234 1 96.69 174 ARG B C 1
ATOM 3267 O O . ARG B 1 174 ? 9.773 6.879 20.094 1 96.69 174 ARG B O 1
ATOM 3274 N N . LYS B 1 175 ? 10.477 8.492 21.375 1 95.88 175 LYS B N 1
ATOM 3275 C CA . LYS B 1 175 ? 10.141 7.953 22.688 1 95.88 175 LYS B CA 1
ATOM 3276 C C . LYS B 1 175 ? 9.328 8.961 23.5 1 95.88 175 LYS B C 1
ATOM 3278 O O . LYS B 1 175 ? 9.875 9.953 23.984 1 95.88 175 LYS B O 1
ATOM 3283 N N . GLY B 1 176 ? 8.031 8.625 23.641 1 94.38 176 GLY B N 1
ATOM 3284 C CA . GLY B 1 176 ? 7.172 9.633 24.234 1 94.38 176 GLY B CA 1
ATOM 3285 C C . GLY B 1 176 ? 7.105 10.922 23.422 1 94.38 176 GLY B C 1
ATOM 3286 O O . GLY B 1 176 ? 6.746 10.898 22.25 1 94.38 176 GLY B O 1
ATOM 3287 N N . LYS B 1 177 ? 7.562 12.023 24.016 1 94.94 177 LYS B N 1
ATOM 3288 C CA . LYS B 1 177 ? 7.508 13.32 23.344 1 94.94 177 LYS B CA 1
ATOM 3289 C C . LYS B 1 177 ? 8.891 13.742 22.859 1 94.94 177 LYS B C 1
ATOM 3291 O O . LYS B 1 177 ? 9.094 14.898 22.484 1 94.94 177 LYS B O 1
ATOM 3296 N N . ILE B 1 178 ? 9.852 12.797 22.859 1 95.81 178 ILE B N 1
ATOM 3297 C CA . ILE B 1 178 ? 11.234 13.117 22.516 1 95.81 178 ILE B CA 1
ATOM 3298 C C . ILE B 1 178 ? 11.602 12.469 21.188 1 95.81 178 ILE B C 1
ATOM 3300 O O . ILE B 1 178 ? 11.336 11.289 20.969 1 95.81 178 ILE B O 1
ATOM 3304 N N . SER B 1 179 ? 12.117 13.312 20.312 1 96.81 179 SER B N 1
ATOM 3305 C CA . SER B 1 179 ? 12.664 12.789 19.062 1 96.81 179 SER B CA 1
ATOM 3306 C C . SER B 1 179 ? 14 12.078 19.297 1 96.81 179 SER B C 1
ATOM 3308 O O . SER B 1 179 ? 14.883 12.625 19.969 1 96.81 179 SER B O 1
ATOM 3310 N N . LEU B 1 180 ? 14.148 10.867 18.859 1 97.62 180 LEU B N 1
ATOM 3311 C CA . LEU B 1 180 ? 15.391 10.102 18.984 1 97.62 180 LEU B CA 1
ATOM 3312 C C . LEU B 1 180 ? 16.344 10.43 17.844 1 97.62 180 LEU B C 1
ATOM 3314 O O . LEU B 1 180 ? 16 11.172 16.922 1 97.62 180 LEU B O 1
ATOM 3318 N N . LEU B 1 181 ? 17.531 9.938 17.953 1 97.5 181 LEU B N 1
ATOM 3319 C CA . LEU B 1 181 ? 18.547 10.141 16.938 1 97.5 181 LEU B CA 1
ATOM 3320 C C . LEU B 1 181 ? 18.125 9.477 15.625 1 97.5 181 LEU B C 1
ATOM 3322 O O . LEU B 1 181 ? 17.438 8.453 15.633 1 97.5 181 LEU B O 1
ATOM 3326 N N . GLU B 1 182 ? 18.609 10.094 14.586 1 97.44 182 GLU B N 1
ATOM 3327 C CA . GLU B 1 182 ? 18.328 9.547 13.266 1 97.44 182 GLU B CA 1
ATOM 3328 C C . GLU B 1 182 ? 18.922 8.148 13.109 1 97.44 182 GLU B C 1
ATOM 3330 O O . GLU B 1 182 ? 20.062 7.902 13.492 1 97.44 182 GLU B O 1
ATOM 3335 N N . HIS B 1 183 ? 18.156 7.297 12.68 1 96.69 183 HIS B N 1
ATOM 3336 C CA . HIS B 1 183 ? 18.562 5.922 12.406 1 96.69 183 HIS B CA 1
ATOM 3337 C C . HIS B 1 183 ? 18.547 5.633 10.906 1 96.69 183 HIS B C 1
ATOM 3339 O O . HIS B 1 183 ? 17.531 5.859 10.242 1 96.69 183 HIS B O 1
ATOM 3345 N N . GLU B 1 184 ? 19.656 5.102 10.367 1 95.94 184 GLU B N 1
ATOM 3346 C CA . GLU B 1 184 ? 19.766 4.781 8.945 1 95.94 184 GLU B CA 1
ATOM 3347 C C . GLU B 1 184 ? 19.641 3.281 8.703 1 95.94 184 GLU B C 1
ATOM 3349 O O . GLU B 1 184 ? 20.25 2.479 9.422 1 95.94 184 GLU B O 1
ATOM 3354 N N . ILE B 1 185 ? 18.797 2.945 7.754 1 93.62 185 ILE B N 1
ATOM 3355 C CA . ILE B 1 185 ? 18.703 1.553 7.328 1 93.62 185 ILE B CA 1
ATOM 3356 C C . ILE B 1 185 ? 18.812 1.474 5.805 1 93.62 185 ILE B C 1
ATOM 3358 O O . ILE B 1 185 ? 18.391 2.387 5.098 1 93.62 185 ILE B O 1
ATOM 3362 N N . VAL B 1 186 ? 19.453 0.421 5.367 1 94.69 186 VAL B N 1
ATOM 3363 C CA . VAL B 1 186 ? 19.531 0.121 3.941 1 94.69 186 VAL B CA 1
ATOM 3364 C C . VAL B 1 186 ? 18.625 -1.066 3.609 1 94.69 186 VAL B C 1
ATOM 3366 O O . VAL B 1 186 ? 18.781 -2.146 4.188 1 94.69 186 VAL B O 1
ATOM 3369 N N . VAL B 1 187 ? 17.703 -0.867 2.709 1 95.94 187 VAL B N 1
ATOM 3370 C CA . VAL B 1 187 ? 16.688 -1.858 2.408 1 95.94 187 VAL B CA 1
ATOM 3371 C C . VAL B 1 187 ? 16.672 -2.16 0.911 1 95.94 187 VAL B C 1
ATOM 3373 O O . VAL B 1 187 ? 16.672 -1.242 0.087 1 95.94 187 VAL B O 1
ATOM 3376 N N . PRO B 1 188 ? 16.766 -3.508 0.515 1 97.38 188 PRO B N 1
ATOM 3377 C CA . PRO B 1 188 ? 16.484 -3.793 -0.896 1 97.38 188 PRO B CA 1
ATOM 3378 C C . PRO B 1 188 ? 15.055 -3.449 -1.303 1 97.38 188 PRO B C 1
ATOM 3380 O O . PRO B 1 188 ? 14.102 -3.875 -0.645 1 97.38 188 PRO B O 1
ATOM 3383 N N . THR B 1 189 ? 14.898 -2.637 -2.303 1 97.38 189 THR B N 1
ATOM 3384 C CA . THR B 1 189 ? 13.57 -2.213 -2.736 1 97.38 189 THR B CA 1
ATOM 3385 C C . THR B 1 189 ? 13.328 -2.607 -4.191 1 97.38 189 THR B C 1
ATOM 3387 O O . THR B 1 189 ? 14.227 -2.49 -5.031 1 97.38 189 THR B O 1
ATOM 3390 N N . ALA B 1 190 ? 12.156 -3.123 -4.461 1 97.44 190 ALA B N 1
ATOM 3391 C CA . ALA B 1 190 ? 11.75 -3.473 -5.82 1 97.44 190 ALA B CA 1
ATOM 3392 C C . ALA B 1 190 ? 11.289 -2.236 -6.59 1 97.44 190 ALA B C 1
ATOM 3394 O O . ALA B 1 190 ? 10.562 -1.398 -6.055 1 97.44 190 ALA B O 1
ATOM 3395 N N . THR B 1 191 ? 11.773 -2.117 -7.805 1 95.38 191 THR B N 1
ATOM 3396 C CA . THR B 1 191 ? 11.289 -1.143 -8.773 1 95.38 191 THR B CA 1
ATOM 3397 C C . THR B 1 191 ? 10.492 -1.831 -9.883 1 95.38 191 THR B C 1
ATOM 3399 O O . THR B 1 191 ? 10.375 -3.059 -9.898 1 95.38 191 THR B O 1
ATOM 3402 N N . LEU B 1 192 ? 9.906 -1.012 -10.781 1 92.88 192 LEU B N 1
ATOM 3403 C CA . LEU B 1 192 ? 9.141 -1.548 -11.898 1 92.88 192 LEU B CA 1
ATOM 3404 C C . LEU B 1 192 ? 9.961 -2.559 -12.688 1 92.88 192 LEU B C 1
ATOM 3406 O O . LEU B 1 192 ? 9.461 -3.627 -13.047 1 92.88 192 LEU B O 1
ATOM 3410 N N . GLU B 1 193 ? 11.266 -2.295 -12.852 1 92.69 193 GLU B N 1
ATOM 3411 C CA . GLU B 1 193 ? 12.141 -3.102 -13.703 1 92.69 193 GLU B CA 1
ATOM 3412 C C . GLU B 1 193 ? 12.492 -4.426 -13.023 1 92.69 193 GLU B C 1
ATOM 3414 O O . GLU B 1 193 ? 12.93 -5.367 -13.688 1 92.69 193 GLU B O 1
ATOM 3419 N N . ASP B 1 194 ? 12.336 -4.465 -11.797 1 95.38 194 ASP B N 1
ATOM 3420 C CA . ASP B 1 194 ? 12.656 -5.68 -11.062 1 95.38 194 ASP B CA 1
ATOM 3421 C C . ASP B 1 194 ? 11.531 -6.707 -11.172 1 95.38 194 ASP B C 1
ATOM 3423 O O . ASP B 1 194 ? 11.719 -7.879 -10.836 1 95.38 194 ASP B O 1
ATOM 3427 N N . GLY B 1 195 ? 10.367 -6.219 -11.57 1 94.69 195 GLY B N 1
ATOM 3428 C CA . GLY B 1 195 ? 9.242 -7.125 -11.695 1 94.69 195 GLY B CA 1
ATOM 3429 C C . GLY B 1 195 ? 9.273 -7.953 -12.961 1 94.69 195 GLY B C 1
ATOM 3430 O O . GLY B 1 195 ? 10.219 -7.863 -13.75 1 94.69 195 GLY B O 1
ATOM 3431 N N . LEU B 1 196 ? 8.273 -8.859 -13.086 1 90.94 196 LEU B N 1
ATOM 3432 C CA . LEU B 1 196 ? 8.125 -9.766 -14.227 1 90.94 196 LEU B CA 1
ATOM 3433 C C . LEU B 1 196 ? 6.727 -9.664 -14.82 1 90.94 196 LEU B C 1
ATOM 3435 O O . LEU B 1 196 ? 5.73 -9.773 -14.102 1 90.94 196 LEU B O 1
ATOM 3439 N N . TRP B 1 197 ? 6.707 -9.359 -16.078 1 86.44 197 TRP B N 1
ATOM 3440 C CA . TRP B 1 197 ? 5.457 -9.414 -16.828 1 86.44 197 TRP B CA 1
ATOM 3441 C C . TRP B 1 197 ? 5.293 -10.766 -17.516 1 86.44 197 TRP B C 1
ATOM 3443 O O . TRP B 1 197 ? 6.25 -11.305 -18.062 1 86.44 197 TRP B O 1
ATOM 3453 N N . THR B 1 198 ? 4.195 -11.312 -17.344 1 76.56 198 THR B N 1
ATOM 3454 C CA . THR B 1 198 ? 3.904 -12.469 -18.188 1 76.56 198 THR B CA 1
ATOM 3455 C C . THR B 1 198 ? 3.504 -12.031 -19.594 1 76.56 198 THR B C 1
ATOM 3457 O O . THR B 1 198 ? 3.176 -10.859 -19.812 1 76.56 198 THR B O 1
ATOM 3460 N N . LYS B 1 199 ? 3.561 -13.023 -20.469 1 71.06 199 LYS B N 1
ATOM 3461 C CA . LYS B 1 199 ? 2.871 -12.82 -21.734 1 71.06 199 LYS B CA 1
ATOM 3462 C C . LYS B 1 199 ? 1.357 -12.789 -21.547 1 71.06 199 LYS B C 1
ATOM 3464 O O . LYS B 1 199 ? 0.835 -13.367 -20.594 1 71.06 199 LYS B O 1
ATOM 3469 N N . PRO B 1 200 ? 0.716 -11.961 -22.406 1 70.44 200 PRO B N 1
ATOM 3470 C CA . PRO B 1 200 ? -0.744 -12 -22.297 1 70.44 200 PRO B CA 1
ATOM 3471 C C . PRO B 1 200 ? -1.308 -13.414 -22.406 1 70.44 200 PRO B C 1
ATOM 3473 O O . PRO B 1 200 ? -0.801 -14.227 -23.172 1 70.44 200 PRO B O 1
ATOM 3476 N N . TYR B 1 201 ? -2.252 -13.734 -21.594 1 68.44 201 TYR B N 1
ATOM 3477 C CA . TYR B 1 201 ? -2.916 -15.031 -21.609 1 68.44 201 TYR B CA 1
ATOM 3478 C C . TYR B 1 201 ? -4.426 -14.875 -21.484 1 68.44 201 TYR B C 1
ATOM 3480 O O . TYR B 1 201 ? -4.906 -13.883 -20.922 1 68.44 201 TYR B O 1
ATOM 3488 N N . PHE B 1 202 ? -5.098 -15.758 -22.078 1 62.69 202 PHE B N 1
ATOM 3489 C CA . PHE B 1 202 ? -6.555 -15.734 -22.031 1 62.69 202 PHE B CA 1
ATOM 3490 C C . PHE B 1 202 ? -7.078 -16.547 -20.859 1 62.69 202 PHE B C 1
ATOM 3492 O O . PHE B 1 202 ? -6.715 -17.719 -20.703 1 62.69 202 PHE B O 1
ATOM 3499 N N . ASP B 1 203 ? -7.785 -15.852 -19.953 1 61.69 203 ASP B N 1
ATOM 3500 C CA . ASP B 1 203 ? -8.398 -16.516 -18.812 1 61.69 203 ASP B CA 1
ATOM 3501 C C . ASP B 1 203 ? -9.711 -17.203 -19.219 1 61.69 203 ASP B C 1
ATOM 3503 O O . ASP B 1 203 ? -10.789 -16.625 -19.047 1 61.69 203 ASP B O 1
ATOM 3507 N N . CYS B 1 204 ? -9.578 -18.391 -19.641 1 55.69 204 CYS B N 1
ATOM 3508 C CA . CYS B 1 204 ? -10.727 -19.141 -20.125 1 55.69 204 CYS B CA 1
ATOM 3509 C C . CYS B 1 204 ? -11.531 -19.703 -18.969 1 55.69 204 CYS B C 1
ATOM 3511 O O . CYS B 1 204 ? -11 -20.453 -18.141 1 55.69 204 CYS B O 1
ATOM 3513 N N . GLY B 1 205 ? -12.773 -19.375 -18.891 1 49.28 205 GLY B N 1
ATOM 3514 C CA . GLY B 1 205 ? -13.641 -19.906 -17.859 1 49.28 205 GLY B CA 1
ATOM 3515 C C . GLY B 1 205 ? -13.664 -19.062 -16.594 1 49.28 205 GLY B C 1
ATOM 3516 O O . GLY B 1 205 ? -14.5 -19.266 -15.711 1 49.28 205 GLY B O 1
ATOM 3517 N N . GLY B 1 206 ? -12.664 -18.312 -16.516 1 54.59 206 GLY B N 1
ATOM 3518 C CA . GLY B 1 206 ? -12.703 -17.328 -15.445 1 54.59 206 GLY B CA 1
ATOM 3519 C C . GLY B 1 206 ? -13.375 -16.031 -15.844 1 54.59 206 GLY B C 1
ATOM 3520 O O . GLY B 1 206 ? -14.602 -15.922 -15.828 1 54.59 206 GLY B O 1
ATOM 3521 N N . GLY B 1 207 ? -12.602 -15.156 -16.156 1 54.72 207 GLY B N 1
ATOM 3522 C CA . GLY B 1 207 ? -13.109 -13.867 -16.609 1 54.72 207 GLY B CA 1
ATOM 3523 C C . GLY B 1 207 ? -13.422 -13.836 -18.094 1 54.72 207 GLY B C 1
ATOM 3524 O O . GLY B 1 207 ? -14.164 -12.969 -18.562 1 54.72 207 GLY B O 1
ATOM 3525 N N . ASP B 1 208 ? -12.906 -14.945 -18.891 1 57.03 208 ASP B N 1
ATOM 3526 C CA . ASP B 1 208 ? -13.031 -14.977 -20.344 1 57.03 208 ASP B CA 1
ATOM 3527 C C . ASP B 1 208 ? -12.5 -13.688 -20.969 1 57.03 208 ASP B C 1
ATOM 3529 O O . ASP B 1 208 ? -13.18 -13.062 -21.781 1 57.03 208 ASP B O 1
ATOM 3533 N N . ILE B 1 209 ? -11.43 -13.258 -20.531 1 63.22 209 ILE B N 1
ATOM 3534 C CA . ILE B 1 209 ? -10.797 -12.008 -20.938 1 63.22 209 ILE B CA 1
ATOM 3535 C C . ILE B 1 209 ? -9.273 -12.172 -20.938 1 63.22 209 ILE B C 1
ATOM 3537 O O . ILE B 1 209 ? -8.742 -13.031 -20.219 1 63.22 209 ILE B O 1
ATOM 3541 N N . TRP B 1 210 ? -8.578 -11.43 -21.859 1 66.75 210 TRP B N 1
ATOM 3542 C CA . TRP B 1 210 ? -7.121 -11.422 -21.875 1 66.75 210 TRP B CA 1
ATOM 3543 C C . TRP B 1 210 ? -6.559 -10.727 -20.641 1 66.75 210 TRP B C 1
ATOM 3545 O O . TRP B 1 210 ? -7.07 -9.68 -20.234 1 66.75 210 TRP B O 1
ATOM 3555 N N . MET B 1 211 ? -5.539 -11.414 -20.141 1 74.56 211 MET B N 1
ATOM 3556 C CA . MET B 1 211 ? -4.926 -10.883 -18.922 1 74.56 211 MET B CA 1
ATOM 3557 C C . MET B 1 211 ? -3.406 -10.875 -19.031 1 74.56 211 MET B C 1
ATOM 3559 O O . MET B 1 211 ? -2.838 -11.586 -19.859 1 74.56 211 MET B O 1
ATOM 3563 N N . VAL B 1 212 ? -2.814 -9.938 -18.438 1 78.94 212 VAL B N 1
ATOM 3564 C CA . VAL B 1 212 ? -1.38 -9.953 -18.172 1 78.94 212 VAL B CA 1
ATOM 3565 C C . VAL B 1 212 ? -1.133 -9.93 -16.672 1 78.94 212 VAL B C 1
ATOM 3567 O O . VAL B 1 212 ? -1.954 -9.414 -15.906 1 78.94 212 VAL B O 1
ATOM 3570 N N . THR B 1 213 ? -0.075 -10.594 -16.297 1 83.69 213 THR B N 1
ATOM 3571 C CA . THR B 1 213 ? 0.28 -10.625 -14.883 1 83.69 213 THR B CA 1
ATOM 3572 C C . THR B 1 213 ? 1.604 -9.906 -14.648 1 83.69 213 THR B C 1
ATOM 3574 O O . THR B 1 213 ? 2.545 -10.055 -15.43 1 83.69 213 THR B O 1
ATOM 3577 N N . TYR B 1 214 ? 1.658 -9.031 -13.711 1 91.06 214 TYR B N 1
ATOM 3578 C CA . TYR B 1 214 ? 2.891 -8.422 -13.227 1 91.06 214 TYR B CA 1
ATOM 3579 C C . TYR B 1 214 ? 3.236 -8.922 -11.828 1 91.06 214 TYR B C 1
ATOM 3581 O O . TYR B 1 214 ? 2.387 -8.922 -10.938 1 91.06 214 TYR B O 1
ATOM 3589 N N . SER B 1 215 ? 4.484 -9.43 -11.664 1 93.88 215 SER B N 1
ATOM 3590 C CA . SER B 1 215 ? 4.977 -9.891 -10.367 1 93.88 215 SER B CA 1
ATOM 3591 C C . SER B 1 215 ? 6.074 -8.984 -9.836 1 93.88 215 SER B C 1
ATOM 3593 O O . SER B 1 215 ? 7.035 -8.68 -10.547 1 93.88 215 SER B O 1
ATOM 3595 N N . SER B 1 216 ? 5.879 -8.469 -8.648 1 97.44 216 SER B N 1
ATOM 3596 C CA . SER B 1 216 ? 6.902 -7.691 -7.957 1 97.44 216 SER B CA 1
ATOM 3597 C C . SER B 1 216 ? 7.547 -8.5 -6.836 1 97.44 216 SER B C 1
ATOM 3599 O O . SER B 1 216 ? 6.848 -9.039 -5.977 1 97.44 216 SER B O 1
ATOM 3601 N N . PRO B 1 217 ? 8.867 -8.562 -6.773 1 98 217 PRO B N 1
ATOM 3602 C CA . PRO B 1 217 ? 9.531 -9.422 -5.785 1 98 217 PRO B CA 1
ATOM 3603 C C . PRO B 1 217 ? 9.531 -8.812 -4.387 1 98 217 PRO B C 1
ATOM 3605 O O . PRO B 1 217 ? 9.594 -7.59 -4.242 1 98 217 PRO B O 1
ATOM 3608 N N . ILE B 1 218 ? 9.375 -9.664 -3.379 1 98.38 218 ILE B N 1
ATOM 3609 C CA . ILE B 1 218 ? 9.641 -9.352 -1.979 1 98.38 218 ILE B CA 1
ATOM 3610 C C . ILE B 1 218 ? 11.062 -9.773 -1.616 1 98.38 218 ILE B C 1
ATOM 3612 O O . ILE B 1 218 ? 11.531 -10.836 -2.043 1 98.38 218 ILE B O 1
ATOM 3616 N N . PHE B 1 219 ? 11.719 -8.945 -0.789 1 97.94 219 PHE B N 1
ATOM 3617 C CA . PHE B 1 219 ? 13.117 -9.242 -0.513 1 97.94 219 PHE B CA 1
ATOM 3618 C C . PHE B 1 219 ? 13.352 -9.391 0.985 1 97.94 219 PHE B C 1
ATOM 3620 O O . PHE B 1 219 ? 12.555 -8.922 1.796 1 97.94 219 PHE B O 1
ATOM 3627 N N . SER B 1 220 ? 14.352 -10.109 1.315 1 96.69 220 SER B N 1
ATOM 3628 C CA . SER B 1 220 ? 15.078 -10.094 2.58 1 96.69 220 SER B CA 1
ATOM 3629 C C . SER B 1 220 ? 16.594 -9.992 2.354 1 96.69 220 SER B C 1
ATOM 3631 O O . SER B 1 220 ? 17.031 -9.656 1.255 1 96.69 220 SER B O 1
ATOM 3633 N N . LEU B 1 221 ? 17.312 -10.102 3.398 1 94.5 221 LEU B N 1
ATOM 3634 C CA . LEU B 1 221 ? 18.766 -10.227 3.311 1 94.5 221 LEU B CA 1
ATOM 3635 C C . LEU B 1 221 ? 19.219 -11.586 3.822 1 94.5 221 LEU B C 1
ATOM 3637 O O . LEU B 1 221 ? 18.688 -12.094 4.812 1 94.5 221 LEU B O 1
ATOM 3641 N N . ASP B 1 222 ? 20.141 -12.164 3.127 1 91.62 222 ASP B N 1
ATOM 3642 C CA . ASP B 1 222 ? 20.703 -13.422 3.627 1 91.62 222 ASP B CA 1
ATOM 3643 C C . ASP B 1 222 ? 21.75 -13.164 4.707 1 91.62 222 ASP B C 1
ATOM 3645 O O . ASP B 1 222 ? 21.906 -12.031 5.168 1 91.62 222 ASP B O 1
ATOM 3649 N N . ILE B 1 223 ? 22.391 -14.195 5.188 1 89.81 223 ILE B N 1
ATOM 3650 C CA . ILE B 1 223 ? 23.297 -14.117 6.32 1 89.81 223 ILE B CA 1
ATOM 3651 C C . ILE B 1 223 ? 24.484 -13.211 5.969 1 89.81 223 ILE B C 1
ATOM 3653 O O . ILE B 1 223 ? 25.094 -12.602 6.848 1 89.81 223 ILE B O 1
ATOM 3657 N N . ALA B 1 224 ? 24.859 -13.102 4.664 1 91.94 224 ALA B N 1
ATOM 3658 C CA . ALA B 1 224 ? 25.969 -12.273 4.203 1 91.94 224 ALA B CA 1
ATOM 3659 C C . ALA B 1 224 ? 25.5 -10.852 3.893 1 91.94 224 ALA B C 1
ATOM 3661 O O . ALA B 1 224 ? 26.297 -10.031 3.42 1 91.94 224 ALA B O 1
ATOM 3662 N N . GLY B 1 225 ? 24.219 -10.57 4.047 1 90.38 225 GLY B N 1
ATOM 3663 C CA . GLY B 1 225 ? 23.688 -9.234 3.797 1 90.38 225 GLY B CA 1
ATOM 3664 C C . GLY B 1 225 ? 23.297 -9.008 2.346 1 90.38 225 GLY B C 1
ATOM 3665 O O . GLY B 1 225 ? 23.156 -7.863 1.909 1 90.38 225 GLY B O 1
ATOM 3666 N N . ARG B 1 226 ? 23.25 -10.133 1.585 1 93.75 226 ARG B N 1
ATOM 3667 C CA . ARG B 1 226 ? 22.875 -10.023 0.181 1 93.75 226 ARG B CA 1
ATOM 3668 C C . ARG B 1 226 ? 21.359 -10.172 0.012 1 93.75 226 ARG B C 1
ATOM 3670 O O . ARG B 1 226 ? 20.734 -10.969 0.71 1 93.75 226 ARG B O 1
ATOM 3677 N N . PRO B 1 227 ? 20.781 -9.391 -0.978 1 96.38 227 PRO B N 1
ATOM 3678 C CA . PRO B 1 227 ? 19.344 -9.516 -1.209 1 96.38 227 PRO B CA 1
ATOM 3679 C C . PRO B 1 227 ? 18.922 -10.922 -1.637 1 96.38 227 PRO B C 1
ATOM 3681 O O . PRO B 1 227 ? 19.641 -11.57 -2.412 1 96.38 227 PRO B O 1
ATOM 3684 N N . LYS B 1 228 ? 17.875 -11.312 -1.037 1 96 228 LYS B N 1
ATOM 3685 C CA . LYS B 1 228 ? 17.312 -12.633 -1.313 1 96 228 LYS B CA 1
ATOM 3686 C C . LYS B 1 228 ? 15.805 -12.547 -1.569 1 96 228 LYS B C 1
ATOM 3688 O O . LYS B 1 228 ? 15.086 -11.828 -0.868 1 96 228 LYS B O 1
ATOM 3693 N N . PHE B 1 229 ? 15.367 -13.281 -2.578 1 97.25 229 PHE B N 1
ATOM 3694 C CA . PHE B 1 229 ? 13.945 -13.359 -2.912 1 97.25 229 PHE B CA 1
ATOM 3695 C C . PHE B 1 229 ? 13.172 -14.078 -1.812 1 97.25 229 PHE B C 1
ATOM 3697 O O . PHE B 1 229 ? 13.633 -15.086 -1.278 1 97.25 229 PHE B O 1
ATOM 3704 N N . GLN B 1 230 ? 12.031 -13.438 -1.465 1 96.5 230 GLN B N 1
ATOM 3705 C CA . GLN B 1 230 ? 11.18 -14.047 -0.45 1 96.5 230 GLN B CA 1
ATOM 3706 C C . GLN B 1 230 ? 9.734 -14.141 -0.927 1 96.5 230 GLN B C 1
ATOM 3708 O O . GLN B 1 230 ? 8.906 -14.812 -0.307 1 96.5 230 GLN B O 1
#

Sequence (460 aa):
MVLLIILMLFWQTYDNYAGHTGKEAAKLALEYVSRIEQNPCTGGTEETLILTFNHTAWDKYTQPAILTSNFLTSVIMKNTGSLDSLTDEMFFSLVRNNVNSIKTVFGSCIAIEPGIYSKYSSFAPYSYRQSGFVLAHDIALSYMYQDNKTEWYYNLKIRNWENVTQTVFKTKYRKGKISLLEHEIVVPTATLEDGLWTKPYFDCGGGDIWMVTYSSPIFSLDIAGRPKFQMVLLIILMLFWQTYDNYAGHTGKEAAKLALEYVSRIEQNPCTGGTEETLILTFNHTAWDKYTQPAILTSNFLTSVIMKNTGSLDSLTDEMFFSLVRNNVNSIKTVFGSCIAIEPGIYSKYSSFAPYSYRQSGFVLAHDIALSYMYQDNKTEWYYNLKIRNWENVTQTVFKTKYRKGKISLLEHEIVVPTATLEDGLWTKPYFDCGGGDIWMVTYSSPIFSLDIAGRPKFQ

Radius of gyration: 22.81 Å; Cα contacts (8 Å, |Δi|>4): 907; chains: 2; bounding box: 50×66×62 Å

Foldseek 3Di:
DKKWKFFPPPPPPPPPPDDPPVVVVVVVVVVVLVVCVVVQDPFDQPDFDPPPDPCVVVLVLCVLQQVVQQVQLVCCAVVVRAVQVDDPVVQLVSFLCSPVVDVRTFKMKDWAAAPRHPVDRTFIWMWGDDPRDIDIDTCVVPDVCVDCVNCQPNVLQVDDCQPADWDKDWDFDDDVPGTHDIDIDITRGWDSVSKDKGGWTAGRPPPRGIIIMIHTFHWYADPVRGTHTD/DKKWKFFPPPPPPPPPPDDPPVVVVVVVVVVVLVVCVVVPDPFDQPDFDPPPDPCVVVLVLCVLQQVVQQVQLVCCAVVVRASQVDDPVVQLVSFLCSPVVDVRTFKMKDWAAAPRHPVDRTFIWMWGDDPRDIDIDTCVVPDVCVDCPNCQPNVLQVDDCQPADWDKDWDFDDDVPGTHDIDIDITRGWDSVSKDKGGWGAGRPPPRGIIIMIHTFHWYADPVRGTHTD

Nearest PDB structures (foldseek):
  3lic-assembly1_A  TM=6.295E-01  e=1.057E-05  Shewanella oneidensis
  4ntq-assembly1_B  TM=2.973E-01  e=8.142E+00  Enterobacter cloacae subsp. cloacae ATCC 13047
  7ku7-assembly1_F  TM=3.152E-01  e=6.853E+00  Rous sarcoma virus (strain Schmidt-Ruppin A)
  3lic-assembly1_A  TM=6.181E-01  e=9.284E-06  Shewanella oneidensis
  4ntq-assembly1_B  TM=2.973E-01  e=9.105E+00  Enterobacter cloacae subsp. cloacae ATCC 13047